Protein AF-A0A1V5UG74-F1 (afdb_monomer)

Sequence (372 aa):
MDQKPVTFCSVFKKYRTSRRSIKGYLLLTLAFLAFSFVTVYLNTTEFSLIGAVILVFVIFPIIVVFTEYTALIESGAPAPRNSRAYFDLYKNTYRSGRLRHIFSLRTVLFFLLYLFCAMFVAIIAMMLFIFFFDKELYEQMYNLILQFEGVATPDAMNSLVFQFETLLEPYLIPQILVYNLIMMLGLIFIVVKGVFNIYLSIFIEHRPTTRFLVLRNTFINDKETKDRLRRVQLSLILIVFALYILFNVGGYFLLRLINPNGALFLQSELFGLITLSICLPFVTRFTFYLYHSLMESKRVQILRFAIFELREIIKNPSLPEQTKAYITQILKMREQEYTALSAIETENKVVETELVAEAETKEPKREIDSEN

Solvent-accessible surface area (backbone atoms only — not comparable to full-atom values): 20699 Å² total; per-residue (Å²): 132,87,79,74,76,93,39,72,67,59,52,50,53,55,56,70,69,43,74,78,54,61,72,72,45,48,68,58,40,49,51,51,47,53,55,49,47,54,29,56,54,27,52,76,43,96,46,30,69,58,17,53,48,45,43,62,75,43,51,49,54,49,52,52,41,51,41,53,53,46,50,40,47,77,71,68,46,82,71,80,86,48,73,64,58,54,52,51,47,52,60,43,42,68,73,68,51,54,58,46,56,50,61,29,73,68,50,50,52,52,48,52,50,47,51,54,52,52,52,51,51,49,51,51,51,49,53,50,46,34,57,75,76,34,53,70,61,39,52,53,53,51,54,50,52,57,50,56,78,72,58,89,49,72,70,61,49,53,53,51,51,52,51,53,53,60,70,43,50,86,52,47,62,62,48,55,52,51,53,49,51,55,53,50,50,53,50,48,46,44,48,60,55,17,51,43,44,41,52,53,41,70,76,58,49,82,42,97,87,57,57,63,68,56,54,48,50,73,76,44,61,52,67,66,56,41,52,52,50,49,51,55,50,50,53,51,42,51,52,55,44,52,52,28,47,53,35,19,56,49,35,31,56,54,39,47,75,76,45,67,87,50,68,42,66,62,56,12,48,49,42,21,47,52,48,49,46,62,43,46,68,51,52,45,51,52,41,52,53,50,49,51,58,58,47,58,82,37,44,68,62,52,44,54,53,49,49,53,50,51,56,56,58,63,67,43,86,88,57,56,69,71,59,44,53,52,52,51,53,54,42,53,53,51,52,53,52,45,54,56,52,51,51,54,56,50,52,54,51,51,51,54,53,51,54,53,54,55,58,70,71,58,71,79,80,77,81,77,90,75,88,136

pLDDT: mean 77.64, std 14.15, range [28.73, 96.19]

Mean predicted aligned error: 12.22 Å

Foldseek 3Di:
DPPDDLDLVVLVVVVVPPPVVPVLCVVLLVQLLVLLLVLLVCCVDPNNVVSVVSCLLPNLLSLLLLLVQLCCVVVPHPRPPDPVVSVVSSVVSVVLCLSCLLDPPVLVVVLVVLLVVQLVVLVVVVLVCCVVPPVVLNVVLVVLVVVVVVDDDPVVVVVSVVVNVVSCVVVVVVSVVSSVLSNVLSVLLSSLSSSLLSLLCVPPVPAPPDDSVVSCCQQQVDPVNVVVVCVVSVVLSVVLSVQLCCQLVVQLVVCCVVPVPDPSNSRSVSSSSSSVSVCSSVSSSSSNVVNCSSVVVCVLVVLVVLLVSLVVVLPDPPDDPVVSVVSVVVSVVSVVVNVVVVVVVVVVVVVVVVVVVVVVPDDDPPPPDDDD

Nearest PDB structures (foldseek):
  8t4f-assembly1_A  TM=2.119E-01  e=6.558E+00  Homo sapiens
  6h2f-assembly1_H  TM=1.292E-01  e=5.278E+00  Aeromonas hydrophila subsp. hydrophila AL09-71
  7nyw-assembly1_B  TM=1.276E-01  e=6.012E+00  Photorhabdus thracensis
  7sqc-assembly1_1J  TM=1.166E-01  e=6.012E+00  Chlamydomonas reinhardtii

Secondary structure (DSSP, 8-state):
-------HHHHHHHHHH-TTTHHHHHHHHHHHHHHHHHHHHHHTSTTHHHHHHHIIIIIHHHHHHHHHHHHHHHTTPPP--SHHHHHHHHHHHHHTTGGGGTS-HHHHHHHHHHHHHHHHHHHHHHHHHHHHH-HHHHHHHHHHHHHHHT--SHHHHHHHHHHHHHHHHHHHHHHHHHHHHHHHHHHHHHHHHHHHHHHHHHHH---TT--HHHHHHHHH-SHHHHHHHHHHHHHHHHHHHHHHHHHHHHHHHHHHHH-TTS-HHHHHHHHHHHHHHHHHHHHHHHHHHHHHHHHHTTHHHHHHHHHHHHHHHHT-TTS-HHHHHHHHHHHHHHHHHHHHHHHHHHHHHHHHHHHHHHHHS-----------

Structure (mmCIF, N/CA/C/O backbone):
data_AF-A0A1V5UG74-F1
#
_entry.id   AF-A0A1V5UG74-F1
#
loop_
_atom_site.group_PDB
_atom_site.id
_atom_site.type_symbol
_atom_site.label_atom_id
_a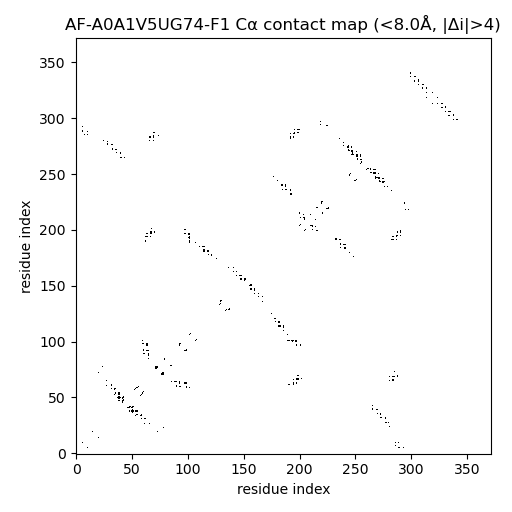tom_site.label_alt_id
_atom_site.label_comp_id
_atom_site.label_asym_id
_atom_site.label_entity_id
_atom_site.label_seq_id
_atom_site.pdbx_PDB_ins_code
_atom_site.Cartn_x
_atom_site.Cartn_y
_atom_site.Cartn_z
_atom_site.occupancy
_atom_site.B_iso_or_equiv
_atom_site.auth_seq_id
_atom_site.auth_comp_id
_atom_site.auth_asym_id
_atom_site.auth_atom_id
_atom_site.pdbx_PDB_model_num
ATOM 1 N N . MET A 1 1 ? -32.247 -1.831 11.213 1.00 31.17 1 MET A N 1
ATOM 2 C CA . MET A 1 1 ? -31.654 -0.709 10.446 1.00 31.17 1 MET A CA 1
ATOM 3 C C . MET A 1 1 ? -30.795 -1.313 9.353 1.00 31.17 1 MET A C 1
ATOM 5 O O . MET A 1 1 ? -29.754 -1.871 9.677 1.00 31.17 1 MET A O 1
ATOM 9 N N . ASP A 1 2 ? -31.234 -1.242 8.097 1.00 28.73 2 ASP A N 1
ATOM 10 C CA . ASP A 1 2 ? -30.498 -1.826 6.972 1.00 28.73 2 ASP A CA 1
ATOM 11 C C . ASP A 1 2 ? -29.084 -1.245 6.885 1.00 28.73 2 ASP A C 1
ATOM 13 O O . ASP A 1 2 ? -28.883 -0.048 6.641 1.00 28.73 2 ASP A O 1
ATOM 17 N N . GLN A 1 3 ? -28.087 -2.101 7.120 1.00 42.56 3 GLN A N 1
ATOM 18 C CA . GLN A 1 3 ? -26.677 -1.758 6.992 1.00 42.56 3 GLN A CA 1
ATOM 19 C C . GLN A 1 3 ? -26.374 -1.510 5.514 1.00 42.56 3 GLN A C 1
ATOM 21 O O . GLN A 1 3 ? -26.060 -2.431 4.762 1.00 42.56 3 GLN A O 1
ATOM 26 N N . LYS A 1 4 ? -26.472 -0.249 5.074 1.00 46.94 4 LYS A N 1
ATOM 27 C CA . LYS A 1 4 ? -26.060 0.125 3.716 1.00 46.94 4 LYS A CA 1
ATOM 28 C C . LYS A 1 4 ? -24.616 -0.341 3.495 1.00 46.94 4 LYS A C 1
ATOM 30 O O . LYS A 1 4 ? -23.745 0.017 4.295 1.00 46.94 4 LYS A O 1
ATOM 35 N N . PRO A 1 5 ? -24.334 -1.108 2.428 1.00 46.81 5 PRO A N 1
ATOM 36 C CA . PRO A 1 5 ? -23.001 -1.634 2.194 1.00 46.81 5 PRO A CA 1
ATOM 37 C C . PRO A 1 5 ? -22.002 -0.480 2.064 1.00 46.81 5 PRO A C 1
ATOM 39 O O . PRO A 1 5 ? -22.228 0.483 1.323 1.00 46.81 5 PRO A O 1
ATOM 42 N N . VAL A 1 6 ? -20.883 -0.572 2.790 1.00 53.91 6 VAL A N 1
ATOM 43 C CA . VAL A 1 6 ? -19.760 0.355 2.621 1.00 53.91 6 VAL A CA 1
ATOM 44 C C . VAL A 1 6 ? -19.173 0.109 1.236 1.00 53.91 6 VAL A C 1
ATOM 46 O O . VAL A 1 6 ? -18.511 -0.896 0.992 1.00 53.91 6 VAL A O 1
ATOM 49 N N . THR A 1 7 ? -19.456 1.022 0.316 1.00 58.41 7 THR A N 1
ATOM 50 C CA . THR A 1 7 ? -18.987 0.977 -1.068 1.00 58.41 7 THR A CA 1
ATOM 51 C C . THR A 1 7 ? -18.085 2.172 -1.337 1.00 58.41 7 THR A C 1
ATOM 53 O O . THR A 1 7 ? -18.159 3.205 -0.669 1.00 58.41 7 THR A O 1
ATOM 56 N N . PHE A 1 8 ? -17.232 2.059 -2.353 1.00 52.88 8 PHE A N 1
ATOM 57 C CA . PHE A 1 8 ? -16.367 3.156 -2.786 1.00 52.88 8 PHE A CA 1
ATOM 58 C C . PHE A 1 8 ? -17.168 4.451 -3.028 1.00 52.88 8 PHE A C 1
ATOM 60 O O . PHE A 1 8 ? -16.812 5.516 -2.522 1.00 52.88 8 PHE A O 1
ATOM 67 N N . CYS A 1 9 ? -18.317 4.352 -3.709 1.00 53.81 9 CYS A N 1
ATOM 68 C CA . CYS A 1 9 ? -19.201 5.490 -3.962 1.00 53.81 9 CYS A CA 1
ATOM 69 C C . CYS A 1 9 ? -19.816 6.091 -2.693 1.00 53.81 9 CYS A C 1
ATOM 71 O O . CYS A 1 9 ? -19.967 7.312 -2.631 1.00 53.81 9 CYS A O 1
ATOM 73 N N . SER A 1 10 ? -20.182 5.286 -1.687 1.00 57.81 10 SER A N 1
ATOM 74 C CA . SER A 1 10 ? -20.775 5.818 -0.453 1.00 57.81 10 SER A CA 1
ATOM 75 C C . SER A 1 10 ? -19.752 6.614 0.363 1.00 57.81 10 SER A C 1
ATOM 77 O O . SER A 1 10 ? -20.066 7.701 0.852 1.00 57.81 10 SER A O 1
ATOM 79 N N . VAL A 1 11 ? -18.508 6.130 0.434 1.00 57.03 11 VAL A N 1
ATOM 80 C CA . VAL A 1 11 ? -17.403 6.824 1.111 1.00 57.03 11 VAL A CA 1
ATOM 81 C C . VAL A 1 11 ? -16.988 8.078 0.336 1.00 57.03 11 VAL A C 1
ATOM 83 O O . VAL A 1 11 ? -16.845 9.143 0.935 1.00 57.03 11 VAL A O 1
ATOM 86 N N . PHE A 1 12 ? -16.881 8.004 -0.995 1.00 52.94 12 PHE A N 1
ATOM 87 C CA . PHE A 1 12 ? -16.536 9.155 -1.836 1.00 52.94 12 PHE A CA 1
ATOM 88 C C . PHE A 1 12 ? -17.593 10.271 -1.776 1.00 52.94 12 PHE A C 1
ATOM 90 O O . PHE A 1 12 ? -17.253 11.449 -1.645 1.00 52.94 12 PHE A O 1
ATOM 97 N N . LYS A 1 13 ? -18.889 9.923 -1.796 1.00 58.06 13 LYS A N 1
ATOM 98 C CA . LYS A 1 13 ? -19.975 10.904 -1.625 1.00 58.06 13 LYS A CA 1
ATOM 99 C C . LYS A 1 13 ? -19.883 11.616 -0.275 1.00 58.06 13 LYS A C 1
ATOM 101 O O . LYS A 1 13 ? -20.002 12.837 -0.241 1.00 58.06 13 LYS A O 1
ATOM 106 N N . LYS A 1 14 ? -19.613 10.880 0.811 1.00 59.59 14 LYS A N 1
ATOM 107 C CA . LYS A 1 14 ? -19.446 11.443 2.163 1.00 59.59 14 LYS A CA 1
ATOM 108 C C . LYS A 1 14 ? -18.183 12.310 2.287 1.00 59.59 14 LYS A C 1
ATOM 110 O O . LYS A 1 14 ? -18.204 13.346 2.949 1.00 59.59 14 LYS A O 1
ATOM 115 N N . TYR A 1 15 ? -17.101 11.928 1.604 1.00 51.47 15 TYR A N 1
ATOM 116 C CA . TYR A 1 15 ? -15.874 12.724 1.502 1.00 51.47 15 TYR A CA 1
ATOM 117 C C . TYR A 1 15 ? -16.138 14.084 0.839 1.00 51.47 15 TYR A C 1
ATOM 119 O O . TYR A 1 15 ? -15.730 15.119 1.367 1.00 51.47 15 TYR A O 1
ATOM 127 N N . ARG A 1 16 ? -16.885 14.096 -0.272 1.00 51.81 16 ARG A N 1
ATOM 128 C CA . ARG A 1 16 ? -17.189 15.313 -1.041 1.00 51.81 16 ARG A CA 1
ATOM 129 C C . ARG A 1 16 ? -18.079 16.308 -0.286 1.00 51.81 16 ARG A C 1
ATOM 131 O O . ARG A 1 16 ? -17.911 17.514 -0.457 1.00 51.81 16 ARG A O 1
ATOM 138 N N . THR A 1 17 ? -19.012 15.841 0.543 1.00 53.88 17 THR A N 1
ATOM 139 C CA . THR A 1 17 ? -19.918 16.712 1.317 1.00 53.88 17 THR A CA 1
ATOM 140 C C . THR A 1 17 ? -19.281 17.288 2.586 1.00 53.88 17 THR A C 1
ATOM 142 O O . THR A 1 17 ? -19.652 18.383 3.010 1.00 53.88 17 THR A O 1
ATOM 145 N N . SER A 1 18 ? -18.263 16.639 3.164 1.00 54.81 18 SER A N 1
ATOM 146 C CA . SER A 1 18 ? -17.550 17.140 4.350 1.00 54.81 18 SER A CA 1
ATOM 147 C C . SER A 1 18 ? -16.452 18.163 3.993 1.00 54.81 18 SER A C 1
ATOM 149 O O . SER A 1 18 ? -15.250 17.902 4.118 1.00 54.81 18 SER A O 1
ATOM 151 N N . ARG A 1 19 ? -16.855 19.375 3.570 1.00 47.19 19 ARG A N 1
ATOM 152 C CA . ARG A 1 19 ? -15.947 20.498 3.216 1.00 47.19 19 ARG A CA 1
ATOM 153 C C . ARG A 1 19 ? -14.986 20.924 4.342 1.00 47.19 19 ARG A C 1
ATOM 155 O O . ARG A 1 19 ? -13.948 21.515 4.056 1.00 47.19 19 ARG A O 1
ATOM 162 N N . ARG A 1 20 ? -15.287 20.621 5.613 1.00 50.38 20 ARG A N 1
ATOM 163 C CA . ARG A 1 20 ? -14.401 20.922 6.760 1.00 50.38 20 ARG A CA 1
ATOM 164 C C . ARG A 1 20 ? -13.204 19.974 6.880 1.00 50.38 20 ARG A C 1
ATOM 166 O O . ARG A 1 20 ? -12.248 20.307 7.570 1.00 50.38 20 ARG A O 1
ATOM 173 N N . SER A 1 21 ? -13.229 18.832 6.198 1.00 55.91 21 SER A N 1
ATOM 174 C CA . SER A 1 21 ? -12.251 17.770 6.419 1.00 55.91 21 SER A CA 1
ATOM 175 C C . SER A 1 21 ? -10.945 17.955 5.632 1.00 55.91 21 SER A C 1
ATOM 177 O O . SER A 1 21 ? -9.886 17.681 6.175 1.00 55.91 21 SER A O 1
ATOM 179 N N . ILE A 1 22 ? -10.975 18.496 4.405 1.00 58.25 22 ILE A N 1
ATOM 180 C CA . ILE A 1 22 ? -9.792 18.599 3.516 1.00 58.25 22 ILE A CA 1
ATOM 181 C C . ILE A 1 22 ? -8.694 19.504 4.100 1.00 58.25 22 ILE A C 1
ATOM 183 O O . ILE A 1 22 ? -7.518 19.147 4.060 1.00 58.25 22 ILE A O 1
ATOM 187 N N . LYS A 1 23 ? -9.067 20.637 4.716 1.00 63.56 23 LYS A N 1
ATOM 188 C CA . LYS A 1 23 ? -8.104 21.553 5.357 1.00 63.56 23 LYS A CA 1
ATOM 189 C C . LYS A 1 23 ? -7.321 20.889 6.497 1.00 63.56 23 LYS A C 1
ATOM 191 O O . LYS A 1 23 ? -6.177 21.262 6.720 1.00 63.56 23 LYS A O 1
ATOM 196 N N . GLY A 1 24 ? -7.913 19.907 7.184 1.00 64.38 24 GLY A N 1
ATOM 197 C CA . GLY A 1 24 ? -7.257 19.184 8.278 1.00 64.38 24 GLY A CA 1
ATOM 198 C C . GLY A 1 24 ? -6.100 18.297 7.812 1.00 64.38 24 GLY A C 1
ATOM 199 O O . GLY A 1 24 ? -5.132 18.128 8.540 1.00 64.38 24 GLY A O 1
ATOM 200 N N . TYR A 1 25 ? -6.153 17.777 6.583 1.00 71.50 25 TYR A N 1
ATOM 201 C CA . TYR A 1 25 ? -5.116 16.876 6.064 1.00 71.50 25 TYR A CA 1
ATOM 202 C C . TYR A 1 25 ? -4.004 17.598 5.305 1.00 71.50 25 TYR A C 1
ATOM 204 O O . TYR A 1 25 ? -2.949 17.010 5.100 1.00 71.50 25 TYR A O 1
ATOM 212 N N . LEU A 1 26 ? -4.206 18.865 4.925 1.00 76.69 26 LEU A N 1
ATOM 213 C CA . LEU A 1 26 ? -3.307 19.603 4.034 1.00 76.69 26 LEU A CA 1
ATOM 214 C C . LEU A 1 26 ? -1.850 19.590 4.519 1.00 76.69 26 LEU A C 1
ATOM 216 O O . LEU A 1 26 ? -0.958 19.245 3.753 1.00 76.69 26 LEU A O 1
ATOM 220 N N . LEU A 1 27 ? -1.611 19.918 5.792 1.00 77.00 27 LEU A N 1
ATOM 221 C CA . LEU A 1 27 ? -0.257 19.974 6.353 1.00 77.00 27 LEU A CA 1
ATOM 222 C C . LEU A 1 27 ? 0.438 18.608 6.304 1.00 77.00 27 LEU A C 1
ATOM 224 O O . LEU A 1 27 ? 1.620 18.527 5.987 1.00 77.00 27 LEU A O 1
ATOM 228 N N . LEU A 1 28 ? -0.300 17.532 6.579 1.00 77.62 28 LEU A N 1
ATOM 229 C CA . LEU A 1 28 ? 0.258 16.185 6.642 1.00 77.62 28 LEU A CA 1
ATOM 230 C C . LEU A 1 28 ? 0.453 15.585 5.247 1.00 77.62 28 LEU A C 1
ATOM 232 O O . LEU A 1 28 ? 1.454 14.920 5.002 1.00 77.62 28 LEU A O 1
ATOM 236 N N . THR A 1 29 ? -0.447 15.896 4.312 1.00 82.50 29 THR A N 1
ATOM 237 C CA . THR A 1 29 ? -0.276 15.590 2.890 1.00 82.50 29 THR A CA 1
ATOM 238 C C . THR A 1 29 ? 0.928 16.332 2.308 1.00 82.50 29 THR A C 1
ATOM 240 O O . THR A 1 29 ? 1.699 15.722 1.579 1.00 82.50 29 THR A O 1
ATOM 243 N N . LEU A 1 30 ? 1.144 17.606 2.660 1.00 84.19 30 LEU A N 1
ATOM 244 C CA . LEU A 1 30 ? 2.319 18.371 2.223 1.00 84.19 30 LEU A CA 1
ATOM 245 C C . LEU A 1 30 ? 3.619 17.837 2.831 1.00 84.19 30 LEU A C 1
ATOM 247 O O . LEU A 1 30 ? 4.606 17.700 2.116 1.00 84.19 30 LEU A O 1
ATOM 251 N N . ALA A 1 31 ? 3.623 17.492 4.122 1.00 83.12 31 ALA A N 1
ATOM 252 C CA . ALA A 1 31 ? 4.780 16.867 4.759 1.00 83.12 31 ALA A CA 1
ATOM 253 C C . ALA A 1 31 ? 5.111 15.518 4.101 1.00 83.12 31 ALA A C 1
ATOM 255 O O . ALA A 1 31 ? 6.258 15.275 3.734 1.00 83.12 31 ALA A O 1
ATOM 256 N N . PHE A 1 32 ? 4.101 14.668 3.889 1.00 87.12 32 PHE A N 1
ATOM 257 C CA . PHE A 1 32 ? 4.257 13.403 3.174 1.00 87.12 32 PHE A CA 1
ATOM 258 C C . PHE A 1 32 ? 4.818 13.621 1.764 1.00 87.12 32 PHE A C 1
ATOM 260 O O . PHE A 1 32 ? 5.785 12.958 1.398 1.00 87.12 32 PHE A O 1
ATOM 267 N N . LEU A 1 33 ? 4.270 14.579 1.009 1.00 88.75 33 LEU A N 1
ATOM 268 C CA . LEU A 1 33 ? 4.740 14.928 -0.332 1.00 88.75 33 LEU A CA 1
ATOM 269 C C . LEU A 1 33 ? 6.214 15.360 -0.312 1.00 88.75 33 LEU A C 1
ATOM 271 O O . LEU A 1 33 ? 7.001 14.862 -1.107 1.00 88.75 33 LEU A O 1
ATOM 275 N N . ALA A 1 34 ? 6.599 16.238 0.619 1.00 87.31 34 ALA A N 1
ATOM 276 C CA . ALA A 1 34 ? 7.957 16.768 0.722 1.00 87.31 34 ALA A CA 1
ATOM 277 C C . ALA A 1 34 ? 8.990 15.677 1.050 1.00 87.31 34 ALA A C 1
ATOM 279 O O . ALA A 1 34 ? 10.000 15.556 0.360 1.00 87.31 34 ALA A O 1
ATOM 280 N N . PHE A 1 35 ? 8.736 14.838 2.059 1.00 87.38 35 PHE A N 1
ATOM 281 C CA . PHE A 1 35 ? 9.665 13.754 2.411 1.00 87.38 35 PHE A CA 1
ATOM 282 C C . PHE A 1 35 ? 9.704 12.648 1.354 1.00 87.38 35 PHE A C 1
ATOM 284 O O . PHE A 1 35 ? 10.767 12.081 1.084 1.00 87.38 35 PHE A O 1
ATOM 291 N N . SER A 1 36 ? 8.566 12.366 0.719 1.00 86.56 36 SER A N 1
ATOM 292 C CA . SER A 1 36 ? 8.511 11.408 -0.384 1.00 86.56 36 SER A CA 1
ATOM 293 C C . SER A 1 36 ? 9.270 11.935 -1.603 1.00 86.56 36 SER A C 1
ATOM 295 O O . SER A 1 36 ? 9.997 11.170 -2.226 1.00 86.56 36 SER A O 1
ATOM 297 N N . PHE A 1 37 ? 9.183 13.237 -1.907 1.00 87.81 37 PHE A N 1
ATOM 298 C CA . PHE A 1 37 ? 9.958 13.875 -2.976 1.00 87.81 37 PHE A CA 1
ATOM 299 C C . PHE A 1 37 ? 11.461 13.712 -2.749 1.00 87.81 37 PHE A C 1
ATOM 301 O O . PHE A 1 37 ? 12.175 13.270 -3.645 1.00 87.81 37 PHE A O 1
ATOM 308 N N . VAL A 1 38 ? 11.936 14.014 -1.534 1.00 87.94 38 VAL A N 1
ATOM 309 C CA . VAL A 1 38 ? 13.349 13.836 -1.163 1.00 87.94 38 VAL A CA 1
ATOM 310 C C . VAL A 1 38 ? 13.775 12.381 -1.352 1.00 87.94 38 VAL A C 1
ATOM 312 O O . VAL A 1 38 ? 14.849 12.120 -1.880 1.00 87.94 38 VAL A O 1
ATOM 315 N N . THR A 1 39 ? 12.919 11.430 -0.981 1.00 86.5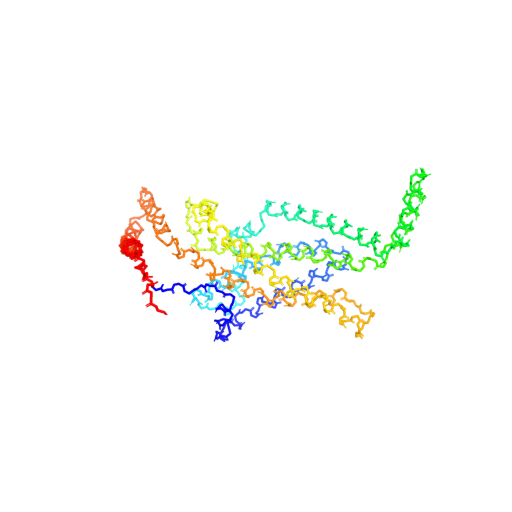6 39 THR A N 1
ATOM 316 C CA . THR A 1 39 ? 13.207 9.998 -1.135 1.00 86.56 39 THR A CA 1
ATOM 317 C C . THR A 1 39 ? 13.296 9.582 -2.604 1.00 86.56 39 THR A C 1
ATOM 319 O O . THR A 1 39 ? 14.237 8.890 -2.980 1.00 86.56 39 THR A O 1
ATOM 322 N N . VAL A 1 40 ? 12.364 10.037 -3.448 1.00 85.69 40 VAL A N 1
ATOM 323 C CA . VAL A 1 40 ? 12.392 9.785 -4.898 1.00 85.69 40 VAL A CA 1
ATOM 324 C C . VAL A 1 40 ? 13.648 10.383 -5.529 1.00 85.69 40 VAL A C 1
ATOM 326 O O . VAL A 1 40 ? 14.330 9.703 -6.288 1.00 85.69 40 VAL A O 1
ATOM 329 N N . TYR A 1 41 ? 14.001 11.617 -5.167 1.00 86.62 41 TYR A N 1
ATOM 330 C CA . TYR A 1 41 ? 15.221 12.256 -5.650 1.00 86.62 41 TYR A CA 1
ATOM 331 C C . TYR A 1 41 ? 16.473 11.468 -5.241 1.00 86.62 41 TYR A C 1
ATOM 333 O O . TYR A 1 41 ? 17.285 11.123 -6.095 1.00 86.62 41 TYR A O 1
ATOM 341 N N . LEU A 1 42 ? 16.605 11.100 -3.962 1.00 86.31 42 LEU A N 1
ATOM 342 C CA . LEU A 1 42 ? 17.751 10.324 -3.478 1.00 86.31 42 LEU A CA 1
ATOM 343 C C . LEU A 1 42 ? 17.855 8.951 -4.152 1.00 86.31 42 LEU A C 1
ATOM 345 O O . LEU A 1 42 ? 18.964 8.509 -4.439 1.00 86.31 42 LEU A O 1
ATOM 349 N N . ASN A 1 43 ? 16.727 8.310 -4.471 1.00 81.31 43 ASN A N 1
ATOM 350 C CA . ASN A 1 43 ? 16.705 7.038 -5.198 1.00 81.31 43 ASN A CA 1
ATOM 351 C C . ASN A 1 43 ? 17.217 7.145 -6.641 1.00 81.31 43 ASN A C 1
ATOM 353 O O . ASN A 1 43 ? 17.658 6.142 -7.191 1.00 81.31 43 ASN A O 1
ATOM 357 N N . THR A 1 44 ? 17.192 8.339 -7.239 1.00 77.56 44 THR A N 1
ATOM 358 C CA . THR A 1 44 ? 17.796 8.597 -8.560 1.00 77.56 44 THR A CA 1
ATOM 359 C C . THR A 1 44 ? 19.282 8.962 -8.493 1.00 77.56 44 THR A C 1
ATOM 361 O O . THR A 1 44 ? 19.892 9.249 -9.517 1.00 77.56 44 THR A O 1
ATOM 364 N N . THR A 1 45 ? 19.874 8.948 -7.296 1.00 82.38 45 THR A N 1
ATOM 365 C CA . THR A 1 45 ? 21.289 9.264 -7.054 1.00 82.38 45 THR A CA 1
ATOM 366 C C . THR A 1 45 ? 22.009 8.085 -6.397 1.00 82.38 45 THR A C 1
ATOM 368 O O . THR A 1 45 ? 21.384 7.109 -5.981 1.00 82.38 45 THR A O 1
ATOM 371 N N . GLU A 1 46 ? 23.324 8.202 -6.208 1.00 80.75 46 GLU A N 1
ATOM 372 C CA . GLU A 1 46 ? 24.135 7.228 -5.457 1.00 80.75 46 GLU A CA 1
ATOM 373 C C . GLU A 1 46 ? 23.705 7.085 -3.979 1.00 80.75 46 GLU A C 1
ATOM 375 O O . GLU A 1 46 ? 24.067 6.126 -3.300 1.00 80.75 46 GLU A O 1
ATOM 380 N N . PHE A 1 47 ? 22.869 7.999 -3.473 1.00 83.62 47 PHE A N 1
ATOM 381 C CA . PHE A 1 47 ? 22.357 8.001 -2.101 1.00 83.62 47 PHE A CA 1
ATOM 382 C C . PHE A 1 47 ? 21.044 7.219 -1.911 1.00 83.62 47 PHE A C 1
ATOM 384 O O . PHE A 1 47 ? 20.325 7.447 -0.933 1.00 83.62 47 PHE A O 1
ATOM 391 N N . SER A 1 48 ? 20.722 6.272 -2.795 1.00 81.00 48 SER A N 1
ATOM 392 C CA . SER A 1 48 ? 19.495 5.456 -2.725 1.00 81.00 48 SER A CA 1
ATOM 393 C C . SER A 1 48 ? 19.307 4.737 -1.379 1.00 81.00 48 SER A C 1
ATOM 395 O O . SER A 1 48 ? 18.190 4.632 -0.867 1.00 81.00 48 SER A O 1
ATOM 397 N N . LEU A 1 49 ? 20.402 4.329 -0.725 1.00 83.44 49 LEU A N 1
ATOM 398 C CA . LEU A 1 49 ? 20.364 3.733 0.614 1.00 83.44 49 LEU A CA 1
ATOM 399 C C . LEU A 1 49 ? 19.855 4.719 1.678 1.00 83.44 49 LEU A C 1
ATOM 401 O O . LEU A 1 49 ? 19.066 4.340 2.544 1.00 83.44 49 LEU A O 1
ATOM 405 N N . ILE A 1 50 ? 20.240 5.997 1.591 1.00 84.19 50 ILE A N 1
ATOM 406 C CA . ILE A 1 50 ? 19.713 7.055 2.467 1.00 84.19 50 ILE A CA 1
ATOM 407 C C . ILE A 1 50 ? 18.219 7.260 2.188 1.00 84.19 50 ILE A C 1
ATOM 409 O O . ILE A 1 50 ? 17.434 7.396 3.128 1.00 84.19 50 ILE A O 1
ATOM 413 N N . GLY A 1 51 ? 17.806 7.202 0.918 1.00 82.56 51 GLY A N 1
ATOM 414 C CA . GLY A 1 51 ? 16.394 7.212 0.523 1.00 82.56 51 GLY A CA 1
ATOM 415 C C . GLY A 1 51 ? 15.587 6.105 1.210 1.00 82.56 51 GLY A C 1
ATOM 416 O O . GLY A 1 51 ? 14.557 6.376 1.832 1.00 82.56 51 GLY A O 1
ATOM 417 N N . ALA A 1 52 ? 16.088 4.867 1.204 1.00 81.31 52 ALA A N 1
ATOM 418 C CA . ALA A 1 52 ? 15.448 3.745 1.893 1.00 81.31 52 ALA A CA 1
ATOM 419 C C . ALA A 1 52 ? 15.350 3.953 3.419 1.00 81.31 52 ALA A C 1
ATOM 421 O O . ALA A 1 52 ? 14.328 3.627 4.028 1.00 81.31 52 ALA A O 1
ATOM 422 N N . VAL A 1 53 ? 16.373 4.545 4.046 1.00 84.81 53 VAL A N 1
ATOM 423 C CA . VAL A 1 53 ? 16.341 4.905 5.475 1.00 84.81 53 VAL A CA 1
ATOM 424 C C . VAL A 1 53 ? 15.251 5.950 5.748 1.00 84.81 53 VAL A C 1
ATOM 426 O O . VAL A 1 53 ? 14.459 5.776 6.675 1.00 84.81 53 VAL A O 1
ATOM 429 N N . ILE A 1 54 ? 15.139 6.998 4.927 1.00 85.88 54 ILE A N 1
ATOM 430 C CA . ILE A 1 54 ? 14.089 8.024 5.069 1.00 85.88 54 ILE A CA 1
ATOM 431 C C . ILE A 1 54 ? 12.696 7.412 4.881 1.00 85.88 54 ILE A C 1
ATOM 433 O O . ILE A 1 54 ? 11.780 7.709 5.653 1.00 85.88 54 ILE A O 1
ATOM 437 N N . LEU A 1 55 ? 12.531 6.505 3.917 1.00 85.06 55 LEU A N 1
ATOM 438 C CA . LEU A 1 55 ? 11.279 5.777 3.719 1.00 85.06 55 LEU A CA 1
ATOM 439 C C . LEU A 1 55 ? 10.843 5.058 5.010 1.00 85.06 55 LEU A C 1
ATOM 441 O O . LEU A 1 55 ? 9.707 5.221 5.462 1.00 85.06 55 LEU A O 1
ATOM 445 N N . VAL A 1 56 ? 11.761 4.316 5.639 1.00 82.62 56 VAL A N 1
ATOM 446 C CA . VAL A 1 56 ? 11.494 3.527 6.854 1.00 82.62 56 VAL A CA 1
ATOM 447 C C . VAL A 1 56 ? 11.261 4.396 8.091 1.00 82.62 56 VAL A C 1
ATOM 449 O O . VAL A 1 56 ? 10.288 4.179 8.815 1.00 82.62 56 VAL A O 1
ATOM 452 N N . PHE A 1 57 ? 12.128 5.377 8.339 1.00 82.94 57 PHE A N 1
ATOM 453 C CA . PHE A 1 57 ? 12.154 6.142 9.592 1.00 82.94 57 PHE A CA 1
ATOM 454 C C . PHE A 1 57 ? 11.405 7.478 9.539 1.00 82.94 57 PHE A C 1
ATOM 456 O O . PHE A 1 57 ? 11.250 8.137 10.566 1.00 82.94 57 PHE A O 1
ATOM 463 N N . VAL A 1 58 ? 10.924 7.902 8.372 1.00 86.06 58 VAL A N 1
ATOM 464 C CA . VAL A 1 58 ? 10.190 9.168 8.235 1.00 86.06 58 VAL A CA 1
ATOM 465 C C . VAL A 1 58 ? 8.843 8.935 7.569 1.00 86.06 58 VAL A C 1
ATOM 467 O O . VAL A 1 58 ? 7.808 9.218 8.172 1.00 86.06 58 VAL A O 1
ATOM 470 N N . ILE A 1 59 ? 8.821 8.350 6.369 1.00 87.00 59 ILE A N 1
ATOM 471 C CA . ILE A 1 59 ? 7.584 8.231 5.582 1.00 87.00 59 ILE A CA 1
ATOM 472 C C . ILE A 1 59 ? 6.577 7.286 6.245 1.00 87.00 59 ILE A C 1
ATOM 474 O O . ILE A 1 59 ? 5.422 7.668 6.441 1.00 87.00 59 ILE A O 1
ATOM 478 N N . PHE A 1 60 ? 6.977 6.075 6.644 1.00 85.81 60 PHE A N 1
ATOM 479 C CA . PHE A 1 60 ? 6.040 5.157 7.306 1.00 85.81 60 PHE A CA 1
ATOM 480 C C . PHE A 1 60 ? 5.499 5.682 8.642 1.00 85.81 60 PHE A C 1
ATOM 482 O O . PHE A 1 60 ? 4.286 5.606 8.844 1.00 85.81 60 PHE A O 1
ATOM 489 N N . PRO A 1 61 ? 6.313 6.268 9.537 1.00 86.12 61 PRO A N 1
ATOM 490 C CA . PRO A 1 61 ? 5.804 6.969 10.711 1.00 86.12 61 PRO A CA 1
ATOM 491 C C . PRO A 1 61 ? 4.803 8.076 10.366 1.00 86.12 61 PRO A C 1
ATOM 493 O O . PRO A 1 61 ? 3.756 8.155 11.004 1.00 86.12 61 PRO A O 1
ATOM 496 N N . ILE A 1 62 ? 5.050 8.876 9.320 1.00 86.19 62 ILE A N 1
ATOM 497 C CA . ILE A 1 62 ? 4.083 9.881 8.846 1.00 86.19 62 ILE A CA 1
ATOM 498 C C . ILE A 1 62 ? 2.759 9.222 8.437 1.00 86.19 62 ILE A C 1
ATOM 500 O O . ILE A 1 62 ? 1.704 9.742 8.788 1.00 86.19 62 ILE A O 1
ATOM 504 N N . ILE A 1 63 ? 2.779 8.064 7.768 1.00 87.31 63 ILE A N 1
ATOM 505 C CA . ILE A 1 63 ? 1.562 7.306 7.419 1.00 87.31 63 ILE A CA 1
ATOM 506 C C . ILE A 1 63 ? 0.808 6.841 8.677 1.00 87.31 63 ILE A C 1
ATOM 508 O O . ILE A 1 63 ? -0.425 6.909 8.718 1.00 87.31 63 ILE A O 1
ATOM 512 N N . VAL A 1 64 ? 1.517 6.399 9.724 1.00 86.06 64 VAL A N 1
ATOM 513 C CA . VAL A 1 64 ? 0.888 6.038 11.008 1.00 86.06 64 VAL A CA 1
ATOM 514 C C . VAL A 1 64 ? 0.210 7.263 11.623 1.00 86.06 64 VAL A C 1
ATOM 516 O O . VAL A 1 64 ? -0.976 7.199 11.947 1.00 86.06 64 VAL A O 1
ATOM 519 N N . VAL A 1 65 ? 0.913 8.399 11.699 1.00 84.06 65 VAL A N 1
ATOM 520 C CA . VAL A 1 65 ? 0.343 9.658 12.206 1.00 84.06 65 VAL A CA 1
ATOM 521 C C . VAL A 1 65 ? -0.854 10.089 11.359 1.00 84.06 65 VAL A C 1
ATOM 523 O O . VAL A 1 65 ? -1.870 10.495 11.915 1.00 84.06 65 VAL A O 1
ATOM 526 N N . PHE A 1 66 ? -0.794 9.939 10.031 1.00 84.88 66 PHE A N 1
ATOM 527 C CA . PHE A 1 66 ? -1.921 10.203 9.127 1.00 84.88 66 PHE A CA 1
ATOM 528 C C . PHE A 1 66 ? -3.145 9.371 9.524 1.00 84.88 66 PHE A C 1
ATOM 530 O O . PHE A 1 66 ? -4.272 9.871 9.585 1.00 84.88 66 PHE A O 1
ATOM 537 N N . THR A 1 67 ? -2.925 8.093 9.817 1.00 85.81 67 THR A N 1
ATOM 538 C CA . THR A 1 67 ? -3.972 7.137 10.186 1.00 85.81 67 THR A CA 1
ATOM 539 C C . THR A 1 67 ? -4.606 7.491 11.531 1.00 85.81 67 THR A C 1
ATOM 541 O O . THR A 1 67 ? -5.833 7.558 11.632 1.00 85.81 67 THR A O 1
ATOM 544 N N . GLU A 1 68 ? -3.787 7.792 12.540 1.00 82.19 68 GLU A N 1
ATOM 545 C CA . GLU A 1 68 ? -4.230 8.233 13.870 1.00 82.19 68 GLU A CA 1
ATOM 546 C C . GLU A 1 68 ? -4.996 9.554 13.804 1.00 82.19 68 GLU A C 1
ATOM 548 O O . GLU A 1 68 ? -6.088 9.687 14.357 1.00 82.19 68 GLU A O 1
ATOM 553 N N . TYR A 1 69 ? -4.463 10.514 13.055 1.00 80.12 69 TYR A N 1
ATOM 554 C CA . TYR A 1 69 ? -5.097 11.802 12.822 1.00 80.12 69 TYR A CA 1
ATOM 555 C C . TYR A 1 69 ? -6.454 11.645 12.122 1.00 80.12 69 TYR A C 1
ATOM 557 O O . TYR A 1 69 ? -7.433 12.300 12.482 1.00 80.12 69 TYR A O 1
ATOM 565 N N . THR A 1 70 ? -6.542 10.718 11.164 1.00 81.88 70 THR A N 1
ATOM 566 C CA . THR A 1 70 ? -7.808 10.366 10.514 1.00 81.88 70 THR A CA 1
ATOM 567 C C . THR A 1 70 ? -8.808 9.792 11.516 1.00 81.88 70 THR A C 1
ATOM 569 O O . THR A 1 70 ? -9.960 10.219 11.507 1.00 81.88 70 THR A O 1
ATOM 572 N N . ALA A 1 71 ? -8.383 8.881 12.401 1.00 78.50 71 ALA A N 1
ATOM 573 C CA . ALA A 1 71 ? -9.251 8.349 13.453 1.00 78.50 71 ALA A CA 1
ATOM 574 C C . ALA A 1 71 ? -9.790 9.459 14.365 1.00 78.50 71 ALA A C 1
ATOM 576 O O . ALA A 1 71 ? -10.982 9.460 14.654 1.00 78.50 71 ALA A O 1
ATOM 577 N N . LEU A 1 72 ? -8.955 10.416 14.784 1.00 77.19 72 LEU A N 1
ATOM 578 C CA . LEU A 1 72 ? -9.384 11.527 15.642 1.00 77.19 72 LEU A CA 1
ATOM 579 C C . LEU A 1 72 ? -10.464 12.388 14.973 1.00 77.19 72 LEU A C 1
ATOM 581 O O . LEU A 1 72 ? -11.500 12.651 15.583 1.00 77.19 72 LEU A O 1
ATOM 585 N N . ILE A 1 73 ? -10.248 12.781 13.713 1.00 75.12 73 ILE A N 1
ATOM 586 C CA . ILE A 1 73 ? -11.212 13.592 12.953 1.00 75.12 73 ILE A CA 1
ATOM 587 C C . ILE A 1 73 ? -12.535 12.850 12.771 1.00 75.12 73 ILE A C 1
ATOM 589 O O . ILE A 1 73 ? -13.599 13.416 13.019 1.00 75.12 73 ILE A O 1
ATOM 593 N N . GLU A 1 74 ? -12.484 11.596 12.324 1.00 76.00 74 GLU A N 1
ATOM 594 C CA . GLU A 1 74 ? -13.694 10.828 12.021 1.00 76.00 74 GLU A CA 1
ATOM 595 C C . GLU A 1 74 ? -14.440 10.391 13.294 1.00 76.00 74 GLU A C 1
ATOM 597 O O . GLU A 1 74 ? -15.654 10.206 13.253 1.00 76.00 74 GLU A O 1
ATOM 602 N N . SER A 1 75 ? -13.753 10.317 14.441 1.00 71.81 75 SER A N 1
ATOM 603 C CA . SER A 1 75 ? -14.374 10.092 15.758 1.00 71.81 75 SER A CA 1
ATOM 604 C C . SER A 1 75 ? -15.010 11.356 16.357 1.00 71.81 75 SER A C 1
ATOM 606 O O . SER A 1 75 ? -15.568 11.299 17.449 1.00 71.81 75 SER A O 1
ATOM 608 N N . GLY A 1 76 ? -14.930 12.506 15.675 1.00 65.81 76 GLY A N 1
ATOM 609 C CA . GLY A 1 76 ? -15.539 13.764 16.118 1.00 65.81 76 GLY A CA 1
ATOM 610 C C . GLY A 1 76 ? -14.702 14.577 17.110 1.00 65.81 76 GLY A C 1
ATOM 611 O O . GLY A 1 76 ? -15.195 15.575 17.637 1.00 65.81 76 GLY A O 1
ATOM 612 N N . ALA A 1 77 ? -13.442 14.201 17.354 1.00 65.69 77 ALA A N 1
ATOM 613 C CA . ALA A 1 77 ? -12.535 15.008 18.163 1.00 65.69 77 ALA A CA 1
ATOM 614 C C . ALA A 1 77 ? -12.164 16.313 17.423 1.00 65.69 77 ALA A C 1
ATOM 616 O O . ALA A 1 77 ? -12.090 16.330 16.187 1.00 65.69 77 ALA A O 1
ATOM 617 N N . PRO A 1 78 ? -11.911 17.426 18.141 1.00 61.09 78 PRO A N 1
ATOM 618 C CA . PRO A 1 78 ? -11.461 18.656 17.505 1.00 61.09 78 PRO A CA 1
ATOM 619 C C . PRO A 1 78 ? -10.144 18.401 16.765 1.00 61.09 78 PRO A C 1
ATOM 621 O O . PRO A 1 78 ? -9.180 17.902 17.345 1.00 61.09 78 PRO A O 1
ATOM 624 N N . ALA A 1 79 ? -10.107 18.754 15.477 1.00 60.72 79 ALA A N 1
ATOM 625 C CA . ALA A 1 79 ? -8.913 18.590 14.658 1.00 60.72 79 ALA A CA 1
ATOM 626 C C . ALA A 1 79 ? -7.726 19.328 15.313 1.00 60.72 79 ALA A C 1
ATOM 628 O O . ALA A 1 79 ? -7.856 20.523 15.608 1.00 60.72 79 ALA A O 1
ATOM 629 N N . PRO A 1 80 ? -6.579 18.660 15.539 1.00 58.94 80 PRO A N 1
ATOM 630 C CA . PRO A 1 80 ? -5.387 19.303 16.075 1.00 58.94 80 PRO A CA 1
ATOM 631 C C . PRO A 1 80 ? -5.001 20.521 15.226 1.00 58.94 80 PRO A C 1
ATOM 633 O O . PRO A 1 80 ? -4.636 20.396 14.057 1.00 58.94 80 PRO A O 1
ATOM 636 N N . ARG A 1 81 ? -5.123 21.721 15.805 1.00 59.81 81 ARG A N 1
ATOM 637 C CA . ARG A 1 81 ? -4.872 22.989 15.097 1.00 59.81 81 ARG A CA 1
ATOM 638 C C . ARG A 1 81 ? -3.391 23.382 15.047 1.00 59.81 81 ARG A C 1
ATOM 640 O O . ARG A 1 81 ? -3.021 24.178 14.195 1.00 59.81 81 ARG A O 1
ATOM 647 N N . ASN A 1 82 ? -2.549 22.806 15.911 1.00 63.91 82 ASN A N 1
ATOM 648 C CA . ASN A 1 82 ? -1.165 23.246 16.112 1.00 63.91 82 ASN A CA 1
ATOM 649 C C . ASN A 1 82 ? -0.153 22.169 15.704 1.00 63.91 82 ASN A C 1
ATOM 651 O O . ASN A 1 82 ? -0.324 21.007 16.068 1.00 63.91 82 ASN A O 1
ATOM 655 N N . SER A 1 83 ? 0.949 22.580 15.062 1.00 63.00 83 SER A N 1
ATOM 656 C CA . SER A 1 83 ? 2.114 21.740 14.705 1.00 63.00 83 SER A CA 1
ATOM 657 C C . SER A 1 83 ? 2.640 20.901 15.879 1.00 63.00 83 SER A C 1
ATOM 659 O O . SER A 1 83 ? 3.033 19.751 15.699 1.00 63.00 83 SER A O 1
ATOM 661 N N . ARG A 1 84 ? 2.567 21.442 17.102 1.00 66.00 84 ARG A N 1
ATOM 662 C CA . ARG A 1 84 ? 2.990 20.771 18.340 1.00 66.00 84 ARG A CA 1
ATOM 663 C C . ARG A 1 84 ? 2.229 19.469 18.610 1.00 66.00 84 ARG A C 1
ATOM 665 O O . ARG A 1 84 ? 2.855 18.464 18.913 1.00 66.00 84 ARG A O 1
ATOM 672 N N . ALA A 1 85 ? 0.913 19.456 18.400 1.00 66.44 85 ALA A N 1
ATOM 673 C CA . ALA A 1 85 ? 0.102 18.253 18.589 1.00 66.44 85 ALA A CA 1
ATOM 674 C C . ALA A 1 85 ? 0.450 17.152 17.568 1.00 66.44 85 ALA A C 1
ATOM 676 O O . ALA A 1 85 ? 0.402 15.968 17.893 1.00 66.44 85 ALA A O 1
ATOM 677 N N . TYR A 1 86 ? 0.856 17.530 16.351 1.00 65.62 86 TYR A N 1
ATOM 678 C CA . TYR A 1 86 ? 1.358 16.575 15.358 1.00 65.62 86 TYR A CA 1
ATOM 679 C C . TYR A 1 86 ? 2.712 15.999 15.761 1.00 65.62 86 TYR A C 1
ATOM 681 O O . TYR A 1 86 ? 2.928 14.798 15.626 1.00 65.62 86 TYR A O 1
ATOM 689 N N . PHE A 1 87 ? 3.613 16.836 16.276 1.00 67.81 87 PHE A N 1
ATOM 690 C CA . PHE A 1 87 ? 4.914 16.381 16.753 1.00 67.81 87 PHE A CA 1
ATOM 691 C C . PHE A 1 87 ? 4.780 15.441 17.958 1.00 67.81 87 PHE A C 1
ATOM 693 O O . PHE A 1 87 ? 5.484 14.436 18.037 1.00 67.81 87 PHE A O 1
ATOM 700 N N . ASP A 1 88 ? 3.825 15.709 18.850 1.00 71.50 88 ASP A N 1
ATOM 701 C CA . ASP A 1 88 ? 3.515 14.828 19.975 1.00 71.50 88 ASP A CA 1
ATOM 702 C C . ASP A 1 88 ? 2.967 13.470 19.497 1.00 71.50 88 ASP A C 1
ATOM 704 O O . ASP A 1 88 ? 3.427 12.429 19.969 1.00 71.50 88 ASP A O 1
ATOM 708 N N . LEU A 1 89 ? 2.064 13.446 18.505 1.00 70.31 89 LEU A N 1
ATOM 709 C CA . LEU A 1 89 ? 1.598 12.204 17.863 1.00 70.31 89 LEU A CA 1
ATOM 710 C C . LEU A 1 89 ? 2.746 11.443 17.182 1.00 70.31 89 LEU A C 1
ATOM 712 O O . LEU A 1 89 ? 2.889 10.233 17.366 1.00 70.31 89 LEU A O 1
ATOM 716 N N . TYR A 1 90 ? 3.614 12.146 16.453 1.00 72.38 90 TYR A N 1
ATOM 717 C CA . TYR A 1 90 ? 4.785 11.558 15.800 1.00 72.38 90 TYR A CA 1
ATOM 718 C C . TYR A 1 90 ? 5.759 10.942 16.816 1.00 72.38 90 TYR A C 1
ATOM 720 O O . TYR A 1 90 ? 6.175 9.793 16.676 1.00 72.38 90 TYR A O 1
ATOM 728 N N . LYS A 1 91 ? 6.064 11.653 17.907 1.00 73.62 91 LYS A N 1
ATOM 729 C CA . LYS A 1 91 ? 6.900 11.145 19.006 1.00 73.62 91 LYS A CA 1
ATOM 730 C C . LYS A 1 91 ? 6.267 9.929 19.690 1.00 73.62 91 LYS A C 1
ATOM 732 O O . LYS A 1 91 ? 6.963 8.976 20.047 1.00 73.62 91 LYS A O 1
ATOM 737 N N . ASN A 1 92 ? 4.946 9.937 19.849 1.00 72.12 92 ASN A N 1
ATOM 738 C CA . ASN A 1 92 ? 4.200 8.841 20.462 1.00 72.12 92 ASN A CA 1
ATOM 739 C C . ASN A 1 92 ? 4.020 7.635 19.528 1.00 72.12 92 ASN A C 1
ATOM 741 O O . ASN A 1 92 ? 3.860 6.515 20.012 1.00 72.12 92 ASN A O 1
ATOM 745 N N . THR A 1 93 ? 4.130 7.815 18.211 1.00 70.94 93 THR A N 1
ATOM 746 C CA . THR A 1 93 ? 4.091 6.722 17.226 1.00 70.94 93 THR A CA 1
ATOM 747 C C . THR A 1 93 ? 5.199 5.697 17.491 1.00 70.94 93 THR A C 1
ATOM 749 O O . THR A 1 93 ? 4.950 4.492 17.485 1.00 70.94 93 THR A O 1
ATOM 752 N N . TYR A 1 94 ? 6.405 6.164 17.823 1.00 66.75 94 TYR A N 1
ATOM 753 C CA . TYR A 1 94 ? 7.528 5.293 18.181 1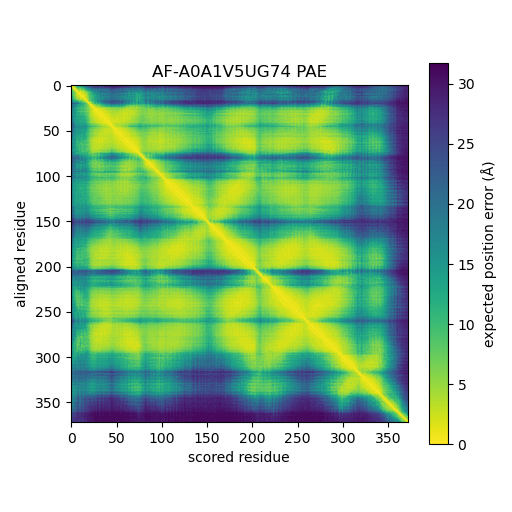.00 66.75 94 TYR A CA 1
ATOM 754 C C . TYR A 1 94 ? 7.328 4.583 19.523 1.00 66.75 94 TYR A C 1
ATOM 756 O O . TYR A 1 94 ? 7.625 3.397 19.648 1.00 66.75 94 TYR A O 1
ATOM 764 N N . ARG A 1 95 ? 6.777 5.285 20.520 1.00 66.25 95 ARG A N 1
ATOM 765 C CA . ARG A 1 95 ? 6.515 4.723 21.856 1.00 66.25 95 ARG A CA 1
ATOM 766 C C . ARG A 1 95 ? 5.371 3.713 21.869 1.00 66.25 95 ARG A C 1
ATOM 768 O O . ARG A 1 95 ? 5.417 2.755 22.627 1.00 66.25 95 ARG A O 1
ATOM 775 N N . SER A 1 96 ? 4.357 3.921 21.034 1.00 67.50 96 SER A N 1
ATOM 776 C CA . SER A 1 96 ? 3.176 3.056 20.957 1.00 67.50 96 SER A CA 1
ATOM 777 C C . SER A 1 96 ? 3.441 1.723 20.251 1.00 67.50 96 SER A C 1
ATOM 779 O O . SER A 1 96 ? 2.574 0.855 20.253 1.00 67.50 96 SER A O 1
ATOM 781 N N . GLY A 1 97 ? 4.606 1.548 19.614 1.00 71.19 97 GLY A N 1
ATOM 782 C CA . GLY A 1 97 ? 4.955 0.321 18.895 1.00 71.19 97 GLY A CA 1
ATOM 783 C C . GLY A 1 97 ? 4.101 0.053 17.649 1.00 71.19 97 GLY A C 1
ATOM 784 O O . GLY A 1 97 ? 4.283 -0.977 17.000 1.00 71.19 97 GLY A O 1
ATOM 785 N N . ARG A 1 98 ? 3.207 0.976 17.266 1.00 76.12 98 ARG A N 1
ATOM 786 C CA . ARG A 1 98 ? 2.261 0.812 16.148 1.00 76.12 98 ARG A CA 1
ATOM 787 C C . ARG A 1 98 ? 2.946 0.691 14.792 1.00 76.12 98 ARG A C 1
ATOM 789 O O . ARG A 1 98 ? 2.411 0.041 13.897 1.00 76.12 98 ARG A O 1
ATOM 796 N N . LEU A 1 99 ? 4.166 1.220 14.660 1.00 76.06 99 LEU A N 1
ATOM 797 C CA . LEU A 1 99 ? 4.995 1.030 13.469 1.00 76.06 99 LEU A CA 1
ATOM 798 C C . LEU A 1 99 ? 5.247 -0.461 13.178 1.00 76.06 99 LEU A C 1
ATOM 800 O O . LEU A 1 99 ? 5.277 -0.851 12.014 1.00 76.06 99 LEU A O 1
ATOM 804 N N . ARG A 1 100 ? 5.321 -1.317 14.211 1.00 76.81 100 ARG A N 1
ATOM 805 C CA . ARG A 1 100 ? 5.491 -2.776 14.071 1.00 76.81 100 ARG A CA 1
ATOM 806 C C . ARG A 1 100 ? 4.330 -3.443 13.327 1.00 76.81 100 ARG A C 1
ATOM 808 O O . ARG A 1 100 ? 4.513 -4.502 12.727 1.00 76.81 100 ARG A O 1
ATOM 815 N N . HIS A 1 101 ? 3.142 -2.835 13.350 1.00 72.94 101 HIS A N 1
ATOM 816 C CA . HIS A 1 101 ? 1.954 -3.343 12.655 1.00 72.94 101 HIS A CA 1
ATOM 817 C C . HIS A 1 101 ? 1.988 -3.076 11.142 1.00 72.94 101 HIS A C 1
ATOM 819 O O . HIS A 1 101 ? 1.313 -3.784 10.388 1.00 72.94 101 HIS A O 1
ATOM 825 N N . ILE A 1 102 ? 2.803 -2.108 10.702 1.00 73.00 102 ILE A N 1
ATOM 826 C CA . ILE A 1 102 ? 3.169 -1.896 9.294 1.00 73.00 102 ILE A CA 1
ATOM 827 C C . ILE A 1 102 ? 4.449 -2.693 8.972 1.00 73.00 102 ILE A C 1
ATOM 829 O O . ILE A 1 102 ? 4.438 -3.565 8.103 1.00 73.00 102 ILE A O 1
ATOM 833 N N . PHE A 1 103 ? 5.526 -2.455 9.727 1.00 71.31 103 PHE A N 1
ATOM 834 C CA . PHE A 1 103 ? 6.847 -3.074 9.584 1.00 71.31 103 PHE A CA 1
ATOM 835 C C . PHE A 1 103 ? 7.080 -4.153 10.638 1.00 71.31 103 PHE A C 1
ATOM 837 O O . PHE A 1 103 ? 7.750 -3.951 11.650 1.00 71.31 103 PHE A O 1
ATOM 844 N N . SER A 1 104 ? 6.543 -5.344 10.384 1.00 74.94 104 SER A N 1
ATOM 845 C CA . SER A 1 104 ? 6.989 -6.547 11.087 1.00 74.94 104 SER A CA 1
ATOM 846 C C . SER A 1 104 ? 8.075 -7.242 10.268 1.00 74.94 104 SER A C 1
ATOM 848 O O . SER A 1 104 ? 8.004 -7.222 9.040 1.00 74.94 104 SER A O 1
ATOM 850 N N . LEU A 1 105 ? 9.029 -7.922 10.917 1.00 76.38 105 LEU A N 1
ATOM 851 C CA . LEU A 1 105 ? 10.045 -8.731 10.222 1.00 76.38 105 LEU A CA 1
ATOM 852 C C . LEU A 1 105 ? 9.405 -9.692 9.208 1.00 76.38 105 LEU A C 1
ATOM 854 O O . LEU A 1 105 ? 9.884 -9.844 8.092 1.00 76.38 105 LEU A O 1
ATOM 858 N N . ARG A 1 106 ? 8.259 -10.280 9.572 1.00 81.44 106 ARG A N 1
ATOM 859 C CA . ARG A 1 106 ? 7.482 -11.155 8.692 1.00 81.44 106 ARG A CA 1
ATOM 860 C C . ARG A 1 106 ? 6.952 -10.411 7.464 1.00 81.44 106 ARG A C 1
ATOM 862 O O . ARG A 1 106 ? 7.008 -10.953 6.369 1.00 81.44 106 ARG A O 1
ATOM 869 N N . THR A 1 107 ? 6.441 -9.190 7.632 1.00 81.31 107 THR A N 1
ATOM 870 C CA . THR A 1 107 ? 5.978 -8.350 6.513 1.00 81.31 107 THR A CA 1
ATOM 871 C C . THR A 1 107 ? 7.137 -7.991 5.589 1.00 81.31 107 THR A C 1
ATOM 873 O O . THR A 1 107 ? 6.985 -8.109 4.380 1.00 81.31 107 THR A O 1
ATOM 876 N N . VAL A 1 108 ? 8.287 -7.607 6.152 1.00 82.12 108 VAL A N 1
ATOM 877 C CA . VAL A 1 108 ? 9.496 -7.272 5.386 1.00 82.12 108 VAL A CA 1
ATOM 878 C C . VAL A 1 108 ? 9.983 -8.481 4.597 1.00 82.12 108 VAL A C 1
ATOM 880 O O . VAL A 1 108 ? 10.204 -8.371 3.400 1.00 82.12 108 VAL A O 1
ATOM 883 N N . LEU A 1 109 ? 10.071 -9.652 5.229 1.00 85.56 109 LEU A N 1
ATOM 884 C C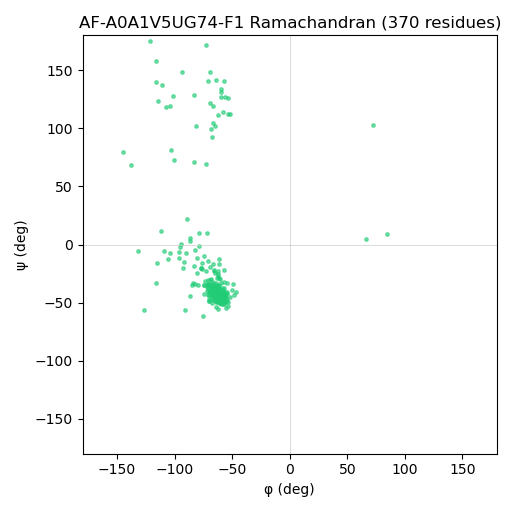A . LEU A 1 109 ? 10.524 -10.873 4.564 1.00 85.56 109 LEU A CA 1
ATOM 885 C C . LEU A 1 109 ? 9.571 -11.300 3.439 1.00 85.56 109 LEU A C 1
ATOM 887 O O . LEU A 1 109 ? 10.025 -11.652 2.356 1.00 85.56 109 LEU A O 1
ATOM 891 N N . PHE A 1 110 ? 8.253 -11.195 3.647 1.00 87.31 110 PHE A N 1
ATOM 892 C CA . PHE A 1 110 ? 7.284 -11.425 2.571 1.00 87.31 110 PHE A CA 1
ATOM 893 C C . PHE A 1 110 ? 7.377 -10.392 1.449 1.00 87.31 110 PHE A C 1
ATOM 895 O O . PHE A 1 110 ? 7.173 -10.752 0.296 1.00 87.31 110 PHE A O 1
ATOM 902 N N . PHE A 1 111 ? 7.661 -9.130 1.768 1.00 87.06 111 PHE A N 1
ATOM 903 C CA . PHE A 1 111 ? 7.840 -8.085 0.766 1.00 87.06 111 PHE A CA 1
ATOM 904 C C . PHE A 1 111 ? 9.105 -8.311 -0.064 1.00 87.06 111 PHE A C 1
ATOM 906 O O . PHE A 1 111 ? 9.038 -8.233 -1.283 1.00 87.06 111 PHE A O 1
ATOM 913 N N . LEU A 1 112 ? 10.223 -8.676 0.568 1.00 88.12 112 LEU A N 1
ATOM 914 C CA . LEU A 1 112 ? 11.458 -9.042 -0.130 1.00 88.12 112 LEU A CA 1
ATOM 915 C C . LEU A 1 112 ? 11.262 -10.277 -1.015 1.00 88.12 112 LEU A C 1
ATOM 917 O O . LEU A 1 112 ? 11.685 -10.272 -2.167 1.00 88.12 112 LEU A O 1
ATOM 921 N N . LEU A 1 113 ? 10.567 -11.304 -0.514 1.00 92.31 113 LEU A N 1
ATOM 922 C CA . LEU A 1 113 ? 10.224 -12.484 -1.310 1.00 92.31 113 LEU A CA 1
ATOM 923 C C . LEU A 1 113 ? 9.323 -12.118 -2.497 1.00 92.31 113 LEU A C 1
ATOM 925 O O . LEU A 1 113 ? 9.551 -12.586 -3.607 1.00 92.31 113 LEU A O 1
ATOM 929 N N . TYR A 1 114 ? 8.324 -11.258 -2.277 1.00 93.69 114 TYR A N 1
ATOM 930 C CA . TYR A 1 114 ? 7.474 -10.730 -3.343 1.00 93.69 114 TYR A CA 1
ATOM 931 C C . TYR A 1 114 ? 8.299 -9.995 -4.401 1.00 93.69 114 TYR A C 1
ATOM 933 O O . TYR A 1 114 ? 8.121 -10.284 -5.579 1.00 93.69 114 TYR A O 1
ATOM 941 N N . LEU A 1 115 ? 9.206 -9.099 -4.000 1.00 91.44 115 LEU A N 1
ATOM 942 C CA . LEU A 1 115 ? 10.078 -8.386 -4.931 1.00 91.44 115 LEU A CA 1
ATOM 943 C C . LEU A 1 115 ? 10.912 -9.376 -5.742 1.00 91.44 115 LEU A C 1
ATOM 945 O O . LEU A 1 115 ? 10.898 -9.309 -6.963 1.00 91.44 115 LEU A O 1
ATOM 949 N N . PHE A 1 116 ? 11.564 -10.340 -5.089 1.00 91.94 116 PHE A N 1
ATOM 950 C CA . PHE A 1 116 ? 12.369 -11.345 -5.779 1.00 91.94 116 PHE A CA 1
ATOM 951 C C . PHE A 1 116 ? 11.545 -12.135 -6.808 1.00 91.94 116 PHE A C 1
ATOM 953 O O . PHE A 1 116 ? 11.908 -12.196 -7.981 1.00 91.94 116 PHE A O 1
ATOM 960 N N . CYS A 1 117 ? 10.395 -12.680 -6.401 1.00 94.69 117 CYS A N 1
ATOM 961 C CA . CYS A 1 117 ? 9.536 -13.457 -7.291 1.00 94.69 117 CYS A CA 1
ATOM 962 C C . CYS A 1 117 ? 8.938 -12.613 -8.425 1.00 94.69 117 CYS A C 1
ATOM 964 O O . CYS A 1 117 ? 8.912 -13.061 -9.567 1.00 94.69 117 CYS A O 1
ATOM 966 N N . ALA A 1 118 ? 8.451 -11.405 -8.138 1.00 93.00 118 ALA A N 1
ATOM 967 C CA . ALA A 1 118 ? 7.819 -10.548 -9.138 1.00 93.00 118 ALA A CA 1
ATOM 968 C C . ALA A 1 118 ? 8.832 -10.031 -10.167 1.00 93.00 118 ALA A C 1
ATOM 970 O O . ALA A 1 118 ? 8.535 -10.028 -11.359 1.00 93.00 118 ALA A O 1
ATOM 971 N N . MET A 1 119 ? 10.036 -9.658 -9.726 1.00 91.19 119 MET A N 1
ATOM 972 C CA . MET A 1 119 ? 11.125 -9.248 -10.617 1.00 91.19 119 MET A CA 1
ATOM 973 C C . MET A 1 119 ? 11.577 -10.421 -11.492 1.00 91.19 119 MET A C 1
ATOM 975 O O . MET A 1 119 ? 11.744 -10.254 -12.695 1.00 91.19 119 MET A O 1
ATOM 979 N N . PHE A 1 120 ? 11.684 -11.627 -10.924 1.00 91.25 120 PHE A N 1
ATOM 980 C CA . PHE A 1 120 ? 11.992 -12.838 -11.687 1.00 91.25 120 PHE A CA 1
ATOM 981 C C . PHE A 1 120 ? 10.939 -13.127 -12.768 1.00 91.25 120 PHE A C 1
ATOM 983 O O . PHE A 1 120 ? 11.281 -13.359 -13.926 1.00 91.25 120 PHE A O 1
ATOM 990 N N . VAL A 1 121 ? 9.651 -13.037 -12.422 1.00 93.50 121 VAL A N 1
ATOM 991 C CA . VAL A 1 121 ? 8.550 -13.184 -13.388 1.00 93.50 121 VAL A CA 1
ATOM 992 C C . VAL A 1 121 ? 8.601 -12.096 -14.464 1.00 93.50 121 VAL A C 1
ATOM 994 O O . VAL A 1 121 ? 8.363 -12.396 -15.630 1.00 93.50 121 VAL A O 1
ATOM 997 N N . ALA A 1 122 ? 8.942 -10.855 -14.108 1.00 91.06 122 ALA A N 1
ATOM 998 C CA . ALA A 1 122 ? 9.077 -9.763 -15.070 1.00 91.06 122 ALA A CA 1
ATOM 999 C C . ALA A 1 122 ? 10.220 -9.992 -16.066 1.00 91.06 122 ALA A C 1
ATOM 1001 O O . ALA A 1 122 ? 10.038 -9.749 -17.256 1.00 91.06 122 ALA A O 1
ATOM 1002 N N . ILE A 1 123 ? 11.362 -10.515 -15.608 1.00 88.25 123 ILE A N 1
ATOM 1003 C CA . ILE A 1 123 ? 12.481 -10.888 -16.484 1.00 88.25 123 ILE A CA 1
ATOM 1004 C C . ILE A 1 123 ? 12.054 -11.995 -17.450 1.00 88.25 123 ILE A C 1
ATOM 1006 O O . ILE A 1 123 ? 12.284 -11.874 -18.649 1.00 88.25 123 ILE A O 1
ATOM 1010 N N . ILE A 1 124 ? 11.379 -13.043 -16.960 1.00 90.25 124 ILE A N 1
ATOM 1011 C CA . ILE A 1 124 ? 10.858 -14.113 -17.827 1.00 90.25 124 ILE A CA 1
ATOM 1012 C C . ILE A 1 124 ? 9.875 -13.545 -18.852 1.00 90.25 124 ILE A C 1
ATOM 1014 O O . ILE A 1 124 ? 9.966 -13.872 -20.030 1.00 90.25 124 ILE A O 1
ATOM 1018 N N . ALA A 1 125 ? 8.951 -12.684 -18.425 1.00 90.31 125 ALA A N 1
ATOM 1019 C CA . ALA A 1 125 ? 7.984 -12.062 -19.322 1.00 90.31 125 ALA A CA 1
ATOM 1020 C C . ALA A 1 125 ? 8.669 -11.210 -20.402 1.00 90.31 125 ALA A C 1
ATOM 1022 O O . ALA A 1 125 ? 8.264 -11.269 -21.559 1.00 90.31 125 ALA A O 1
ATOM 1023 N N . MET A 1 126 ? 9.724 -10.471 -20.047 1.00 88.94 126 MET A N 1
ATOM 1024 C CA . MET A 1 126 ? 10.530 -9.703 -20.997 1.00 88.94 126 MET A CA 1
ATOM 1025 C C . MET A 1 126 ? 11.259 -10.617 -21.988 1.00 88.94 126 MET A C 1
ATOM 1027 O O . MET A 1 126 ? 11.204 -10.373 -23.187 1.00 88.94 126 MET A O 1
ATOM 1031 N N . MET A 1 127 ? 11.876 -11.703 -21.517 1.00 86.38 127 MET A N 1
ATOM 1032 C CA . MET A 1 127 ? 12.544 -12.674 -22.390 1.00 86.38 127 MET A CA 1
ATOM 1033 C C . MET A 1 127 ? 11.563 -13.365 -23.341 1.00 86.38 127 MET A C 1
ATOM 1035 O O . MET A 1 127 ? 11.863 -13.532 -24.519 1.00 86.38 127 MET A O 1
ATOM 1039 N N . LEU A 1 128 ? 10.369 -13.728 -22.860 1.00 90.62 128 LEU A N 1
ATOM 1040 C CA . LEU A 1 128 ? 9.305 -14.267 -23.709 1.00 90.62 128 LEU A CA 1
ATOM 1041 C C . LEU A 1 128 ? 8.820 -13.229 -24.724 1.00 90.62 128 LEU A C 1
ATOM 1043 O O . LEU A 1 128 ? 8.582 -13.573 -25.877 1.00 90.62 128 LEU A O 1
ATOM 1047 N N . PHE A 1 129 ? 8.688 -11.964 -24.318 1.00 90.69 129 PHE A N 1
ATOM 1048 C CA . PHE A 1 129 ? 8.331 -10.884 -25.230 1.00 90.69 129 PHE A CA 1
ATOM 1049 C C . PHE A 1 129 ? 9.365 -10.749 -26.354 1.00 90.69 129 PHE A C 1
ATOM 1051 O O . PHE A 1 129 ? 8.989 -10.780 -27.521 1.00 90.69 129 PHE A O 1
ATOM 1058 N N . ILE A 1 130 ? 10.653 -10.687 -26.011 1.00 90.19 130 ILE A N 1
ATOM 1059 C CA . ILE A 1 130 ? 11.752 -10.636 -26.983 1.00 90.19 130 ILE A CA 1
ATOM 1060 C C . ILE A 1 130 ? 11.697 -11.863 -27.906 1.00 90.19 130 ILE A C 1
ATOM 1062 O O . ILE A 1 130 ? 11.670 -11.718 -29.120 1.00 90.19 130 ILE A O 1
ATOM 1066 N N . PHE A 1 131 ? 11.555 -13.070 -27.353 1.00 88.75 131 PHE A N 1
ATOM 1067 C CA . PHE A 1 131 ? 11.465 -14.304 -28.139 1.00 88.75 131 PHE A CA 1
ATOM 1068 C C . PHE A 1 131 ? 10.325 -14.297 -29.176 1.00 88.75 131 PHE A C 1
ATOM 1070 O O . PHE A 1 131 ? 10.512 -14.735 -30.313 1.00 88.75 131 PHE A O 1
ATOM 1077 N N . PHE A 1 132 ? 9.134 -13.817 -28.804 1.00 91.62 132 PHE A N 1
ATOM 1078 C CA . PHE A 1 132 ? 7.973 -13.829 -29.699 1.00 91.62 132 PHE A CA 1
ATOM 1079 C C . PHE A 1 132 ? 7.920 -12.640 -30.664 1.00 91.62 132 PHE A C 1
ATOM 1081 O O . PHE A 1 132 ? 7.422 -12.805 -31.780 1.00 91.62 132 PHE A O 1
ATOM 1088 N N . PHE A 1 133 ? 8.398 -11.464 -30.251 1.00 91.00 133 PHE A N 1
ATOM 1089 C CA . PHE A 1 133 ? 8.175 -10.204 -30.968 1.00 91.00 133 PHE A CA 1
ATOM 1090 C C . PHE A 1 133 ? 9.447 -9.557 -31.531 1.00 91.00 133 PHE A C 1
ATOM 1092 O O . PHE A 1 133 ? 9.329 -8.713 -32.414 1.00 91.00 133 PHE A O 1
ATOM 1099 N N . ASP A 1 134 ? 10.636 -9.968 -31.087 1.00 89.75 134 ASP A N 1
ATOM 1100 C CA . ASP A 1 134 ? 11.929 -9.415 -31.507 1.00 89.75 134 ASP A CA 1
ATOM 1101 C C . ASP A 1 134 ? 12.957 -10.536 -31.740 1.00 89.75 134 ASP A C 1
ATOM 1103 O O . ASP A 1 134 ? 13.912 -10.752 -30.989 1.00 89.75 134 ASP A O 1
ATOM 1107 N N . LYS A 1 135 ? 12.700 -11.316 -32.797 1.00 87.38 135 LYS A N 1
ATOM 1108 C CA . LYS A 1 135 ? 13.497 -12.501 -33.144 1.00 87.38 135 LYS A CA 1
ATOM 1109 C C . LYS A 1 135 ? 14.948 -12.167 -33.475 1.00 87.38 135 LYS A C 1
ATOM 1111 O O . LYS A 1 135 ? 15.827 -12.953 -33.147 1.00 87.38 135 LYS A O 1
ATOM 1116 N N . GLU A 1 136 ? 15.187 -11.021 -34.108 1.00 88.50 136 GLU A N 1
ATOM 1117 C CA . GLU A 1 136 ? 16.533 -10.583 -34.480 1.00 88.50 136 GLU A CA 1
ATOM 1118 C C . GLU A 1 136 ? 17.388 -10.352 -33.230 1.00 88.50 136 GLU A C 1
ATOM 1120 O O . GLU A 1 136 ? 18.492 -10.888 -33.120 1.00 88.50 136 GLU A O 1
ATOM 1125 N N . LEU A 1 137 ? 16.844 -9.643 -32.238 1.00 88.00 137 LEU A N 1
ATOM 1126 C CA . LEU A 1 137 ? 17.523 -9.427 -30.966 1.00 88.00 137 LEU A CA 1
ATOM 1127 C C . LEU A 1 137 ? 17.678 -10.732 -30.172 1.00 88.00 137 LEU A C 1
ATOM 1129 O O . LEU A 1 137 ? 18.737 -10.976 -29.594 1.00 88.00 137 LEU A O 1
ATOM 1133 N N . TYR A 1 138 ? 16.672 -11.613 -30.191 1.00 87.75 138 TYR A N 1
ATOM 1134 C CA . TYR A 1 138 ? 16.767 -12.936 -29.565 1.00 87.75 138 TYR A CA 1
ATOM 1135 C C . TYR A 1 138 ? 17.909 -13.786 -30.147 1.00 87.75 138 TYR A C 1
ATOM 1137 O O . TYR A 1 138 ? 18.682 -14.378 -29.392 1.00 87.75 138 TYR A O 1
ATOM 1145 N N . GLU A 1 139 ? 18.048 -13.839 -31.474 1.00 88.81 139 GLU A N 1
ATOM 1146 C CA . GLU A 1 139 ? 19.124 -14.579 -32.142 1.00 88.81 139 GLU A CA 1
ATOM 1147 C C . GLU A 1 139 ? 20.504 -14.001 -31.799 1.00 88.81 139 GLU A C 1
ATOM 1149 O O . GLU A 1 139 ? 21.441 -14.754 -31.525 1.00 88.81 139 GLU A O 1
ATOM 1154 N N . GLN A 1 140 ? 20.631 -12.673 -31.734 1.00 87.62 140 GLN A N 1
ATOM 1155 C CA . GLN A 1 140 ? 21.868 -12.007 -31.311 1.00 87.62 140 GLN A CA 1
ATOM 1156 C C . GLN A 1 140 ? 22.221 -12.335 -29.852 1.00 87.62 140 GLN A C 1
ATOM 1158 O O . GLN A 1 140 ? 23.369 -12.676 -29.561 1.00 87.62 140 GLN A O 1
ATOM 1163 N N . MET A 1 141 ? 21.236 -12.323 -28.946 1.00 85.38 141 MET A N 1
ATOM 1164 C CA . MET A 1 141 ? 21.424 -12.739 -27.552 1.00 85.38 141 MET A CA 1
ATOM 1165 C C . MET A 1 141 ? 21.832 -14.212 -27.441 1.00 85.38 141 MET A C 1
ATOM 1167 O O . MET A 1 141 ? 22.735 -14.541 -26.673 1.00 85.38 141 MET A O 1
ATOM 1171 N N . TYR A 1 142 ? 21.203 -15.101 -28.212 1.00 86.25 142 TYR A N 1
ATOM 1172 C CA . TYR A 1 142 ? 21.534 -16.526 -28.226 1.00 86.25 142 TYR A CA 1
ATOM 1173 C C . TYR A 1 142 ? 22.967 -16.774 -28.713 1.00 86.25 142 TYR A C 1
ATOM 1175 O O . TYR A 1 142 ? 23.721 -17.506 -28.072 1.00 86.25 142 TYR A O 1
ATOM 1183 N N . ASN A 1 143 ? 23.382 -16.100 -29.788 1.00 86.38 143 ASN A N 1
ATOM 1184 C CA . ASN A 1 143 ? 24.749 -16.182 -30.302 1.00 86.38 143 ASN A CA 1
ATOM 1185 C C . ASN A 1 143 ? 25.786 -15.694 -29.277 1.00 86.38 143 ASN A C 1
ATOM 1187 O O . ASN A 1 143 ? 26.853 -16.291 -29.153 1.00 86.38 143 ASN A O 1
ATOM 1191 N N . LEU A 1 144 ? 25.469 -14.651 -28.508 1.00 83.62 144 LEU A N 1
ATOM 1192 C CA . LEU A 1 144 ? 26.311 -14.178 -27.407 1.00 83.62 144 LEU A CA 1
ATOM 1193 C C . LEU A 1 144 ? 26.407 -15.181 -26.258 1.00 83.62 144 LEU A C 1
ATOM 1195 O O . LEU A 1 144 ? 27.491 -15.381 -25.718 1.00 83.62 144 LEU A O 1
ATOM 1199 N N . ILE A 1 145 ? 25.305 -15.845 -25.903 1.00 83.50 145 ILE A N 1
ATOM 1200 C CA . ILE A 1 145 ? 25.310 -16.905 -24.883 1.00 83.50 145 ILE A CA 1
ATOM 1201 C C . ILE A 1 145 ? 26.215 -18.066 -25.319 1.00 83.50 145 ILE A C 1
ATOM 1203 O O . ILE A 1 145 ? 27.013 -18.548 -24.520 1.00 83.50 145 ILE A O 1
ATOM 1207 N N . LEU A 1 146 ? 26.173 -18.461 -26.595 1.00 84.12 146 LEU A N 1
ATOM 1208 C CA . LEU A 1 146 ? 27.085 -19.476 -27.135 1.00 84.12 146 LEU A CA 1
ATOM 1209 C C . LEU A 1 146 ? 28.556 -19.030 -27.084 1.00 84.12 146 LEU A C 1
ATOM 1211 O O . LEU A 1 146 ? 29.444 -19.843 -26.841 1.00 84.12 146 LEU A O 1
ATOM 1215 N N . GLN A 1 147 ? 28.833 -17.737 -27.274 1.00 82.25 147 GLN A N 1
ATOM 1216 C CA . GLN A 1 147 ? 30.186 -17.194 -27.111 1.00 82.25 147 GLN A CA 1
ATOM 1217 C C . GLN A 1 147 ? 30.638 -17.206 -25.646 1.00 82.25 147 GLN A C 1
ATOM 1219 O O . GLN A 1 147 ? 31.804 -17.492 -25.382 1.00 82.25 147 GLN A O 1
ATOM 1224 N N . PHE A 1 148 ? 29.731 -16.969 -24.693 1.00 79.94 148 PHE A N 1
ATOM 1225 C CA . PHE A 1 148 ? 30.022 -17.083 -23.260 1.00 79.94 148 PHE A CA 1
ATOM 1226 C C . PHE A 1 148 ? 30.490 -18.487 -22.861 1.00 79.94 148 PHE A C 1
ATOM 1228 O O . PHE A 1 148 ? 31.397 -18.607 -22.041 1.00 79.94 148 PHE A O 1
ATOM 1235 N N . GLU A 1 149 ? 29.924 -19.540 -23.456 1.00 76.50 149 GLU A N 1
ATOM 1236 C CA . GLU A 1 149 ? 30.326 -20.930 -23.188 1.00 76.50 149 GLU A CA 1
ATOM 1237 C C . GLU A 1 149 ? 31.764 -21.239 -23.647 1.00 76.50 149 GLU A C 1
ATOM 1239 O O . GLU A 1 149 ? 32.403 -22.149 -23.117 1.00 76.50 149 GLU A O 1
ATOM 1244 N N . GLY A 1 150 ? 32.297 -20.469 -24.603 1.00 72.25 150 GLY A N 1
ATOM 1245 C CA . GLY A 1 150 ? 33.635 -20.650 -25.172 1.00 72.25 150 GLY A CA 1
ATOM 1246 C C . GLY A 1 150 ? 34.744 -19.796 -24.546 1.00 72.25 150 GLY A C 1
ATOM 1247 O O . GLY A 1 150 ? 35.899 -19.918 -24.960 1.00 72.25 150 GLY A O 1
ATOM 1248 N N . VAL A 1 151 ? 34.436 -18.922 -23.580 1.00 78.44 151 VAL A N 1
ATOM 1249 C CA . VAL A 1 151 ? 35.399 -17.957 -23.021 1.00 78.44 151 VAL A CA 1
ATOM 1250 C C . VAL A 1 151 ? 35.952 -18.403 -21.665 1.00 78.44 151 VAL A C 1
ATOM 1252 O O . VAL A 1 151 ? 35.210 -18.668 -20.727 1.00 78.44 151 VAL A O 1
ATOM 1255 N N . ALA A 1 152 ? 37.286 -18.415 -21.543 1.00 71.12 152 ALA A N 1
ATOM 1256 C CA . ALA A 1 152 ? 38.001 -18.808 -20.322 1.00 71.12 152 ALA A CA 1
ATOM 1257 C C . ALA A 1 152 ? 38.691 -17.644 -19.579 1.00 71.12 152 ALA A C 1
ATOM 1259 O O . ALA A 1 152 ? 39.246 -17.857 -18.501 1.00 71.12 152 ALA A O 1
ATOM 1260 N N . THR A 1 153 ? 38.697 -16.424 -20.136 1.00 81.31 153 THR A N 1
ATOM 1261 C CA . THR A 1 153 ? 39.405 -15.270 -19.552 1.00 81.31 153 THR A CA 1
ATOM 1262 C C . THR A 1 153 ? 38.441 -14.200 -19.013 1.00 81.31 153 THR A C 1
ATOM 1264 O O . THR A 1 153 ? 37.470 -13.857 -19.693 1.00 81.31 153 THR A O 1
ATOM 1267 N N . PRO A 1 154 ? 38.708 -13.616 -17.825 1.00 78.50 154 PRO A N 1
ATOM 1268 C CA . PRO A 1 154 ? 37.847 -12.589 -17.225 1.00 78.50 154 PRO A CA 1
ATOM 1269 C C . PRO A 1 154 ? 37.615 -11.347 -18.101 1.00 78.50 154 PRO A C 1
ATOM 1271 O O . PRO A 1 154 ? 36.503 -10.828 -18.144 1.00 78.50 154 PRO A O 1
ATOM 1274 N N . ASP A 1 155 ? 38.628 -10.888 -18.841 1.00 79.31 155 ASP A N 1
ATOM 1275 C CA . ASP A 1 155 ? 38.511 -9.695 -19.696 1.00 79.31 155 ASP A CA 1
ATOM 1276 C C . ASP A 1 155 ? 37.568 -9.919 -20.884 1.00 79.31 155 ASP A C 1
ATOM 1278 O O . ASP A 1 155 ? 36.775 -9.044 -21.240 1.00 79.31 155 ASP A O 1
ATOM 1282 N N . ALA A 1 156 ? 37.600 -11.119 -21.468 1.00 77.56 156 ALA A N 1
ATOM 1283 C CA . ALA A 1 156 ? 36.680 -11.494 -22.532 1.00 77.56 156 ALA A CA 1
ATOM 1284 C C . ALA A 1 156 ? 35.253 -11.694 -21.992 1.00 77.56 156 ALA A C 1
ATOM 1286 O O . ALA A 1 156 ? 34.302 -11.288 -22.656 1.00 77.56 156 ALA A O 1
ATOM 1287 N N . MET A 1 157 ? 35.089 -12.213 -20.766 1.00 78.62 157 MET A N 1
ATOM 1288 C CA . MET A 1 157 ? 33.773 -12.260 -20.111 1.00 78.62 157 MET A CA 1
ATOM 1289 C C . MET A 1 157 ? 33.203 -10.853 -19.900 1.00 78.62 157 MET A C 1
ATOM 1291 O O . MET A 1 157 ? 32.046 -10.619 -20.232 1.00 78.62 157 MET A O 1
ATOM 1295 N N . ASN A 1 158 ? 34.004 -9.899 -19.417 1.00 82.38 158 ASN A N 1
ATOM 1296 C CA . ASN A 1 158 ? 33.559 -8.513 -19.228 1.00 82.38 158 ASN A CA 1
ATOM 1297 C C . ASN A 1 158 ? 33.154 -7.845 -20.552 1.00 82.38 158 ASN A C 1
ATOM 1299 O O . ASN A 1 158 ? 32.153 -7.132 -20.599 1.00 82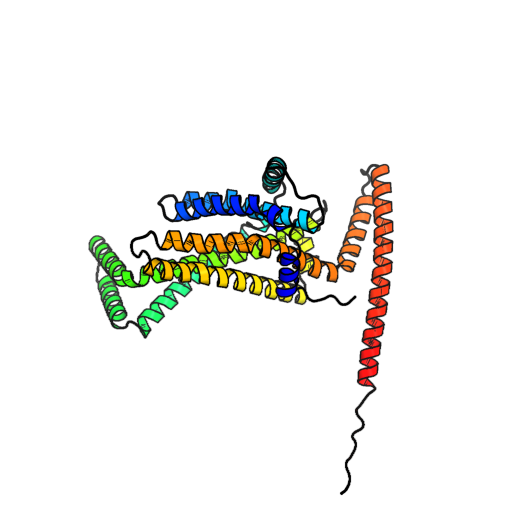.38 158 ASN A O 1
ATOM 1303 N N . SER A 1 159 ? 33.891 -8.101 -21.639 1.00 82.62 159 SER A N 1
ATOM 1304 C CA . SER A 1 159 ? 33.525 -7.601 -22.970 1.00 82.62 159 SER A CA 1
ATOM 1305 C C . SER A 1 159 ? 32.188 -8.172 -23.454 1.00 82.62 159 SER A C 1
ATOM 1307 O O . SER A 1 159 ? 31.361 -7.424 -23.974 1.00 82.62 159 SER A O 1
ATOM 1309 N N . LEU A 1 160 ? 31.942 -9.468 -23.238 1.00 80.44 160 LEU A N 1
ATOM 1310 C CA . LEU A 1 160 ? 30.669 -10.102 -23.589 1.00 80.44 160 LEU A CA 1
ATOM 1311 C C . LEU A 1 160 ? 29.506 -9.590 -22.725 1.00 80.44 160 LEU A C 1
ATOM 1313 O O . LEU A 1 160 ? 28.415 -9.379 -23.249 1.00 80.44 160 LEU A O 1
ATOM 1317 N N . VAL A 1 161 ? 29.729 -9.329 -21.428 1.00 82.31 161 VAL A N 1
ATOM 1318 C CA . VAL A 1 161 ? 28.718 -8.706 -20.549 1.00 82.31 161 VAL A CA 1
ATOM 1319 C C . VAL A 1 161 ? 28.332 -7.330 -21.084 1.00 82.31 161 VAL A C 1
ATOM 1321 O O . VAL A 1 161 ? 27.148 -7.050 -21.239 1.00 82.31 161 VAL A O 1
ATOM 1324 N N . PHE A 1 162 ? 29.315 -6.505 -21.446 1.00 84.38 162 PHE A N 1
ATOM 1325 C CA . PHE A 1 162 ? 29.061 -5.176 -22.002 1.00 84.38 162 PHE A CA 1
ATOM 1326 C C . PHE A 1 162 ? 28.275 -5.230 -23.325 1.00 84.38 162 PHE A C 1
ATOM 1328 O O . PHE A 1 162 ? 27.361 -4.434 -23.549 1.00 84.38 162 PHE A O 1
ATOM 1335 N N . GLN A 1 163 ? 28.580 -6.197 -24.197 1.00 84.31 163 GLN A N 1
ATOM 1336 C CA . GLN A 1 163 ? 27.815 -6.415 -25.431 1.00 84.31 163 GLN A CA 1
ATOM 1337 C C . GLN A 1 163 ? 26.365 -6.815 -25.134 1.00 84.31 163 GLN A C 1
ATOM 1339 O O . GLN A 1 163 ? 25.443 -6.304 -25.768 1.00 84.31 163 GLN A O 1
ATOM 1344 N N . PHE A 1 164 ? 26.156 -7.676 -24.137 1.00 82.19 164 PHE A N 1
ATOM 1345 C CA . PHE A 1 164 ? 24.827 -8.090 -23.695 1.00 82.19 164 PHE A CA 1
ATOM 1346 C C . PHE A 1 164 ? 24.014 -6.921 -23.115 1.00 82.19 164 PHE A C 1
ATOM 1348 O O . PHE A 1 164 ? 22.829 -6.783 -23.415 1.00 82.19 164 PHE A O 1
ATOM 1355 N N . GLU A 1 165 ? 24.646 -6.048 -22.326 1.00 81.50 165 GLU A N 1
ATOM 1356 C CA . GLU A 1 165 ? 24.025 -4.823 -21.803 1.00 81.50 165 GLU A CA 1
ATOM 1357 C C . GLU A 1 165 ? 23.627 -3.861 -22.927 1.00 81.50 165 GLU A C 1
ATOM 1359 O O . GLU A 1 165 ? 22.514 -3.338 -22.924 1.00 81.50 165 GLU A O 1
ATOM 1364 N N . THR A 1 166 ? 24.504 -3.684 -23.919 1.00 84.94 166 THR A N 1
ATOM 1365 C CA . THR A 1 166 ? 24.249 -2.818 -25.081 1.00 84.94 166 THR A CA 1
ATOM 1366 C C . THR A 1 166 ? 23.072 -3.335 -25.911 1.00 84.94 166 THR A C 1
ATOM 1368 O O . THR A 1 166 ? 22.211 -2.568 -26.330 1.00 84.94 166 THR A O 1
ATOM 1371 N N . LEU A 1 167 ? 22.977 -4.653 -26.107 1.00 86.19 167 LEU A N 1
ATOM 1372 C CA . LEU A 1 167 ? 21.849 -5.278 -26.804 1.00 86.19 167 LEU A CA 1
ATOM 1373 C C . LEU A 1 167 ? 20.513 -5.056 -26.101 1.00 86.19 167 LEU A C 1
ATOM 1375 O O . LEU A 1 167 ? 19.494 -4.866 -26.758 1.00 86.19 167 LEU A O 1
ATOM 1379 N N . LEU A 1 168 ? 20.506 -5.065 -24.770 1.00 85.00 168 LEU A N 1
ATOM 1380 C CA . LEU A 1 168 ? 19.293 -4.858 -23.984 1.00 85.00 168 LEU A CA 1
ATOM 1381 C C . LEU A 1 168 ? 18.925 -3.382 -23.796 1.00 85.00 168 LEU A C 1
ATOM 1383 O O . LEU A 1 168 ? 17.846 -3.104 -23.268 1.00 85.00 168 LEU A O 1
ATOM 1387 N N . GLU A 1 169 ? 19.752 -2.439 -24.257 1.00 85.50 169 GLU A N 1
ATOM 1388 C CA . GLU A 1 169 ? 19.530 -0.996 -24.111 1.00 85.50 169 GLU A CA 1
ATOM 1389 C C . GLU A 1 169 ? 18.107 -0.534 -24.506 1.00 85.50 169 GLU A C 1
ATOM 1391 O O . GLU A 1 169 ? 17.483 0.189 -23.717 1.00 85.50 169 GLU A O 1
ATOM 1396 N N . PRO A 1 170 ? 17.503 -1.000 -25.624 1.00 85.88 170 PRO A N 1
ATOM 1397 C CA . PRO A 1 170 ? 16.133 -0.627 -25.997 1.00 85.88 170 PRO A CA 1
ATOM 1398 C C . PRO A 1 170 ? 15.066 -1.059 -24.976 1.00 85.88 170 PRO A C 1
ATOM 1400 O O . PRO A 1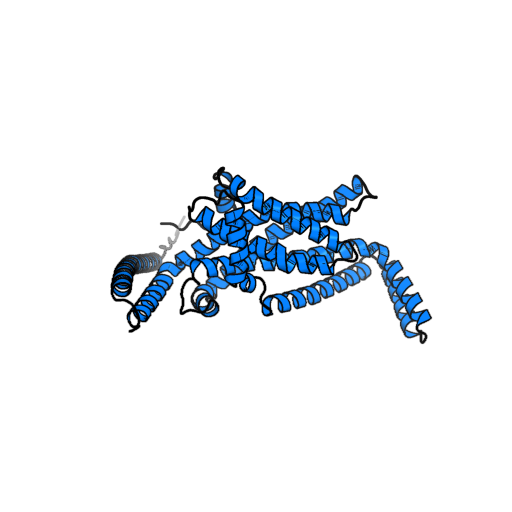 170 ? 14.013 -0.425 -24.859 1.00 85.88 170 PRO A O 1
ATOM 1403 N N . TYR A 1 171 ? 15.339 -2.123 -24.218 1.00 87.25 171 TYR A N 1
ATOM 1404 C CA . TYR A 1 171 ? 14.433 -2.720 -23.237 1.00 87.25 171 TYR A CA 1
ATOM 1405 C C . TYR A 1 171 ? 14.677 -2.233 -21.804 1.00 87.25 171 TYR A C 1
ATOM 1407 O O . TYR A 1 171 ? 13.800 -2.413 -20.953 1.00 87.25 171 TYR A O 1
ATOM 1415 N N . LEU A 1 172 ? 15.787 -1.533 -21.537 1.00 83.38 172 LEU A N 1
ATOM 1416 C CA . LEU A 1 172 ? 16.101 -0.992 -20.209 1.00 83.38 172 LEU A CA 1
ATOM 1417 C C . LEU A 1 172 ? 15.015 -0.038 -19.702 1.00 83.38 172 LEU A C 1
ATOM 1419 O O . LEU A 1 172 ? 14.607 -0.115 -18.544 1.00 83.38 172 LEU A O 1
ATOM 1423 N N . ILE A 1 173 ? 14.498 0.843 -20.563 1.00 83.56 173 ILE A N 1
ATOM 1424 C CA . ILE A 1 173 ? 13.460 1.813 -20.181 1.00 83.56 173 ILE A CA 1
ATOM 1425 C C . ILE A 1 173 ? 12.162 1.107 -19.737 1.00 83.56 173 ILE A C 1
ATOM 1427 O O . ILE A 1 173 ? 11.713 1.352 -18.611 1.00 83.56 173 ILE A O 1
ATOM 1431 N N . PRO A 1 174 ? 11.549 0.224 -20.557 1.00 84.94 174 PRO A N 1
ATOM 1432 C CA . PRO A 1 174 ? 10.407 -0.583 -20.129 1.00 84.94 174 PRO A CA 1
ATOM 1433 C C . PRO A 1 174 ? 10.679 -1.393 -18.859 1.00 84.94 174 PRO A C 1
ATOM 1435 O O . PRO A 1 174 ? 9.821 -1.456 -17.979 1.00 84.94 174 PRO A O 1
ATOM 1438 N N . GLN A 1 175 ? 11.869 -1.980 -18.736 1.00 86.12 175 GLN A N 1
ATOM 1439 C CA . GLN A 1 175 ? 12.247 -2.800 -17.590 1.00 86.12 175 GLN A CA 1
ATOM 1440 C C . GLN A 1 175 ? 12.292 -1.981 -16.292 1.00 86.12 175 GLN A C 1
ATOM 1442 O O . GLN A 1 175 ? 11.695 -2.387 -15.294 1.00 86.12 175 GLN A O 1
ATOM 1447 N N . ILE A 1 176 ? 12.907 -0.794 -16.314 1.00 85.31 176 ILE A N 1
ATOM 1448 C CA . ILE A 1 176 ? 12.936 0.137 -15.175 1.00 85.31 176 ILE A CA 1
ATOM 1449 C C . ILE A 1 176 ? 11.514 0.543 -14.769 1.00 85.31 176 ILE A C 1
ATOM 1451 O O . ILE A 1 176 ? 11.192 0.537 -13.578 1.00 85.31 176 ILE A O 1
ATOM 1455 N N . LEU A 1 177 ? 10.638 0.846 -15.738 1.00 86.75 177 LEU A N 1
ATOM 1456 C CA . LEU A 1 177 ? 9.233 1.157 -15.453 1.00 86.75 177 LEU A CA 1
ATOM 1457 C C . LEU A 1 177 ? 8.530 -0.022 -14.771 1.00 86.75 177 LEU A C 1
ATOM 1459 O O . LEU A 1 177 ? 7.890 0.164 -13.739 1.00 86.75 177 LEU A O 1
ATOM 1463 N N . VAL A 1 178 ? 8.671 -1.240 -15.297 1.00 90.38 178 VAL A N 1
ATOM 1464 C CA . VAL A 1 178 ? 8.051 -2.441 -14.713 1.00 90.38 178 VAL A CA 1
ATOM 1465 C C . VAL A 1 178 ? 8.560 -2.698 -13.294 1.00 90.38 178 VAL A C 1
ATOM 1467 O O . VAL A 1 178 ? 7.762 -2.968 -12.397 1.00 90.38 178 VAL A O 1
ATOM 1470 N N . TYR A 1 179 ? 9.864 -2.569 -13.059 1.00 89.12 179 TYR A N 1
ATOM 1471 C CA . TYR A 1 179 ? 10.467 -2.741 -11.736 1.00 89.12 179 TYR A CA 1
ATOM 1472 C C . TYR A 1 179 ? 9.939 -1.732 -10.726 1.00 89.12 179 TYR A C 1
ATOM 1474 O O . TYR A 1 179 ? 9.595 -2.091 -9.595 1.00 89.12 179 TYR A O 1
ATOM 1482 N N . ASN A 1 180 ? 9.791 -0.485 -11.159 1.00 88.69 180 ASN A N 1
ATOM 1483 C CA . ASN A 1 180 ? 9.174 0.537 -10.345 1.00 88.69 180 ASN A CA 1
ATOM 1484 C C . ASN A 1 180 ? 7.707 0.205 -10.018 1.00 88.69 180 ASN A C 1
ATOM 1486 O O . ASN A 1 180 ? 7.303 0.219 -8.855 1.00 88.69 180 ASN A O 1
ATOM 1490 N N . LEU A 1 181 ? 6.915 -0.205 -11.014 1.00 92.44 181 LEU A N 1
ATOM 1491 C CA . LEU A 1 181 ? 5.527 -0.625 -10.807 1.00 92.44 181 LEU A CA 1
ATOM 1492 C C . LEU A 1 181 ? 5.413 -1.794 -9.813 1.00 92.44 181 LEU A C 1
ATOM 1494 O O . LEU A 1 181 ? 4.541 -1.778 -8.941 1.00 92.44 181 LEU A O 1
ATOM 1498 N N . ILE A 1 182 ? 6.304 -2.786 -9.897 1.00 93.50 182 ILE A N 1
ATOM 1499 C CA . ILE A 1 182 ? 6.360 -3.923 -8.965 1.00 93.50 182 ILE A CA 1
ATOM 1500 C C . ILE A 1 182 ? 6.632 -3.445 -7.538 1.00 93.50 182 ILE A C 1
ATOM 1502 O O . ILE A 1 182 ? 5.927 -3.853 -6.606 1.00 93.50 182 ILE A O 1
ATOM 1506 N N . MET A 1 183 ? 7.625 -2.571 -7.366 1.00 90.31 183 MET A N 1
ATOM 1507 C CA . MET A 1 183 ? 7.996 -2.004 -6.071 1.00 90.31 183 MET A CA 1
ATOM 1508 C C . MET A 1 183 ? 6.829 -1.217 -5.463 1.00 90.31 183 MET A C 1
ATOM 1510 O O . MET A 1 183 ? 6.420 -1.478 -4.326 1.00 90.31 183 MET A O 1
ATOM 1514 N N . MET A 1 184 ? 6.209 -0.346 -6.257 1.00 92.38 184 MET A N 1
ATOM 1515 C CA . MET A 1 184 ? 5.099 0.497 -5.825 1.00 92.38 184 MET A CA 1
ATOM 1516 C C . MET A 1 184 ? 3.836 -0.295 -5.496 1.00 92.38 184 MET A C 1
ATOM 1518 O O . MET A 1 184 ? 3.184 -0.000 -4.493 1.00 92.38 184 MET A O 1
ATOM 1522 N N . LEU A 1 185 ? 3.514 -1.348 -6.252 1.00 94.19 185 LEU A N 1
ATOM 1523 C CA . LEU A 1 185 ? 2.409 -2.251 -5.920 1.00 94.19 185 LEU A CA 1
ATOM 1524 C C . LEU A 1 185 ? 2.592 -2.873 -4.529 1.00 94.19 185 LEU A C 1
ATOM 1526 O O . LEU A 1 185 ? 1.656 -2.905 -3.722 1.00 94.19 185 LEU A O 1
ATOM 1530 N N . GLY A 1 186 ? 3.806 -3.332 -4.222 1.00 91.38 186 GLY A N 1
ATOM 1531 C CA . GLY A 1 186 ? 4.110 -3.909 -2.919 1.00 91.38 186 GLY A CA 1
ATOM 1532 C C . GLY A 1 186 ? 4.064 -2.872 -1.786 1.00 91.38 186 GLY A C 1
ATOM 1533 O O . GLY A 1 186 ? 3.525 -3.168 -0.716 1.00 91.38 186 GLY A O 1
ATOM 1534 N N . LEU A 1 187 ? 4.536 -1.640 -2.017 1.00 90.56 187 LEU A N 1
ATOM 1535 C CA . LEU A 1 187 ? 4.406 -0.547 -1.043 1.00 90.56 187 LEU A CA 1
ATOM 1536 C C . LEU A 1 187 ? 2.938 -0.189 -0.775 1.00 90.56 187 LEU A C 1
ATOM 1538 O O . LEU A 1 187 ? 2.533 -0.106 0.387 1.00 90.56 187 LEU A O 1
ATOM 1542 N N . ILE A 1 188 ? 2.114 -0.045 -1.819 1.00 92.62 188 ILE A N 1
ATOM 1543 C CA . ILE A 1 188 ? 0.671 0.222 -1.689 1.00 92.62 188 ILE A CA 1
ATOM 1544 C C . ILE A 1 188 ? -0.000 -0.895 -0.879 1.00 92.62 188 ILE A C 1
ATOM 1546 O O . ILE A 1 188 ? -0.783 -0.612 0.032 1.00 92.62 188 ILE A O 1
ATOM 1550 N N . PHE A 1 189 ? 0.339 -2.159 -1.154 1.00 91.38 189 PHE A N 1
ATOM 1551 C CA . PHE A 1 189 ? -0.162 -3.303 -0.393 1.00 91.38 189 PHE A CA 1
ATOM 1552 C C . PHE A 1 189 ? 0.188 -3.207 1.100 1.00 91.38 189 PHE A C 1
ATOM 1554 O O . PHE A 1 189 ? -0.692 -3.384 1.952 1.00 91.38 189 PHE A O 1
ATOM 1561 N N . ILE A 1 190 ? 1.450 -2.902 1.434 1.00 90.12 190 ILE A N 1
ATOM 1562 C CA . ILE A 1 190 ? 1.904 -2.740 2.825 1.00 90.12 190 ILE A CA 1
ATOM 1563 C C . ILE A 1 190 ? 1.132 -1.617 3.514 1.00 90.12 190 ILE A C 1
ATOM 1565 O O . ILE A 1 190 ? 0.669 -1.806 4.639 1.00 90.12 190 ILE A O 1
ATOM 1569 N N . VAL A 1 191 ? 0.959 -0.476 2.845 1.00 89.94 191 VAL A N 1
ATOM 1570 C CA . VAL A 1 191 ? 0.259 0.685 3.404 1.00 89.94 191 VAL A CA 1
ATOM 1571 C C . VAL A 1 191 ? -1.209 0.361 3.668 1.00 89.94 191 VAL A C 1
ATOM 1573 O O . VAL A 1 191 ? -1.655 0.498 4.804 1.00 89.94 191 VAL A O 1
ATOM 1576 N N . VAL A 1 192 ? -1.954 -0.137 2.675 1.00 90.25 192 VAL A N 1
ATOM 1577 C CA . VAL A 1 192 ? -3.389 -0.451 2.826 1.00 90.25 192 VAL A CA 1
ATOM 1578 C C . VAL A 1 192 ? -3.623 -1.456 3.957 1.00 90.25 192 VAL A C 1
ATOM 1580 O O . VAL A 1 192 ? -4.491 -1.265 4.813 1.00 90.25 192 VAL A O 1
ATOM 1583 N N . LYS A 1 193 ? -2.816 -2.520 4.005 1.00 87.69 193 LYS A N 1
ATOM 1584 C CA . LYS A 1 193 ? -2.904 -3.535 5.060 1.00 87.69 193 LYS A CA 1
ATOM 1585 C C . LYS A 1 193 ? -2.474 -2.989 6.426 1.00 87.69 193 LYS A C 1
ATOM 1587 O O . LYS A 1 193 ? -3.095 -3.311 7.439 1.00 87.69 193 LYS A O 1
ATOM 1592 N N . GLY A 1 194 ? -1.419 -2.180 6.456 1.00 86.56 194 GLY A N 1
ATOM 1593 C CA . GLY A 1 194 ? -0.864 -1.570 7.661 1.00 86.56 194 GLY A CA 1
ATOM 1594 C C . GLY A 1 194 ? -1.844 -0.610 8.330 1.00 86.56 194 GLY A C 1
ATOM 1595 O O . GLY A 1 194 ? -2.089 -0.730 9.527 1.00 86.56 194 GLY A O 1
ATOM 1596 N N . VAL A 1 195 ? -2.483 0.265 7.550 1.00 89.75 195 VAL A N 1
ATOM 1597 C CA . VAL A 1 195 ? -3.519 1.205 8.013 1.00 89.75 195 VAL A CA 1
ATOM 1598 C C . VAL A 1 195 ? -4.669 0.464 8.704 1.00 89.75 195 VAL A C 1
ATOM 1600 O O . VAL A 1 195 ? -5.110 0.867 9.780 1.00 89.75 195 VAL A O 1
ATOM 1603 N N . PHE A 1 196 ? -5.125 -0.663 8.146 1.00 87.44 196 PHE A N 1
ATOM 1604 C CA . PHE A 1 196 ? -6.181 -1.465 8.772 1.00 87.44 196 PHE A CA 1
ATOM 1605 C C . PHE A 1 196 ? -5.747 -2.042 10.126 1.00 87.44 196 PHE A C 1
ATOM 1607 O O . PHE A 1 196 ? -6.492 -1.969 11.104 1.00 87.44 196 PHE A O 1
ATOM 1614 N N . ASN A 1 197 ? -4.526 -2.577 10.206 1.00 84.75 197 ASN A N 1
ATOM 1615 C CA . ASN A 1 197 ? -3.980 -3.098 11.460 1.00 84.75 197 ASN A CA 1
ATOM 1616 C C . ASN A 1 197 ? -3.793 -1.993 12.510 1.00 84.75 197 ASN A C 1
ATOM 1618 O O . ASN A 1 197 ? -3.999 -2.243 13.695 1.00 84.75 197 ASN A O 1
ATOM 1622 N N . ILE A 1 198 ? -3.441 -0.776 12.090 1.00 85.25 198 ILE A N 1
ATOM 1623 C CA . ILE A 1 198 ? -3.356 0.379 12.987 1.00 85.25 198 ILE A CA 1
ATOM 1624 C C . ILE A 1 198 ? -4.727 0.703 13.574 1.00 85.25 198 ILE A C 1
ATOM 1626 O O . ILE A 1 198 ? -4.813 0.888 14.781 1.00 85.25 198 ILE A O 1
ATOM 1630 N N . TYR A 1 199 ? -5.807 0.719 12.786 1.00 84.69 199 TYR A N 1
ATOM 1631 C CA . TYR A 1 199 ? -7.145 0.932 13.353 1.00 84.69 199 TYR A CA 1
ATOM 1632 C C . TYR A 1 199 ? -7.546 -0.172 14.328 1.00 84.69 199 TYR A C 1
ATOM 1634 O O . TYR A 1 199 ? -8.066 0.123 15.403 1.00 84.69 199 TYR A O 1
ATOM 1642 N N . LEU A 1 200 ? -7.220 -1.428 14.014 1.00 79.44 200 LEU A N 1
ATOM 1643 C CA . LEU A 1 200 ? -7.406 -2.539 14.947 1.00 79.44 200 LEU A CA 1
ATOM 1644 C C . LEU A 1 200 ? -6.655 -2.299 16.270 1.00 79.44 200 LEU A C 1
ATOM 1646 O O . LEU A 1 200 ? -7.196 -2.563 17.340 1.00 79.44 200 LEU A O 1
ATOM 1650 N N . SER A 1 201 ? -5.441 -1.751 16.202 1.00 77.62 201 SER A N 1
ATOM 1651 C CA . SER A 1 201 ? -4.633 -1.399 17.372 1.00 77.62 201 SER A CA 1
ATOM 1652 C C . SER A 1 201 ? -5.215 -0.209 18.147 1.00 77.62 201 SER A C 1
ATOM 1654 O O . SER A 1 201 ? -5.417 -0.296 19.355 1.00 77.62 201 SER A O 1
ATOM 1656 N N . ILE A 1 202 ? -5.560 0.889 17.470 1.00 76.12 202 ILE A N 1
ATOM 1657 C CA . ILE A 1 202 ? -6.103 2.101 18.101 1.00 76.12 202 ILE A CA 1
ATOM 1658 C C . ILE A 1 202 ? -7.381 1.782 18.879 1.00 76.12 202 ILE A C 1
ATOM 1660 O O . ILE A 1 202 ? -7.509 2.199 20.025 1.00 76.12 202 ILE A O 1
ATOM 1664 N N . PHE A 1 203 ? -8.306 1.037 18.276 1.00 71.44 203 PHE A N 1
ATOM 1665 C CA . PHE A 1 203 ? -9.640 0.843 18.841 1.00 71.44 203 PHE A CA 1
ATOM 1666 C C . PHE A 1 203 ? -9.775 -0.400 19.730 1.00 71.44 203 PHE A C 1
ATOM 1668 O O . PHE A 1 203 ? -10.692 -0.447 20.548 1.00 71.44 203 PHE A O 1
ATOM 1675 N N . ILE A 1 204 ? -8.884 -1.397 19.611 1.00 64.81 204 ILE A N 1
ATOM 1676 C CA . ILE A 1 204 ? -8.968 -2.639 20.404 1.00 64.81 204 ILE A CA 1
ATOM 1677 C C . ILE A 1 204 ? -7.775 -2.831 21.356 1.00 64.81 204 ILE A C 1
ATOM 1679 O O . ILE A 1 204 ? -7.968 -3.330 22.459 1.00 64.81 204 ILE A O 1
ATOM 1683 N N . GLU A 1 205 ? -6.557 -2.398 21.010 1.00 52.06 205 GLU A N 1
ATOM 1684 C CA . GLU A 1 205 ? -5.331 -2.657 21.799 1.00 52.06 205 GLU A CA 1
ATOM 1685 C C . GLU A 1 205 ? -5.171 -1.744 23.036 1.00 52.06 205 GLU A C 1
ATOM 1687 O O . GLU A 1 205 ? -4.148 -1.781 23.706 1.00 52.06 205 GLU A O 1
ATOM 1692 N N . HIS A 1 206 ? -6.180 -0.956 23.426 1.00 52.84 206 HIS A N 1
ATOM 1693 C CA . HIS A 1 206 ? -6.156 -0.191 24.692 1.00 52.84 206 HIS A CA 1
ATOM 1694 C C . HIS A 1 206 ? -6.302 -1.069 25.951 1.00 52.84 206 HIS A C 1
ATOM 1696 O O . HIS A 1 206 ? -6.516 -0.556 27.050 1.00 52.84 206 HIS A O 1
ATOM 1702 N N . ARG A 1 207 ? -6.221 -2.396 25.812 1.00 56.53 207 ARG A N 1
ATOM 1703 C CA . ARG A 1 207 ? -6.523 -3.346 26.880 1.00 56.53 207 ARG A CA 1
ATOM 1704 C C . ARG A 1 207 ? -5.233 -3.981 27.409 1.00 56.53 207 ARG A C 1
ATOM 1706 O O . ARG A 1 207 ? -4.528 -4.638 26.648 1.00 56.53 207 ARG A O 1
ATOM 1713 N N . PRO A 1 208 ? -4.903 -3.792 28.700 1.00 52.22 208 PRO A N 1
ATOM 1714 C CA . PRO A 1 208 ? -3.581 -4.112 29.247 1.00 52.22 208 PRO A CA 1
ATOM 1715 C C . PRO A 1 208 ? -3.241 -5.612 29.259 1.00 52.22 208 PRO A C 1
ATOM 1717 O O . PRO A 1 208 ? -2.076 -5.972 29.398 1.00 52.22 208 PRO A O 1
ATOM 1720 N N . THR A 1 209 ? -4.232 -6.492 29.108 1.00 56.41 209 THR A N 1
ATOM 1721 C CA . THR A 1 209 ? -4.089 -7.947 29.272 1.00 56.41 209 THR A CA 1
ATOM 1722 C C . THR A 1 209 ? -4.088 -8.733 27.961 1.00 56.41 209 THR A C 1
ATOM 1724 O O . THR A 1 209 ? -3.726 -9.911 27.961 1.00 56.41 209 THR A O 1
ATOM 1727 N N . THR A 1 210 ? -4.455 -8.122 26.831 1.00 60.62 210 THR A N 1
ATOM 1728 C CA . THR A 1 210 ? -4.649 -8.835 25.561 1.00 60.62 210 THR A CA 1
ATOM 1729 C C . THR A 1 210 ? -3.643 -8.436 24.488 1.00 60.62 210 THR A C 1
ATOM 1731 O O . THR A 1 210 ? -3.549 -7.286 24.073 1.00 60.62 210 THR A O 1
ATOM 1734 N N . ARG A 1 211 ? -2.916 -9.425 23.951 1.00 66.50 211 ARG A N 1
ATOM 1735 C CA . ARG A 1 211 ? -2.021 -9.208 22.803 1.00 66.50 211 ARG A CA 1
ATOM 1736 C C . ARG A 1 211 ? -2.831 -8.957 21.528 1.00 66.50 211 ARG A C 1
ATOM 1738 O O . ARG A 1 211 ? -3.777 -9.690 21.242 1.00 66.50 211 ARG A O 1
ATOM 1745 N N . PHE A 1 212 ? -2.364 -8.033 20.686 1.00 67.81 212 PHE A N 1
ATOM 1746 C CA . PHE A 1 212 ? -2.937 -7.734 19.364 1.00 67.81 212 PHE A CA 1
ATOM 1747 C C . PHE A 1 212 ? -3.232 -8.976 18.505 1.00 67.81 212 PHE A C 1
ATOM 1749 O O . PHE A 1 212 ? -4.275 -9.066 17.860 1.00 67.81 212 PHE A O 1
ATOM 1756 N N . LEU A 1 213 ? -2.327 -9.963 18.511 1.00 70.06 213 LEU A N 1
ATOM 1757 C CA . LEU A 1 213 ? -2.492 -11.200 17.741 1.00 70.06 213 LEU A CA 1
ATOM 1758 C C . LEU A 1 213 ? -3.740 -11.985 18.174 1.00 70.06 213 LEU A C 1
ATOM 1760 O O . LEU A 1 213 ? -4.439 -12.528 17.325 1.00 70.06 213 LEU A O 1
ATOM 1764 N N . VAL A 1 214 ? -4.022 -12.023 19.479 1.00 69.38 214 VAL A N 1
ATOM 1765 C CA . VAL A 1 214 ? -5.189 -12.719 20.036 1.00 69.38 214 VAL A CA 1
ATOM 1766 C C . VAL A 1 214 ? -6.458 -12.013 19.579 1.00 69.38 214 VAL A C 1
ATOM 1768 O O . VAL A 1 214 ? -7.330 -12.656 19.017 1.00 69.38 214 VAL A O 1
ATOM 1771 N N . LEU A 1 215 ? -6.513 -10.684 19.688 1.00 70.19 215 LEU A N 1
ATOM 1772 C CA . LEU A 1 215 ? -7.659 -9.882 19.242 1.00 70.19 215 LEU A CA 1
ATOM 1773 C C . LEU A 1 215 ? -7.932 -10.048 17.742 1.00 70.19 215 LEU A C 1
ATOM 1775 O O . LEU A 1 215 ? -9.065 -10.297 17.333 1.00 70.19 215 LEU A O 1
ATOM 1779 N N . ARG A 1 216 ? -6.886 -9.983 16.911 1.00 73.44 216 ARG A N 1
ATOM 1780 C CA . ARG A 1 216 ? -7.010 -10.242 15.473 1.00 73.44 216 ARG A CA 1
ATOM 1781 C C . ARG A 1 216 ? -7.515 -11.660 15.208 1.00 73.44 216 ARG A C 1
ATOM 1783 O O . ARG A 1 216 ? -8.348 -11.852 14.326 1.00 73.44 216 ARG A O 1
ATOM 1790 N N . ASN A 1 217 ? -7.028 -12.650 15.947 1.00 75.81 217 ASN A N 1
ATOM 1791 C CA . ASN A 1 217 ? -7.467 -14.024 15.751 1.00 75.81 217 ASN A CA 1
ATOM 1792 C C . ASN A 1 217 ? -8.913 -14.249 16.227 1.00 75.81 217 ASN A C 1
ATOM 1794 O O . ASN A 1 217 ? -9.652 -14.996 15.600 1.00 75.81 217 ASN A O 1
ATOM 1798 N N . THR A 1 218 ? -9.354 -13.572 17.280 1.00 71.94 218 THR A N 1
ATOM 1799 C CA . THR A 1 218 ? -10.730 -13.689 17.772 1.00 71.94 218 THR A CA 1
ATOM 1800 C C . THR A 1 218 ? -11.721 -13.021 16.821 1.00 71.94 218 THR A C 1
ATOM 1802 O O . THR A 1 218 ? -12.757 -13.597 16.512 1.00 71.94 218 THR A O 1
ATOM 1805 N N . PHE A 1 219 ? -11.396 -11.828 16.309 1.00 73.56 219 PHE A N 1
ATOM 1806 C CA . PHE A 1 219 ? -12.354 -11.005 15.565 1.00 73.56 219 PHE A CA 1
ATOM 1807 C C . PHE A 1 219 ? -12.172 -11.004 14.050 1.00 73.56 219 PHE A C 1
ATOM 1809 O O . PHE A 1 219 ? -12.979 -10.389 13.369 1.00 73.56 219 PHE A O 1
ATOM 1816 N N . ILE A 1 220 ? -11.118 -11.589 13.481 1.00 77.94 220 ILE A N 1
ATOM 1817 C CA . ILE A 1 220 ? -10.867 -11.549 12.023 1.00 77.94 220 ILE A CA 1
ATOM 1818 C C . ILE A 1 220 ? -10.536 -12.943 11.468 1.00 77.94 220 ILE A C 1
ATOM 1820 O O . ILE A 1 220 ? -10.377 -13.096 10.264 1.00 77.94 220 ILE A O 1
ATOM 1824 N N . ASN A 1 221 ? -10.396 -13.984 12.296 1.00 78.38 221 ASN A N 1
ATOM 1825 C CA . ASN A 1 221 ? -9.892 -15.272 11.809 1.00 78.38 221 ASN A CA 1
ATOM 1826 C C . ASN A 1 221 ? -10.932 -16.145 11.097 1.00 78.38 221 ASN A C 1
ATOM 1828 O O . ASN A 1 221 ? -10.542 -17.125 10.456 1.00 78.38 221 ASN A O 1
ATOM 1832 N N . ASP A 1 222 ? -12.211 -15.789 11.180 1.00 82.62 222 ASP A N 1
ATOM 1833 C CA . ASP A 1 222 ? -13.289 -16.452 10.459 1.00 82.62 222 ASP A CA 1
ATOM 1834 C C . ASP A 1 222 ? -13.127 -16.279 8.940 1.00 82.62 222 ASP A C 1
ATOM 1836 O O . ASP A 1 222 ? -12.676 -15.242 8.443 1.00 82.62 222 ASP A O 1
ATOM 1840 N N . LYS A 1 223 ? -13.444 -17.345 8.199 1.00 81.06 223 LYS A N 1
ATOM 1841 C CA . LYS A 1 223 ? -13.207 -17.427 6.752 1.00 81.06 223 LYS A CA 1
ATOM 1842 C C . LYS A 1 223 ? -13.930 -16.308 6.000 1.00 81.06 223 LYS A C 1
ATOM 1844 O O . LYS A 1 223 ? -13.325 -15.640 5.168 1.00 81.06 223 LYS A O 1
ATOM 1849 N N . GLU A 1 224 ? -15.185 -16.059 6.354 1.00 82.12 224 GLU A N 1
ATOM 1850 C CA . GLU A 1 224 ? -16.026 -15.058 5.702 1.00 82.12 224 GLU A CA 1
ATOM 1851 C C . GLU A 1 224 ? -15.469 -13.635 5.859 1.00 82.12 224 GLU A C 1
ATOM 1853 O O . GLU A 1 224 ? -15.281 -12.925 4.866 1.00 82.12 224 GLU A O 1
ATOM 1858 N N . THR A 1 225 ? -15.106 -13.226 7.081 1.00 81.88 225 THR A N 1
ATOM 1859 C CA . THR A 1 225 ? -14.515 -11.900 7.309 1.00 81.88 225 THR A CA 1
ATOM 1860 C C . THR A 1 225 ? -13.167 -11.760 6.624 1.00 81.88 225 THR A C 1
ATOM 1862 O O . THR A 1 225 ? -12.888 -10.699 6.063 1.00 81.88 225 THR A O 1
ATOM 1865 N N . LYS A 1 226 ? -12.329 -12.806 6.623 1.00 83.81 226 LYS A N 1
ATOM 1866 C CA . LYS A 1 226 ? -11.055 -12.781 5.888 1.00 83.81 226 LYS A CA 1
ATOM 1867 C C . LYS A 1 226 ? -11.260 -12.565 4.403 1.00 83.81 226 LYS A C 1
ATOM 1869 O O . LYS A 1 226 ? -10.576 -11.722 3.826 1.00 83.81 226 LYS A O 1
ATOM 1874 N N . ASP A 1 227 ? -12.168 -13.315 3.794 1.00 83.25 227 ASP A N 1
ATOM 1875 C CA . ASP A 1 227 ? -12.397 -13.260 2.355 1.00 83.25 227 ASP A CA 1
ATOM 1876 C C . ASP A 1 227 ? -13.001 -11.911 1.957 1.00 83.25 227 ASP A C 1
ATOM 1878 O O . ASP A 1 227 ? -12.552 -11.291 0.987 1.00 83.25 227 ASP A O 1
ATOM 1882 N N . ARG A 1 228 ? -13.935 -11.386 2.760 1.00 83.44 228 ARG A N 1
ATOM 1883 C CA . ARG A 1 228 ? -14.495 -10.041 2.579 1.00 83.44 228 ARG A CA 1
ATOM 1884 C C . ARG A 1 228 ? -13.431 -8.955 2.729 1.00 83.44 228 ARG A C 1
ATOM 1886 O O . ARG A 1 228 ? -13.316 -8.094 1.856 1.00 83.44 228 ARG A O 1
ATOM 1893 N N . LEU A 1 229 ? -12.629 -9.005 3.794 1.00 87.00 229 LEU A N 1
ATOM 1894 C CA . LEU A 1 229 ? -11.544 -8.053 4.039 1.00 87.00 229 LEU A CA 1
ATOM 1895 C C . LEU A 1 229 ? -10.515 -8.096 2.906 1.00 87.00 229 LEU A C 1
ATOM 1897 O O . LEU A 1 229 ? -10.152 -7.048 2.376 1.00 87.00 229 LEU A O 1
ATOM 1901 N N . ARG A 1 230 ? -10.094 -9.296 2.491 1.00 86.56 230 ARG A N 1
ATOM 1902 C CA . ARG A 1 230 ? -9.146 -9.501 1.391 1.00 86.56 230 ARG A CA 1
ATOM 1903 C C . ARG A 1 230 ? -9.689 -8.935 0.087 1.00 86.56 230 ARG A C 1
ATOM 1905 O O . ARG A 1 230 ? -8.951 -8.241 -0.600 1.00 86.56 230 ARG A O 1
ATOM 1912 N N . ARG A 1 231 ? -10.956 -9.198 -0.247 1.00 87.50 231 ARG A N 1
ATOM 1913 C CA . ARG A 1 231 ? -11.588 -8.683 -1.469 1.00 87.50 231 ARG A CA 1
ATOM 1914 C C . ARG A 1 231 ? -11.583 -7.159 -1.484 1.00 87.50 231 ARG A C 1
ATOM 1916 O O . ARG A 1 231 ? -11.107 -6.563 -2.441 1.00 87.50 231 ARG A O 1
ATOM 1923 N N . VAL A 1 232 ? -12.048 -6.538 -0.403 1.00 87.75 232 VAL A N 1
ATOM 1924 C CA . VAL A 1 232 ? -12.141 -5.078 -0.308 1.00 87.75 232 VAL A CA 1
ATOM 1925 C C . VAL A 1 232 ? -10.756 -4.419 -0.314 1.00 87.75 232 VAL A C 1
ATOM 1927 O O . VAL A 1 232 ? -10.552 -3.434 -1.021 1.00 87.75 232 VAL A O 1
ATOM 1930 N N . GLN A 1 233 ? -9.789 -4.969 0.428 1.00 89.44 233 GLN A N 1
ATOM 1931 C CA . GLN A 1 233 ? -8.412 -4.467 0.430 1.00 89.44 233 GLN A CA 1
ATOM 1932 C C . GLN A 1 233 ? -7.754 -4.620 -0.940 1.00 89.44 233 GLN A C 1
ATOM 1934 O O . GLN A 1 233 ? -7.124 -3.677 -1.408 1.00 89.44 233 GLN A O 1
ATOM 1939 N N . LEU A 1 234 ? -7.928 -5.767 -1.605 1.00 90.62 234 LEU A N 1
ATOM 1940 C CA . LEU A 1 234 ? -7.390 -6.001 -2.943 1.00 90.62 234 LEU A CA 1
ATOM 1941 C C . LEU A 1 234 ? -7.982 -5.010 -3.949 1.00 90.62 234 LEU A C 1
ATOM 1943 O O . LEU A 1 234 ? -7.234 -4.404 -4.704 1.00 90.62 234 LEU A O 1
ATOM 1947 N N . SER A 1 235 ? -9.298 -4.783 -3.918 1.00 89.19 235 SER A N 1
ATOM 1948 C CA . SER A 1 235 ? -9.939 -3.776 -4.769 1.00 89.19 235 SER A CA 1
ATOM 1949 C C . SER A 1 235 ? -9.383 -2.373 -4.517 1.00 89.19 235 SER A C 1
ATOM 1951 O O . SER A 1 235 ? -9.107 -1.653 -5.471 1.00 89.19 235 SER A O 1
ATOM 1953 N N . LEU A 1 236 ? -9.171 -1.988 -3.254 1.00 91.25 236 LEU A N 1
ATOM 1954 C CA . LEU A 1 236 ? -8.580 -0.691 -2.920 1.00 91.25 236 LEU A CA 1
ATOM 1955 C C . LEU A 1 236 ? -7.146 -0.565 -3.452 1.00 91.25 236 LEU A C 1
ATOM 1957 O O . LEU A 1 236 ? -6.807 0.460 -4.038 1.00 91.25 236 LEU A O 1
ATOM 1961 N N . ILE A 1 237 ? -6.329 -1.609 -3.288 1.00 93.50 237 ILE A N 1
ATOM 1962 C CA . ILE A 1 237 ? -4.957 -1.660 -3.810 1.00 93.50 237 ILE A CA 1
ATOM 1963 C C . ILE A 1 237 ? -4.962 -1.515 -5.331 1.00 93.50 237 ILE A C 1
ATOM 1965 O O . ILE A 1 237 ? -4.229 -0.684 -5.853 1.00 93.50 237 ILE A O 1
ATOM 1969 N N . LEU A 1 238 ? -5.815 -2.267 -6.033 1.00 94.00 238 LEU A N 1
ATOM 1970 C CA . LEU A 1 238 ? -5.907 -2.223 -7.493 1.00 94.00 238 LEU A CA 1
ATOM 1971 C C . LEU A 1 238 ? -6.354 -0.851 -8.004 1.00 94.00 238 LEU A C 1
ATOM 1973 O O . LEU A 1 238 ? -5.794 -0.368 -8.979 1.00 94.00 238 LEU A O 1
ATOM 1977 N N . ILE A 1 239 ? -7.309 -0.195 -7.338 1.00 93.12 239 ILE A N 1
ATOM 1978 C CA . ILE A 1 239 ? -7.748 1.159 -7.711 1.00 93.12 239 ILE A CA 1
ATOM 1979 C C . ILE A 1 239 ? -6.604 2.165 -7.543 1.00 93.12 239 ILE A C 1
ATOM 1981 O O . ILE A 1 239 ? -6.322 2.933 -8.461 1.00 93.12 239 ILE A O 1
ATOM 1985 N N . VAL A 1 240 ? -5.930 2.161 -6.388 1.00 95.00 240 VAL A N 1
ATOM 1986 C CA . VAL A 1 240 ? -4.814 3.085 -6.120 1.00 95.00 240 VAL A CA 1
ATOM 1987 C C . VAL A 1 240 ? -3.649 2.818 -7.074 1.00 95.00 240 VAL A C 1
ATOM 1989 O O . VAL A 1 240 ? -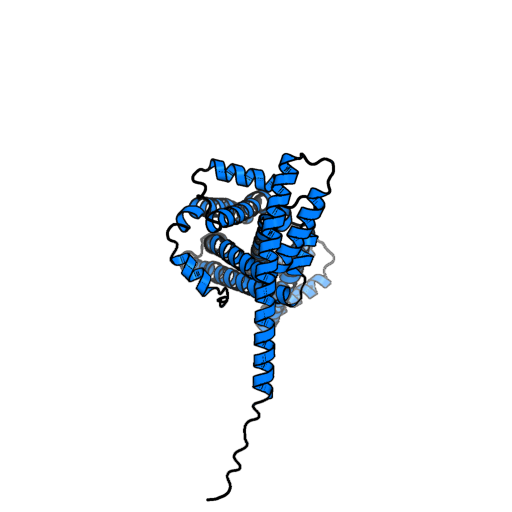3.050 3.759 -7.587 1.00 95.00 240 VAL A O 1
ATOM 1992 N N . PHE A 1 241 ? -3.360 1.549 -7.357 1.00 96.19 241 PHE A N 1
ATOM 1993 C CA . PHE A 1 241 ? -2.298 1.157 -8.274 1.00 96.19 241 PHE A CA 1
ATOM 1994 C C . PHE A 1 241 ? -2.614 1.517 -9.729 1.00 96.19 241 PHE A C 1
ATOM 1996 O O . PHE A 1 241 ? -1.748 2.038 -10.421 1.00 96.19 241 PHE A O 1
ATOM 2003 N N . ALA A 1 242 ? -3.855 1.329 -10.182 1.00 95.44 242 ALA A N 1
ATOM 2004 C CA . ALA A 1 242 ? -4.281 1.742 -11.518 1.00 95.44 242 ALA A CA 1
ATOM 2005 C C . ALA A 1 242 ? -4.178 3.263 -11.703 1.00 95.44 242 ALA A C 1
ATOM 2007 O O . ALA A 1 242 ? -3.701 3.724 -12.738 1.00 95.44 242 ALA A O 1
ATOM 2008 N N . LEU A 1 243 ? -4.567 4.044 -10.687 1.00 95.25 243 LEU A N 1
ATOM 2009 C CA . LEU A 1 243 ? -4.360 5.493 -10.692 1.00 95.25 243 LEU A CA 1
ATOM 2010 C C . LEU A 1 243 ? -2.866 5.833 -10.748 1.00 95.25 243 LEU A C 1
ATOM 2012 O O . LEU A 1 243 ? -2.467 6.656 -11.565 1.00 95.25 243 LEU A O 1
ATOM 2016 N N . TYR A 1 244 ? -2.031 5.178 -9.938 1.00 95.38 244 TYR A N 1
ATOM 2017 C CA . TYR A 1 244 ? -0.584 5.385 -9.985 1.00 95.38 244 TYR A CA 1
ATOM 2018 C C . TYR A 1 244 ? -0.006 5.085 -11.376 1.00 95.38 244 TYR A C 1
ATOM 2020 O O . TYR A 1 244 ? 0.693 5.936 -11.915 1.00 95.38 244 TYR A O 1
ATOM 2028 N N . ILE A 1 245 ? -0.349 3.948 -11.996 1.00 95.00 245 ILE A N 1
ATOM 2029 C CA . ILE A 1 245 ? 0.086 3.597 -13.360 1.00 95.00 245 ILE A CA 1
ATOM 2030 C C . ILE A 1 245 ? -0.330 4.679 -14.356 1.00 95.00 245 ILE A C 1
ATOM 2032 O O . ILE A 1 245 ? 0.499 5.136 -15.139 1.00 95.00 245 ILE A O 1
ATOM 2036 N N . LEU A 1 246 ? -1.597 5.100 -14.323 1.00 95.06 246 LEU A N 1
ATOM 2037 C CA . LEU A 1 246 ? -2.130 6.083 -15.264 1.00 95.06 246 LEU A CA 1
ATOM 2038 C C . LEU A 1 246 ? -1.329 7.391 -15.225 1.00 95.06 246 LEU A C 1
ATOM 2040 O O . LEU A 1 246 ? -0.977 7.924 -16.273 1.00 95.06 246 LEU A O 1
ATOM 2044 N N . PHE A 1 247 ? -1.018 7.892 -14.029 1.00 94.19 247 PHE A N 1
ATOM 2045 C CA . PHE A 1 247 ? -0.290 9.151 -13.868 1.00 94.19 247 PHE A CA 1
ATOM 2046 C C . PHE A 1 247 ? 1.229 9.001 -14.012 1.00 94.19 247 PHE A C 1
ATOM 2048 O O . PHE A 1 247 ? 1.868 9.910 -14.533 1.00 94.19 247 PHE A O 1
ATOM 2055 N N . ASN A 1 248 ? 1.812 7.878 -13.592 1.00 93.44 248 ASN A N 1
ATOM 2056 C CA . ASN A 1 248 ? 3.245 7.623 -13.718 1.00 93.44 248 ASN A CA 1
ATOM 2057 C C . ASN A 1 248 ? 3.617 7.273 -15.165 1.00 93.44 248 ASN A C 1
ATOM 2059 O O . ASN A 1 248 ? 4.322 8.034 -15.820 1.00 93.44 248 ASN A O 1
ATOM 2063 N N . VAL A 1 249 ? 3.074 6.183 -15.710 1.00 92.50 249 VAL A N 1
ATOM 2064 C CA . VAL A 1 249 ? 3.375 5.736 -17.079 1.00 92.50 249 VAL A CA 1
ATOM 2065 C C . VAL A 1 249 ? 2.805 6.717 -18.103 1.00 92.50 249 VAL A C 1
ATOM 2067 O O . VAL A 1 249 ? 3.508 7.125 -19.025 1.00 92.50 249 VAL A O 1
ATOM 2070 N N . GLY A 1 250 ? 1.559 7.168 -17.923 1.00 91.00 250 GLY A N 1
ATOM 2071 C CA . GLY A 1 250 ? 0.974 8.188 -18.799 1.00 91.00 250 GLY A CA 1
ATOM 2072 C C . GLY A 1 250 ? 1.729 9.518 -18.729 1.00 91.00 250 GLY A C 1
ATOM 2073 O O . GLY A 1 250 ? 1.979 10.136 -19.763 1.00 91.00 250 GLY A O 1
ATOM 2074 N N . GLY A 1 251 ? 2.171 9.919 -17.531 1.00 90.62 251 GLY A N 1
ATOM 2075 C CA . GLY A 1 251 ? 3.026 11.089 -17.336 1.00 90.62 251 GLY A CA 1
ATOM 2076 C C . GLY A 1 251 ? 4.374 10.955 -18.043 1.00 90.62 251 GLY A C 1
ATOM 2077 O O . GLY A 1 251 ? 4.796 11.897 -18.704 1.00 90.62 251 GLY A O 1
ATOM 2078 N N . TYR A 1 252 ? 5.014 9.784 -17.980 1.00 91.94 252 TYR A N 1
ATOM 2079 C CA . TYR A 1 252 ? 6.267 9.505 -18.687 1.00 91.94 252 TYR A CA 1
ATOM 2080 C C . TYR A 1 252 ? 6.130 9.721 -20.202 1.00 91.94 252 TYR A C 1
ATOM 2082 O O . TYR A 1 252 ? 6.908 10.473 -20.790 1.00 91.94 252 TYR A O 1
ATOM 2090 N N . PHE A 1 253 ? 5.118 9.120 -20.837 1.00 91.12 253 PHE A N 1
ATOM 2091 C CA . PHE A 1 253 ? 4.906 9.271 -22.281 1.00 91.12 253 PHE A CA 1
ATOM 2092 C C . PHE A 1 253 ? 4.531 10.702 -22.673 1.00 91.12 253 PHE A C 1
ATOM 2094 O O . PHE A 1 253 ? 5.033 11.215 -23.672 1.00 91.12 253 PHE A O 1
ATOM 2101 N N . LEU A 1 254 ? 3.698 11.371 -21.875 1.00 91.75 254 LEU A N 1
ATOM 2102 C CA . LEU A 1 254 ? 3.322 12.762 -22.115 1.00 91.75 254 LEU A CA 1
ATOM 2103 C C . LEU A 1 254 ? 4.530 13.704 -22.007 1.00 91.75 254 LEU A C 1
ATOM 2105 O O . LEU A 1 254 ? 4.724 14.562 -22.865 1.00 91.75 254 LEU A O 1
ATOM 2109 N N . LEU A 1 255 ? 5.382 13.519 -20.998 1.00 91.88 255 LEU A N 1
ATOM 2110 C CA . LEU A 1 255 ? 6.605 14.305 -20.833 1.00 91.88 255 LEU A CA 1
ATOM 2111 C C . LEU A 1 255 ? 7.623 14.025 -21.935 1.00 91.88 255 LEU A C 1
ATOM 2113 O O . LEU A 1 255 ? 8.273 14.958 -22.395 1.00 91.88 255 LEU A O 1
ATOM 2117 N N . ARG A 1 256 ? 7.719 12.779 -22.409 1.00 91.00 256 ARG A N 1
ATOM 2118 C CA . ARG A 1 256 ? 8.585 12.420 -23.539 1.00 91.00 256 ARG A CA 1
ATOM 2119 C C . ARG A 1 256 ? 8.216 13.185 -24.813 1.00 91.00 256 ARG A C 1
ATOM 2121 O O . ARG A 1 256 ? 9.105 13.520 -25.585 1.00 91.00 256 ARG A O 1
ATOM 2128 N N . LEU A 1 257 ? 6.932 13.486 -25.017 1.00 92.38 257 LEU A N 1
ATOM 2129 C CA . LEU A 1 257 ? 6.465 14.299 -26.146 1.00 92.38 257 LEU A CA 1
ATOM 2130 C C . LEU A 1 257 ? 6.780 15.794 -25.977 1.00 92.38 257 LEU A C 1
ATOM 2132 O O . LEU A 1 257 ? 7.045 16.471 -26.964 1.00 92.38 257 LEU A O 1
ATOM 2136 N N . ILE A 1 258 ? 6.733 16.314 -24.747 1.00 91.25 258 ILE A N 1
ATOM 2137 C CA . ILE A 1 258 ? 6.887 17.753 -24.463 1.00 91.25 258 ILE A CA 1
ATOM 2138 C C . ILE A 1 258 ? 8.360 18.149 -24.296 1.00 91.25 258 ILE A C 1
ATOM 2140 O O . ILE A 1 258 ? 8.787 19.183 -24.802 1.00 91.25 258 ILE A O 1
ATOM 2144 N N . ASN A 1 259 ? 9.131 17.355 -23.555 1.00 89.19 259 ASN A N 1
ATOM 2145 C CA . ASN A 1 259 ? 10.536 17.606 -23.256 1.00 89.19 259 ASN A CA 1
ATOM 2146 C C . ASN A 1 259 ? 11.320 16.279 -23.193 1.00 89.19 259 ASN A C 1
ATOM 2148 O O . ASN A 1 259 ? 11.603 15.785 -22.098 1.00 89.19 259 ASN A O 1
ATOM 2152 N N . PRO A 1 260 ? 11.693 15.703 -24.351 1.00 85.88 260 PRO A N 1
ATOM 2153 C CA . PRO A 1 260 ? 12.329 14.385 -24.425 1.00 85.88 260 PRO A CA 1
ATOM 2154 C C . PRO A 1 260 ? 13.686 14.307 -23.711 1.00 85.88 260 PRO A C 1
ATOM 2156 O O . PRO A 1 260 ? 14.087 13.223 -23.302 1.00 85.88 260 PRO A O 1
ATOM 2159 N N . ASN A 1 261 ? 14.366 15.443 -23.528 1.00 86.44 261 ASN A N 1
ATOM 2160 C CA . ASN A 1 261 ? 15.695 15.514 -22.913 1.00 86.44 261 ASN A CA 1
ATOM 2161 C C . ASN A 1 261 ? 15.644 15.805 -21.401 1.00 86.44 261 ASN A C 1
ATOM 2163 O O . ASN A 1 261 ? 16.682 15.959 -20.761 1.00 86.44 261 ASN A O 1
ATOM 2167 N N . GLY A 1 262 ? 14.447 15.941 -20.823 1.00 81.69 262 GLY A N 1
ATOM 2168 C CA . GLY A 1 262 ? 14.277 16.146 -19.389 1.00 81.69 262 GLY A CA 1
ATOM 2169 C C . GLY A 1 262 ? 14.554 14.881 -18.572 1.00 81.69 262 GLY A C 1
ATOM 2170 O O . GLY A 1 262 ? 14.659 13.777 -19.101 1.00 81.69 262 GLY A O 1
ATOM 2171 N N . ALA A 1 263 ? 14.596 15.020 -17.245 1.00 85.75 263 ALA A N 1
ATOM 2172 C CA . ALA A 1 263 ? 14.645 13.881 -16.326 1.00 85.75 263 ALA A CA 1
ATOM 2173 C C . ALA A 1 263 ? 13.281 13.156 -16.274 1.00 85.75 263 ALA A C 1
ATOM 2175 O O . ALA A 1 263 ? 12.558 13.235 -15.279 1.00 85.75 263 ALA A O 1
ATOM 2176 N N . LEU A 1 264 ? 12.912 12.480 -17.370 1.00 87.69 264 LEU A N 1
ATOM 2177 C CA . LEU A 1 264 ? 11.579 11.915 -17.617 1.00 87.69 264 LEU A CA 1
ATOM 2178 C C . LEU A 1 264 ? 11.117 10.975 -16.499 1.00 87.69 264 LEU A C 1
ATOM 2180 O O . LEU A 1 264 ? 9.996 11.102 -16.011 1.00 87.69 264 LEU A O 1
ATOM 2184 N N . PHE A 1 265 ? 11.991 10.069 -16.051 1.00 85.62 265 PHE A N 1
ATOM 2185 C CA . PHE A 1 265 ? 11.688 9.132 -14.967 1.00 85.62 265 PHE A CA 1
ATOM 2186 C C . PHE A 1 265 ? 11.385 9.852 -13.659 1.00 85.62 265 PHE A C 1
ATOM 2188 O O . PHE A 1 265 ? 10.325 9.632 -13.074 1.00 85.62 265 PHE A O 1
ATOM 2195 N N . LEU A 1 266 ? 12.261 10.774 -13.252 1.00 87.81 266 LEU A N 1
ATOM 2196 C CA . LEU A 1 266 ? 12.072 11.563 -12.039 1.00 87.81 266 LEU A CA 1
ATOM 2197 C C . LEU A 1 266 ? 10.742 12.322 -12.094 1.00 87.81 266 LEU A C 1
ATOM 2199 O O . LEU A 1 266 ? 9.943 12.232 -11.173 1.00 87.81 266 LEU A O 1
ATOM 2203 N N . GLN A 1 267 ? 10.461 13.024 -13.190 1.00 89.06 267 GLN A N 1
ATOM 2204 C CA . GLN A 1 267 ? 9.229 13.802 -13.336 1.00 89.06 267 GLN A CA 1
ATOM 2205 C C . GLN A 1 267 ? 7.968 12.920 -13.374 1.00 89.06 267 GLN A C 1
ATOM 2207 O O . GLN A 1 267 ? 6.954 13.268 -12.766 1.00 89.06 267 GLN A O 1
ATOM 2212 N N . SER A 1 268 ? 8.027 11.758 -14.028 1.00 90.38 268 SER A N 1
ATOM 2213 C CA . SER A 1 268 ? 6.928 10.785 -14.036 1.00 90.38 268 SER A CA 1
ATOM 2214 C C . SER A 1 268 ? 6.641 10.215 -12.641 1.00 90.38 268 SER A C 1
ATOM 2216 O O . SER A 1 268 ? 5.484 10.029 -12.251 1.00 90.38 268 SER A O 1
ATOM 2218 N N . GLU A 1 269 ? 7.686 10.010 -11.839 1.00 89.00 269 GLU A N 1
ATOM 2219 C CA . GLU A 1 269 ? 7.570 9.595 -10.443 1.00 89.00 269 GLU A CA 1
ATOM 2220 C C . GLU A 1 269 ? 6.899 10.652 -9.582 1.00 89.00 269 GLU A C 1
ATOM 2222 O O . GLU A 1 269 ? 6.065 10.327 -8.739 1.00 89.00 269 GLU A O 1
ATOM 2227 N N . LEU A 1 270 ? 7.167 11.933 -9.841 1.00 90.31 270 LEU A N 1
ATOM 2228 C CA . LEU A 1 270 ? 6.484 13.023 -9.149 1.00 90.31 270 LEU A CA 1
ATOM 2229 C C . LEU A 1 270 ? 4.976 13.013 -9.406 1.00 90.31 270 LEU A C 1
ATOM 2231 O O . LEU A 1 270 ? 4.203 13.187 -8.462 1.00 90.31 270 LEU A O 1
ATOM 2235 N N . PHE A 1 271 ? 4.535 12.752 -10.640 1.00 90.50 271 PHE A N 1
ATOM 2236 C CA . PHE A 1 271 ? 3.106 12.598 -10.934 1.00 90.50 271 PHE A CA 1
ATOM 2237 C C . PHE A 1 271 ? 2.487 11.404 -10.198 1.00 90.50 271 PHE A C 1
ATOM 2239 O O . PHE A 1 271 ? 1.404 11.524 -9.608 1.00 90.50 271 PHE A O 1
ATOM 2246 N N . GLY A 1 272 ? 3.189 10.270 -10.166 1.00 91.25 272 GLY A N 1
ATOM 2247 C CA . GLY A 1 272 ? 2.780 9.105 -9.384 1.00 91.25 272 GLY A CA 1
ATOM 2248 C C . GLY A 1 272 ? 2.676 9.413 -7.884 1.00 91.25 272 GLY A C 1
ATOM 2249 O O . GLY A 1 272 ? 1.682 9.093 -7.231 1.00 91.25 272 GLY A O 1
ATOM 2250 N N . LEU A 1 273 ? 3.657 10.120 -7.335 1.00 91.38 273 LEU A N 1
ATOM 2251 C CA . LEU A 1 273 ? 3.743 10.483 -5.924 1.00 91.38 273 LEU A CA 1
ATOM 2252 C C . LEU A 1 273 ? 2.671 11.493 -5.499 1.00 91.38 273 LEU A C 1
ATOM 2254 O O . LEU A 1 273 ? 2.083 11.354 -4.421 1.00 91.38 273 LEU A O 1
ATOM 2258 N N . ILE A 1 274 ? 2.356 12.474 -6.349 1.00 91.06 274 ILE A N 1
ATOM 2259 C CA . ILE A 1 274 ? 1.214 13.378 -6.146 1.00 91.06 274 ILE A CA 1
ATOM 2260 C C . ILE A 1 274 ? -0.079 12.559 -6.074 1.00 91.06 274 ILE A C 1
ATOM 2262 O O . ILE A 1 274 ? -0.880 12.742 -5.154 1.00 91.06 274 ILE A O 1
ATOM 2266 N N . THR A 1 275 ? -0.249 11.601 -6.987 1.00 92.00 275 THR A N 1
ATOM 2267 C CA . THR A 1 275 ? -1.422 10.716 -7.020 1.00 92.00 275 THR A CA 1
ATOM 2268 C C . THR A 1 275 ? -1.560 9.921 -5.723 1.00 92.00 275 THR A C 1
ATOM 2270 O O . THR A 1 275 ? -2.638 9.895 -5.124 1.00 92.00 275 THR A O 1
ATOM 2273 N N . LEU A 1 276 ? -0.469 9.338 -5.220 1.00 91.75 276 LEU A N 1
ATOM 2274 C CA . LEU A 1 276 ? -0.468 8.606 -3.949 1.00 91.75 276 LEU A CA 1
ATOM 2275 C C . LEU A 1 276 ? -0.746 9.509 -2.747 1.00 91.75 276 LEU A C 1
ATOM 2277 O O . LEU A 1 276 ? -1.490 9.120 -1.848 1.00 91.75 276 LEU A O 1
ATOM 2281 N N . SER A 1 277 ? -0.217 10.730 -2.755 1.00 89.31 277 SER A N 1
ATOM 2282 C CA . SER A 1 277 ? -0.448 11.721 -1.698 1.00 89.31 277 SER A CA 1
ATOM 2283 C C . SER A 1 277 ? -1.918 12.138 -1.618 1.00 89.31 277 SER A C 1
ATOM 2285 O O . SER A 1 277 ? -2.450 12.331 -0.523 1.00 89.31 277 SER A O 1
ATOM 2287 N N . ILE A 1 278 ? -2.598 12.226 -2.766 1.00 87.44 278 ILE A N 1
ATOM 2288 C CA . ILE A 1 278 ? -4.044 12.474 -2.853 1.00 87.44 278 ILE A CA 1
ATOM 2289 C C . ILE A 1 278 ? -4.837 11.234 -2.414 1.00 87.44 278 ILE A C 1
ATOM 2291 O O . ILE A 1 278 ? -5.840 11.356 -1.706 1.00 87.44 278 ILE A O 1
ATOM 2295 N N . CYS A 1 279 ? -4.384 10.036 -2.791 1.00 90.06 279 CYS A N 1
ATOM 2296 C CA . CYS A 1 279 ? -5.042 8.781 -2.427 1.00 90.06 279 CYS A CA 1
ATOM 2297 C C . CYS A 1 279 ? -4.925 8.454 -0.932 1.00 90.06 279 CYS A C 1
ATOM 2299 O O . CYS A 1 279 ? -5.830 7.833 -0.381 1.00 90.06 279 CYS A O 1
ATOM 2301 N N . LEU A 1 280 ? -3.852 8.870 -0.255 1.00 88.38 280 LEU A N 1
ATOM 2302 C CA . LEU A 1 280 ? -3.590 8.535 1.147 1.00 88.38 280 LEU A CA 1
ATOM 2303 C C . LEU A 1 280 ? -4.759 8.884 2.098 1.00 88.38 280 LEU A C 1
ATOM 2305 O O . LEU A 1 280 ? -5.242 7.972 2.773 1.00 88.38 280 LEU A O 1
ATOM 2309 N N . PRO A 1 281 ? -5.300 10.123 2.129 1.00 85.00 281 PRO A N 1
ATOM 2310 C CA . PRO A 1 281 ? -6.473 10.435 2.950 1.00 85.00 281 PRO A CA 1
ATOM 2311 C C . PRO A 1 281 ? -7.731 9.646 2.575 1.00 85.00 281 PRO A C 1
ATOM 2313 O O . PRO A 1 281 ? -8.582 9.399 3.431 1.00 85.00 281 PRO A O 1
ATOM 2316 N N . PHE A 1 282 ? -7.873 9.250 1.309 1.00 84.75 282 PHE A N 1
ATOM 2317 C CA . PHE A 1 282 ? -8.973 8.387 0.893 1.00 84.75 282 PHE A CA 1
ATOM 2318 C C . PHE A 1 282 ? -8.800 6.969 1.453 1.00 84.75 282 PHE A C 1
ATOM 2320 O O . PHE A 1 282 ? -9.735 6.429 2.042 1.00 84.75 282 PHE A O 1
ATOM 2327 N N . VAL A 1 283 ? -7.599 6.394 1.336 1.00 89.12 283 VAL A N 1
ATOM 2328 C CA . VAL A 1 283 ? -7.259 5.062 1.857 1.00 89.12 283 VAL A CA 1
ATOM 2329 C C . VAL A 1 283 ? -7.467 4.994 3.366 1.00 89.12 283 VAL A C 1
ATOM 2331 O O . VAL A 1 283 ? -8.113 4.057 3.840 1.00 89.12 283 VAL A O 1
ATOM 2334 N N . THR A 1 284 ? -6.987 5.978 4.133 1.00 88.25 284 THR A N 1
ATOM 2335 C CA . THR A 1 284 ? -7.152 5.976 5.595 1.00 88.25 284 THR A CA 1
ATOM 2336 C C . THR A 1 284 ? -8.622 6.044 5.994 1.00 88.25 284 THR A C 1
ATOM 2338 O O . THR A 1 284 ? -9.088 5.200 6.757 1.00 88.25 284 THR A O 1
ATOM 2341 N N . ARG A 1 285 ? -9.412 6.950 5.409 1.00 84.00 285 ARG A N 1
ATOM 2342 C CA . ARG A 1 285 ? -10.850 7.044 5.715 1.00 84.00 285 ARG A CA 1
ATOM 2343 C C . ARG A 1 285 ? -11.648 5.831 5.273 1.00 84.00 285 ARG A C 1
ATOM 2345 O O . ARG A 1 285 ? -12.497 5.352 6.019 1.00 84.00 285 ARG A O 1
ATOM 2352 N N . PHE A 1 286 ? -11.403 5.329 4.067 1.00 85.12 286 PHE A N 1
ATOM 2353 C CA . PHE A 1 286 ? -12.080 4.131 3.587 1.00 85.12 286 PHE A CA 1
ATOM 2354 C C . PHE A 1 286 ? -11.813 2.956 4.532 1.00 85.12 286 PHE A C 1
ATOM 2356 O O . PHE A 1 286 ? -12.736 2.242 4.920 1.00 85.12 286 PHE A O 1
ATOM 2363 N N . THR A 1 287 ? -10.563 2.814 4.974 1.00 88.12 287 THR A N 1
ATOM 2364 C CA . THR A 1 287 ? -10.163 1.762 5.909 1.00 88.12 287 THR A CA 1
ATOM 2365 C C . THR A 1 287 ? -10.767 1.965 7.303 1.00 88.12 287 THR A C 1
ATOM 2367 O O . THR A 1 287 ? -11.153 0.982 7.929 1.00 88.12 287 THR A O 1
ATOM 2370 N N . PHE A 1 288 ? -10.938 3.208 7.765 1.00 85.56 288 PHE A N 1
ATOM 2371 C CA . PHE A 1 288 ? -11.665 3.531 9.000 1.00 85.56 288 PHE A CA 1
ATOM 2372 C C . PHE A 1 288 ? -13.127 3.057 8.941 1.00 85.56 288 PHE A C 1
ATOM 2374 O O . PHE A 1 288 ? -13.606 2.367 9.841 1.00 85.56 288 PHE A O 1
ATOM 2381 N N . TYR A 1 289 ? -13.838 3.359 7.851 1.00 83.62 289 TYR A N 1
ATOM 2382 C CA . TYR A 1 289 ? -15.226 2.916 7.683 1.00 83.62 289 TYR A CA 1
ATOM 2383 C C . TYR A 1 289 ? -15.344 1.402 7.504 1.00 83.62 289 TYR A C 1
ATOM 2385 O O . TYR A 1 289 ? -16.261 0.791 8.053 1.00 83.62 289 TYR A O 1
ATOM 2393 N N . LEU A 1 290 ? -14.409 0.789 6.776 1.00 84.50 290 LEU A N 1
ATOM 2394 C CA . LEU A 1 290 ? -14.325 -0.663 6.649 1.00 84.50 290 LEU A CA 1
ATOM 2395 C C . LEU A 1 290 ? -14.116 -1.323 8.014 1.00 84.50 290 LEU A C 1
ATOM 2397 O O . LEU A 1 290 ? -14.798 -2.295 8.329 1.00 84.50 290 LEU A O 1
ATOM 2401 N N . TYR A 1 291 ? -13.211 -0.778 8.830 1.00 85.06 291 TYR A N 1
ATOM 2402 C CA . TYR A 1 291 ? -12.971 -1.239 10.193 1.00 85.06 291 TYR A CA 1
ATOM 2403 C C . TYR A 1 291 ? -14.264 -1.223 11.016 1.00 85.06 291 TYR A C 1
ATOM 2405 O O . TYR A 1 291 ? -14.669 -2.266 11.525 1.00 85.06 291 TYR A O 1
ATOM 2413 N N . HIS A 1 292 ? -14.954 -0.082 11.089 1.00 81.88 292 HIS A N 1
ATOM 2414 C CA . HIS A 1 292 ? -16.185 0.021 11.875 1.00 81.88 292 HIS A CA 1
ATOM 2415 C C . HIS A 1 292 ? -17.306 -0.869 11.339 1.00 81.88 292 HIS A C 1
ATOM 2417 O O . HIS A 1 292 ? -17.995 -1.504 12.127 1.00 81.88 292 HIS A O 1
ATOM 2423 N N . SER A 1 293 ? -17.456 -0.990 10.018 1.00 80.81 293 SER A N 1
ATOM 2424 C CA . SER A 1 293 ? -18.451 -1.892 9.429 1.00 80.81 293 SER A CA 1
ATOM 2425 C C . SER A 1 293 ? -18.194 -3.357 9.786 1.00 80.81 293 SER A C 1
ATOM 2427 O O . SER A 1 293 ? -19.144 -4.084 10.070 1.00 80.81 293 SER A O 1
ATOM 2429 N N . LEU A 1 294 ? -16.932 -3.795 9.793 1.00 81.81 294 LEU A N 1
ATOM 2430 C CA . LEU A 1 294 ? -16.578 -5.159 10.187 1.00 81.81 294 LEU A CA 1
ATOM 2431 C C . LEU A 1 294 ? -16.767 -5.379 11.690 1.00 81.81 294 LEU A C 1
ATOM 2433 O O . LEU A 1 294 ? -17.281 -6.418 12.095 1.00 81.81 294 LEU A O 1
ATOM 2437 N N . MET A 1 295 ? -16.389 -4.406 12.517 1.00 79.44 295 MET A N 1
ATOM 2438 C CA . MET A 1 295 ? -16.500 -4.533 13.971 1.00 79.44 295 MET A CA 1
ATOM 2439 C C . MET A 1 295 ? -17.938 -4.424 14.475 1.00 79.44 295 MET A C 1
ATOM 2441 O O . MET A 1 295 ? -18.275 -5.105 15.438 1.00 79.44 295 MET A O 1
ATOM 2445 N N . GLU A 1 296 ? -18.806 -3.655 13.811 1.00 76.56 296 GLU A N 1
ATOM 2446 C CA . GLU A 1 296 ? -20.223 -3.558 14.188 1.00 76.56 296 GLU A CA 1
ATOM 2447 C C . GLU A 1 296 ? -20.922 -4.916 14.057 1.00 76.56 296 GLU A C 1
ATOM 2449 O O . GLU A 1 296 ? -21.645 -5.324 14.961 1.00 76.56 296 GLU A O 1
ATOM 2454 N N . SER A 1 297 ? -20.616 -5.685 13.003 1.00 74.44 297 SER A N 1
ATOM 2455 C CA . SER A 1 297 ? -21.122 -7.063 12.859 1.00 74.44 297 SER A CA 1
ATOM 2456 C C . SER A 1 297 ? -20.667 -8.006 13.983 1.00 74.44 297 SER A C 1
ATOM 2458 O O . SER A 1 297 ? -21.248 -9.066 14.188 1.00 74.44 297 SER A O 1
ATOM 2460 N N . LYS A 1 298 ? -19.636 -7.614 14.741 1.00 76.50 298 LYS A N 1
ATOM 2461 C CA . LYS A 1 298 ? -19.062 -8.371 15.862 1.00 76.50 298 LYS A CA 1
ATOM 2462 C C . LYS A 1 298 ? -19.311 -7.699 17.203 1.00 76.50 298 LYS A C 1
ATOM 2464 O O . LYS A 1 298 ? -18.733 -8.115 18.206 1.00 76.50 298 LYS A O 1
ATOM 2469 N N . ARG A 1 299 ? -20.184 -6.690 17.254 1.00 74.56 299 ARG A N 1
ATOM 2470 C CA . ARG A 1 299 ? -20.433 -5.877 18.448 1.00 74.56 299 ARG A CA 1
ATOM 2471 C C . ARG A 1 299 ? -20.797 -6.719 19.667 1.00 74.56 299 ARG A C 1
ATOM 2473 O O . ARG A 1 299 ? -20.242 -6.494 20.738 1.00 74.56 299 ARG A O 1
ATOM 2480 N N . VAL A 1 300 ? -21.640 -7.737 19.501 1.00 75.25 300 VAL A N 1
ATOM 2481 C CA . VAL A 1 300 ? -22.030 -8.652 20.588 1.00 75.25 300 VAL A CA 1
ATOM 2482 C C . VAL A 1 300 ? -20.839 -9.472 21.098 1.00 75.25 300 VAL A C 1
ATOM 2484 O O . VAL A 1 300 ? -20.645 -9.598 22.307 1.00 75.25 300 VAL A O 1
ATOM 2487 N N . GLN A 1 301 ? -19.984 -9.978 20.204 1.00 74.44 301 GLN A N 1
ATOM 2488 C CA . GLN A 1 301 ? -18.766 -10.705 20.586 1.00 74.44 301 GLN A CA 1
ATOM 2489 C C . GLN A 1 301 ? -17.760 -9.788 21.295 1.00 74.44 301 GLN A C 1
ATOM 2491 O O . GLN A 1 301 ? -17.168 -10.179 22.300 1.00 74.44 301 GLN A O 1
ATOM 2496 N N . ILE A 1 302 ? -17.600 -8.553 20.810 1.00 76.25 302 ILE A N 1
ATOM 2497 C CA . ILE A 1 302 ? -16.746 -7.529 21.424 1.00 76.25 302 ILE A CA 1
ATOM 2498 C C . ILE A 1 302 ? -17.258 -7.170 22.825 1.00 76.25 302 ILE A C 1
ATOM 2500 O O . ILE A 1 302 ? -16.454 -7.042 23.751 1.00 76.25 302 ILE A O 1
ATOM 2504 N N . LEU A 1 303 ? -18.579 -7.050 23.000 1.00 75.44 303 LEU A N 1
ATOM 2505 C CA . LEU A 1 303 ? -19.223 -6.806 24.292 1.00 75.44 303 LEU A CA 1
ATOM 2506 C C . LEU A 1 303 ? -19.003 -7.965 25.264 1.00 75.44 303 LEU A C 1
ATOM 2508 O O . LEU A 1 303 ? -18.550 -7.723 26.379 1.00 75.44 303 LEU A O 1
ATOM 2512 N N . ARG A 1 304 ? -19.223 -9.219 24.840 1.00 78.19 304 ARG A N 1
ATOM 2513 C CA . ARG A 1 304 ? -18.916 -10.407 25.664 1.00 78.19 304 ARG A CA 1
ATOM 2514 C C . ARG A 1 304 ? -17.460 -10.416 26.112 1.00 78.19 304 ARG A C 1
ATOM 2516 O O . ARG A 1 304 ? -17.172 -10.632 27.287 1.00 78.19 304 ARG A O 1
ATOM 2523 N N . PHE A 1 305 ? -16.551 -10.142 25.180 1.00 75.88 305 PHE A N 1
ATOM 2524 C CA . PHE A 1 305 ? -15.123 -10.085 25.458 1.00 75.88 305 PHE A CA 1
ATOM 2525 C C . PHE A 1 305 ? -14.774 -8.960 26.451 1.00 75.88 305 PHE A C 1
ATOM 2527 O O . PHE A 1 305 ? -14.000 -9.168 27.379 1.00 75.88 305 PHE A O 1
ATOM 2534 N N . ALA A 1 306 ? -15.384 -7.776 26.309 1.00 76.69 306 ALA A N 1
ATOM 2535 C CA . ALA A 1 306 ? -15.225 -6.657 27.244 1.00 76.69 306 ALA A CA 1
ATOM 2536 C C . ALA A 1 306 ? -15.756 -6.958 28.648 1.00 76.69 306 ALA A C 1
ATOM 2538 O O . ALA A 1 306 ? -15.082 -6.657 29.628 1.00 76.69 306 ALA A O 1
ATOM 2539 N N . ILE A 1 307 ? -16.934 -7.573 28.749 1.00 79.94 307 ILE A N 1
ATOM 2540 C CA . ILE A 1 307 ? -17.530 -7.988 30.024 1.00 79.94 307 ILE A CA 1
ATOM 2541 C C . ILE A 1 307 ? -16.607 -8.982 30.734 1.00 79.94 307 ILE A C 1
ATOM 2543 O O . ILE A 1 307 ? -16.346 -8.831 31.926 1.00 79.94 307 ILE A O 1
ATOM 2547 N N . PHE A 1 308 ? -16.071 -9.965 30.005 1.00 81.06 308 PHE A N 1
ATOM 2548 C CA . PHE A 1 308 ? -15.134 -10.941 30.559 1.00 81.06 308 PHE A CA 1
ATOM 2549 C C . PHE A 1 308 ? -13.874 -10.273 31.131 1.00 81.06 308 PHE A C 1
ATOM 2551 O O . PHE A 1 308 ? -13.522 -10.518 32.282 1.00 81.06 308 PHE A O 1
ATOM 2558 N N . GLU A 1 309 ? -13.230 -9.376 30.381 1.00 74.00 309 GLU A N 1
ATOM 2559 C CA . GLU A 1 309 ? -12.027 -8.688 30.867 1.00 74.00 309 GLU A CA 1
ATOM 2560 C C . GLU A 1 309 ? -12.305 -7.735 32.033 1.00 74.00 309 GLU A C 1
ATOM 2562 O O . GLU A 1 309 ? -11.525 -7.693 32.981 1.00 74.00 309 GLU A O 1
ATOM 2567 N N . LEU A 1 310 ? -13.420 -6.997 32.016 1.00 78.94 310 LEU A N 1
ATOM 2568 C CA . LEU A 1 310 ? -13.803 -6.135 33.140 1.00 78.94 310 LEU A CA 1
ATOM 2569 C C . LEU A 1 310 ? -14.016 -6.958 34.419 1.00 78.94 310 LEU A C 1
ATOM 2571 O O . LEU A 1 310 ? -13.583 -6.539 35.493 1.00 78.94 310 LEU A O 1
ATOM 2575 N N . ARG A 1 311 ? -14.616 -8.152 34.309 1.00 81.06 311 ARG A N 1
ATOM 2576 C CA . ARG A 1 311 ? -14.752 -9.091 35.433 1.00 81.06 311 ARG A CA 1
ATOM 2577 C C . ARG A 1 311 ? -13.394 -9.570 35.943 1.00 81.06 311 ARG A C 1
ATOM 2579 O O . ARG A 1 311 ? -13.209 -9.631 37.154 1.00 81.06 311 ARG A O 1
ATOM 2586 N N . GLU A 1 312 ? -12.448 -9.870 35.056 1.00 80.69 312 GLU A N 1
ATOM 2587 C CA . GLU A 1 312 ? -11.085 -10.2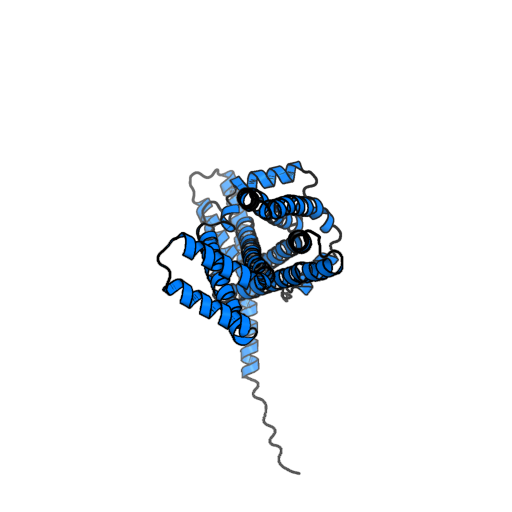55 35.446 1.00 80.69 312 GLU A CA 1
ATOM 2588 C C . GLU A 1 312 ? -10.324 -9.108 36.131 1.00 80.69 312 GLU A C 1
ATOM 2590 O O . GLU A 1 312 ? -9.692 -9.321 37.163 1.00 80.69 312 GLU A O 1
ATOM 2595 N N . ILE A 1 313 ? -10.446 -7.867 35.645 1.00 78.62 313 ILE A N 1
ATOM 2596 C CA . ILE A 1 313 ? -9.800 -6.698 36.267 1.00 78.62 313 ILE A CA 1
ATOM 2597 C C . ILE A 1 313 ? -10.348 -6.444 37.681 1.00 78.62 313 ILE A C 1
ATOM 2599 O O . ILE A 1 313 ? -9.574 -6.161 38.594 1.00 78.62 313 ILE A O 1
ATOM 2603 N N . ILE A 1 314 ? -11.663 -6.581 37.894 1.00 80.06 314 ILE A N 1
ATOM 2604 C CA . ILE A 1 314 ? -12.298 -6.395 39.214 1.00 80.06 314 ILE A CA 1
ATOM 2605 C C . ILE A 1 314 ? -11.805 -7.424 40.244 1.00 80.06 314 ILE A C 1
ATOM 2607 O O . ILE A 1 314 ? -11.777 -7.125 41.442 1.00 80.06 314 ILE A O 1
ATOM 2611 N N . LYS A 1 315 ? -11.410 -8.625 39.802 1.00 81.38 315 LYS A N 1
ATOM 2612 C CA . LYS A 1 315 ? -10.865 -9.669 40.683 1.00 81.38 315 LYS A CA 1
ATOM 2613 C C . LYS A 1 315 ? -9.470 -9.335 41.213 1.00 81.38 315 LYS A C 1
ATOM 2615 O O . LYS A 1 315 ? -9.037 -9.982 42.162 1.00 81.38 315 LYS A O 1
ATOM 2620 N N . ASN A 1 316 ? -8.772 -8.348 40.645 1.00 78.56 316 ASN A N 1
ATOM 2621 C CA . ASN A 1 316 ? -7.436 -7.982 41.098 1.00 78.56 316 ASN A CA 1
ATOM 2622 C C . ASN A 1 316 ? -7.479 -7.381 42.525 1.00 78.56 316 ASN A C 1
ATOM 2624 O O . ASN A 1 316 ? -8.106 -6.335 42.725 1.00 78.56 316 ASN A O 1
ATOM 2628 N N . PRO A 1 317 ? -6.806 -7.996 43.518 1.00 71.94 317 PRO A N 1
ATOM 2629 C CA . PRO A 1 317 ? -6.812 -7.518 44.899 1.00 71.94 317 PRO A CA 1
ATOM 2630 C C . PRO A 1 317 ? -6.063 -6.193 45.099 1.00 71.94 317 PRO A C 1
ATOM 2632 O O . PRO A 1 317 ? -6.312 -5.509 46.084 1.00 71.94 317 PRO A O 1
ATOM 2635 N N . SER A 1 318 ? -5.179 -5.795 44.177 1.00 80.38 318 SER A N 1
ATOM 2636 C CA . SER A 1 318 ? -4.400 -4.552 44.285 1.00 80.38 318 SER A CA 1
ATOM 2637 C C . SER A 1 318 ? -5.120 -3.315 43.730 1.00 80.38 318 SER A C 1
ATOM 2639 O O . SER A 1 318 ? -4.504 -2.257 43.591 1.00 80.38 318 SER A O 1
ATOM 2641 N N . LEU A 1 319 ? -6.387 -3.440 43.322 1.00 79.75 319 LEU A N 1
ATOM 2642 C CA . LEU A 1 319 ? -7.125 -2.350 42.690 1.00 79.75 319 LEU A CA 1
ATOM 2643 C C . LEU A 1 319 ? -7.727 -1.403 43.749 1.00 79.75 319 LEU A C 1
ATOM 2645 O O . LEU A 1 319 ? -8.450 -1.881 44.624 1.00 79.75 319 LEU A O 1
ATOM 2649 N N . PRO A 1 320 ? -7.517 -0.074 43.661 1.00 86.88 320 PRO A N 1
ATOM 2650 C CA . PRO A 1 320 ? -8.141 0.879 44.581 1.00 86.88 320 PRO A CA 1
ATOM 2651 C C . PRO A 1 320 ? -9.673 0.775 44.566 1.00 86.88 320 PRO A C 1
ATOM 2653 O O . PRO A 1 320 ? -10.272 0.645 43.495 1.00 86.88 320 PRO A O 1
ATOM 2656 N N . GLU A 1 321 ? -10.323 0.891 45.729 1.00 80.75 321 GLU A N 1
ATOM 2657 C CA . GLU A 1 321 ? -11.781 0.716 45.855 1.00 80.75 321 GLU A CA 1
ATOM 2658 C C . GLU A 1 321 ? -12.589 1.669 44.964 1.00 80.75 321 GLU A C 1
ATOM 2660 O O . GLU A 1 321 ? -13.562 1.251 44.337 1.00 80.75 321 GLU A O 1
ATOM 2665 N N . GLN A 1 322 ? -12.155 2.927 44.833 1.00 79.88 322 GLN A N 1
ATOM 2666 C CA . GLN A 1 322 ? -12.801 3.916 43.960 1.00 79.88 322 GLN A CA 1
ATOM 2667 C C . GLN A 1 322 ? -12.761 3.488 42.484 1.00 79.88 322 GLN A C 1
ATOM 2669 O O . GLN A 1 322 ? -13.771 3.544 41.780 1.00 79.88 322 GLN A O 1
ATOM 2674 N N . THR A 1 323 ? -11.613 2.984 42.023 1.00 78.94 323 THR A N 1
ATOM 2675 C CA . THR A 1 323 ? -11.444 2.449 40.665 1.00 78.94 323 THR A CA 1
ATOM 2676 C C . THR A 1 323 ? -12.282 1.186 40.471 1.00 78.94 323 THR A C 1
ATOM 2678 O O . THR A 1 323 ? -12.909 1.010 39.429 1.00 78.94 323 THR A O 1
ATOM 2681 N N . LYS A 1 324 ? -12.356 0.322 41.490 1.00 79.81 324 LYS A N 1
ATOM 2682 C CA . LYS A 1 324 ? -13.162 -0.904 41.467 1.00 79.81 324 LYS A CA 1
ATOM 2683 C C . LYS A 1 324 ? -14.659 -0.597 41.362 1.00 79.81 324 LYS A C 1
ATOM 2685 O O . LYS A 1 324 ? -15.349 -1.219 40.554 1.00 79.81 324 LYS A O 1
ATOM 2690 N N . ALA A 1 325 ? -15.154 0.393 42.106 1.00 78.25 325 ALA A N 1
ATOM 2691 C CA . ALA A 1 325 ? -16.539 0.855 42.026 1.00 78.25 325 ALA A CA 1
ATOM 2692 C C . ALA A 1 325 ? -16.872 1.436 40.640 1.00 78.25 325 ALA A C 1
ATOM 2694 O O . ALA A 1 325 ? -17.885 1.063 40.045 1.00 78.25 325 ALA A O 1
ATOM 2695 N N . TYR A 1 326 ? -15.986 2.269 40.083 1.00 77.00 326 TYR A N 1
ATOM 2696 C CA . TYR A 1 326 ? -16.138 2.834 38.738 1.00 77.00 326 TYR A CA 1
ATOM 2697 C C . TYR A 1 326 ? -16.180 1.751 37.645 1.00 77.00 326 TYR A C 1
ATOM 2699 O O . TYR A 1 326 ? -17.092 1.725 36.818 1.00 77.00 326 TYR A O 1
ATOM 2707 N N . ILE A 1 327 ? -15.248 0.793 37.673 1.00 79.94 327 ILE A N 1
ATOM 2708 C CA . ILE A 1 327 ? -15.219 -0.326 36.717 1.00 79.94 327 ILE A CA 1
ATOM 2709 C C . ILE A 1 327 ? -16.470 -1.207 36.861 1.00 79.94 327 ILE A C 1
ATOM 2711 O O . ILE A 1 327 ? -17.016 -1.663 35.858 1.00 79.94 327 ILE A O 1
ATOM 2715 N N . THR A 1 328 ? -16.977 -1.400 38.082 1.00 81.00 328 THR A N 1
ATOM 2716 C CA . THR A 1 328 ? -18.214 -2.161 38.330 1.00 81.00 328 THR A CA 1
ATOM 2717 C C . THR A 1 328 ? -19.449 -1.463 37.749 1.00 81.00 328 THR A C 1
ATOM 2719 O O . THR A 1 328 ? -20.338 -2.129 37.218 1.00 81.00 328 THR A O 1
ATOM 2722 N N . GLN A 1 329 ? -19.513 -0.128 37.789 1.00 78.62 329 GLN A N 1
ATOM 2723 C CA . GLN A 1 329 ? -20.573 0.631 37.113 1.00 78.62 329 GLN A CA 1
ATOM 2724 C C . GLN A 1 329 ? -20.499 0.472 35.589 1.00 78.62 329 GLN A C 1
ATOM 2726 O O . GLN A 1 329 ? -21.521 0.213 34.954 1.00 78.62 329 GLN A O 1
ATOM 2731 N N . ILE A 1 330 ? -19.295 0.550 35.009 1.00 80.44 330 ILE A N 1
ATOM 2732 C CA . ILE A 1 330 ? -19.088 0.303 33.573 1.00 80.44 330 ILE A CA 1
ATOM 2733 C C . ILE A 1 330 ? -19.517 -1.121 33.205 1.00 80.44 330 ILE A C 1
ATOM 2735 O O . ILE A 1 330 ? -20.204 -1.307 32.202 1.00 80.44 330 ILE A O 1
ATOM 2739 N N . LEU A 1 331 ? -19.150 -2.118 34.015 1.00 82.94 331 LEU A N 1
ATOM 2740 C CA . LEU A 1 331 ? -19.540 -3.510 33.803 1.00 82.94 331 LEU A CA 1
ATOM 2741 C C . LEU A 1 331 ? -21.066 -3.654 33.739 1.00 82.94 331 LEU A C 1
ATOM 2743 O O . LEU A 1 331 ? -21.567 -4.217 32.769 1.00 82.94 331 LEU A O 1
ATOM 2747 N N . LYS A 1 332 ? -21.803 -3.080 34.701 1.00 81.62 332 LYS A N 1
ATOM 2748 C CA . LYS A 1 332 ? -23.276 -3.112 34.707 1.00 81.62 332 LYS A CA 1
ATOM 2749 C C . LYS A 1 332 ? -23.881 -2.475 33.453 1.00 81.62 332 LYS A C 1
ATOM 2751 O O . LYS A 1 332 ? -24.783 -3.060 32.862 1.00 81.62 332 LYS A O 1
ATOM 2756 N N . MET A 1 333 ? -23.371 -1.321 33.011 1.00 80.00 333 MET A N 1
ATOM 2757 C CA . MET A 1 333 ? -23.845 -0.684 31.772 1.00 80.00 333 MET A CA 1
ATOM 2758 C C . MET A 1 333 ? -23.596 -1.567 30.540 1.00 80.00 333 MET A C 1
ATOM 2760 O O . MET A 1 333 ? -24.458 -1.681 29.672 1.00 80.00 333 MET A O 1
ATOM 2764 N N . ARG A 1 334 ? -22.429 -2.218 30.458 1.00 78.44 334 ARG A N 1
ATOM 2765 C CA . ARG A 1 334 ? -22.085 -3.110 29.338 1.00 78.44 334 ARG A CA 1
ATOM 2766 C C . ARG A 1 334 ? -22.887 -4.406 29.347 1.00 78.44 334 ARG A C 1
ATOM 2768 O O . ARG A 1 334 ? -23.249 -4.887 28.279 1.00 78.44 334 ARG A O 1
ATOM 2775 N N . GLU A 1 335 ? -23.185 -4.955 30.520 1.00 80.50 335 GLU A N 1
ATOM 2776 C CA . GLU A 1 335 ? -24.067 -6.116 30.670 1.00 80.50 335 GLU A CA 1
ATOM 2777 C C . GLU A 1 335 ? -25.502 -5.786 30.240 1.00 80.50 335 GLU A C 1
ATOM 2779 O O . GLU A 1 335 ? -26.092 -6.568 29.499 1.00 80.50 335 GLU A O 1
ATOM 2784 N N . GLN A 1 336 ? -26.017 -4.604 30.602 1.00 80.06 336 GLN A N 1
ATOM 2785 C CA . GLN A 1 336 ? -27.319 -4.109 30.136 1.00 80.06 336 GLN A CA 1
ATOM 2786 C C . GLN A 1 336 ? -27.363 -3.938 28.609 1.00 80.06 336 GLN A C 1
ATOM 2788 O O . GLN A 1 336 ? -28.300 -4.408 27.958 1.00 80.06 336 GLN A O 1
ATOM 2793 N N . GLU A 1 337 ? -26.328 -3.322 28.024 1.00 77.56 337 GLU A N 1
ATOM 2794 C CA . GLU A 1 337 ? -26.177 -3.180 26.569 1.00 77.56 337 GLU A CA 1
ATOM 2795 C C . GLU A 1 337 ? -26.137 -4.550 25.871 1.00 77.56 337 GLU A C 1
ATOM 2797 O O . GLU A 1 337 ? -26.787 -4.751 24.845 1.00 77.56 337 GLU A O 1
ATOM 2802 N N . TYR A 1 338 ? -25.416 -5.512 26.452 1.00 79.19 338 TYR A N 1
ATOM 2803 C CA . TYR A 1 338 ? -25.343 -6.876 25.942 1.00 79.19 338 TYR A CA 1
ATOM 2804 C C . TYR A 1 338 ? -26.711 -7.567 25.950 1.00 79.19 338 TYR A C 1
ATOM 2806 O O . TYR A 1 338 ? -27.097 -8.123 24.924 1.00 79.19 338 TYR A O 1
ATOM 2814 N N . THR A 1 339 ? -27.468 -7.492 27.051 1.00 77.62 339 THR A N 1
ATOM 2815 C CA . THR A 1 339 ? -28.817 -8.079 27.121 1.00 77.62 339 THR A CA 1
ATOM 2816 C C . THR A 1 339 ? -29.766 -7.485 26.084 1.00 77.62 339 THR A C 1
ATOM 2818 O O . THR A 1 339 ? -30.454 -8.239 25.395 1.00 77.62 339 THR A O 1
ATOM 2821 N N . ALA A 1 340 ? -29.753 -6.159 25.911 1.00 77.00 340 ALA A N 1
ATOM 2822 C CA . ALA A 1 340 ? -30.595 -5.478 24.931 1.00 77.00 340 ALA A CA 1
ATOM 2823 C C . ALA A 1 340 ? -30.272 -5.914 23.492 1.00 77.00 340 ALA A C 1
ATOM 2825 O O . ALA A 1 340 ? -31.174 -6.203 22.712 1.00 77.00 340 ALA A O 1
ATOM 2826 N N . LEU A 1 341 ? -28.986 -6.020 23.145 1.00 73.00 341 LEU A N 1
ATOM 2827 C CA . LEU A 1 341 ? -28.564 -6.443 21.807 1.00 73.00 341 LEU A CA 1
ATOM 2828 C C . LEU A 1 341 ? -28.800 -7.935 21.555 1.00 73.00 341 LEU A C 1
ATOM 2830 O O . LEU A 1 341 ? -29.178 -8.307 20.447 1.00 73.00 341 LEU A O 1
ATOM 2834 N N . SER A 1 342 ? -28.623 -8.788 22.568 1.00 71.69 342 SER A N 1
ATOM 2835 C CA . SER A 1 342 ? -28.906 -10.219 22.431 1.00 71.69 342 SER A CA 1
ATOM 2836 C C . SER A 1 342 ? -30.394 -10.503 22.233 1.00 71.69 342 SER A C 1
ATOM 2838 O O . SER A 1 342 ? -30.731 -11.389 21.454 1.00 71.69 342 SER A O 1
ATOM 2840 N N . ALA A 1 343 ? -31.289 -9.737 22.869 1.00 68.38 343 ALA A N 1
ATOM 2841 C CA . ALA A 1 343 ? -32.731 -9.879 22.668 1.00 68.38 343 ALA A CA 1
ATOM 2842 C C . ALA A 1 343 ? -33.116 -9.602 21.203 1.00 68.38 343 ALA A C 1
ATOM 2844 O O . ALA A 1 343 ? -33.790 -10.418 20.580 1.00 68.38 343 ALA A O 1
ATOM 2845 N N . ILE A 1 344 ? -32.559 -8.537 20.617 1.00 62.53 344 ILE A N 1
ATOM 2846 C CA . ILE A 1 344 ? -32.776 -8.155 19.213 1.00 62.53 344 ILE A CA 1
ATOM 2847 C C . ILE A 1 344 ? -32.204 -9.202 18.234 1.00 62.53 344 ILE A C 1
ATOM 2849 O O . ILE A 1 344 ? -32.822 -9.500 17.214 1.00 62.53 344 ILE A O 1
ATOM 2853 N N . GLU A 1 345 ? -31.034 -9.792 18.518 1.00 57.88 345 GLU A N 1
ATOM 2854 C CA . GLU A 1 345 ? -30.494 -10.904 17.708 1.00 57.88 345 GLU A CA 1
ATOM 2855 C C . GLU A 1 345 ? -31.383 -12.152 17.755 1.00 57.88 345 GLU A C 1
ATOM 2857 O O . GLU A 1 345 ? -31.451 -12.897 16.776 1.00 57.88 345 GLU A O 1
ATOM 2862 N N . THR A 1 346 ? -32.048 -12.392 18.887 1.00 57.88 346 THR A N 1
ATOM 2863 C CA . THR A 1 346 ? -32.928 -13.551 19.062 1.00 57.88 346 THR A CA 1
ATOM 2864 C C . THR A 1 346 ? -34.234 -13.349 18.294 1.00 57.88 346 THR A C 1
ATOM 2866 O O . THR A 1 346 ? -34.646 -14.250 17.573 1.00 57.88 346 THR A O 1
ATOM 2869 N N . GLU A 1 347 ? -34.822 -12.150 18.352 1.00 50.34 347 GLU A N 1
ATOM 2870 C CA . GLU A 1 347 ? -36.015 -11.784 17.574 1.00 50.34 347 GLU A CA 1
ATOM 2871 C C . GLU A 1 347 ? -35.765 -11.860 16.059 1.00 50.34 347 GLU A C 1
ATOM 2873 O O . GLU A 1 347 ? -36.533 -12.498 15.345 1.00 50.34 347 GLU A O 1
ATOM 2878 N N . ASN A 1 348 ? -34.654 -11.308 15.558 1.00 52.16 348 ASN A N 1
ATOM 2879 C CA . ASN A 1 348 ? -34.351 -11.345 14.119 1.00 52.16 348 ASN A CA 1
ATOM 2880 C C . ASN A 1 348 ? -34.141 -12.773 13.585 1.00 52.16 348 ASN A C 1
ATOM 2882 O O . ASN A 1 348 ? -34.545 -13.070 12.463 1.00 52.16 348 ASN A O 1
ATOM 2886 N N . LYS A 1 349 ? -33.541 -13.668 14.384 1.00 54.94 349 LYS A N 1
ATOM 2887 C CA . LYS A 1 349 ? -33.395 -15.084 14.008 1.00 54.94 349 LYS A CA 1
ATOM 2888 C C . LYS A 1 349 ? -34.735 -15.808 13.939 1.00 54.94 349 LYS A C 1
ATOM 2890 O O . LYS A 1 349 ? -34.914 -16.637 13.053 1.00 54.94 349 LYS A O 1
ATOM 2895 N N . VAL A 1 350 ? -35.662 -15.516 14.852 1.00 52.88 350 VAL A N 1
ATOM 2896 C CA . VAL A 1 350 ? -37.009 -16.109 14.827 1.00 52.88 350 VAL A CA 1
ATOM 2897 C C . VAL A 1 350 ? -37.746 -15.677 13.557 1.00 52.88 350 VAL A C 1
ATOM 2899 O O . VAL A 1 350 ? -38.247 -16.535 12.840 1.00 52.88 350 VAL A O 1
ATOM 2902 N N . VAL A 1 351 ? -37.679 -14.391 13.196 1.00 49.28 351 VAL A N 1
ATOM 2903 C CA . VAL A 1 351 ? -38.307 -13.855 11.974 1.00 49.28 351 VAL A CA 1
ATOM 2904 C C . VAL A 1 351 ? -37.707 -14.450 10.691 1.00 49.28 351 VAL A C 1
ATOM 2906 O O . VAL A 1 351 ? -38.451 -14.809 9.783 1.00 49.28 351 VAL A O 1
ATOM 2909 N N . GLU A 1 352 ? -36.381 -14.610 10.593 1.00 43.91 352 GLU A N 1
ATOM 2910 C CA . GLU A 1 352 ? -35.763 -15.297 9.442 1.00 43.91 352 GLU A CA 1
ATOM 2911 C C . GLU A 1 352 ? -36.199 -16.767 9.342 1.00 43.91 352 GLU A C 1
ATO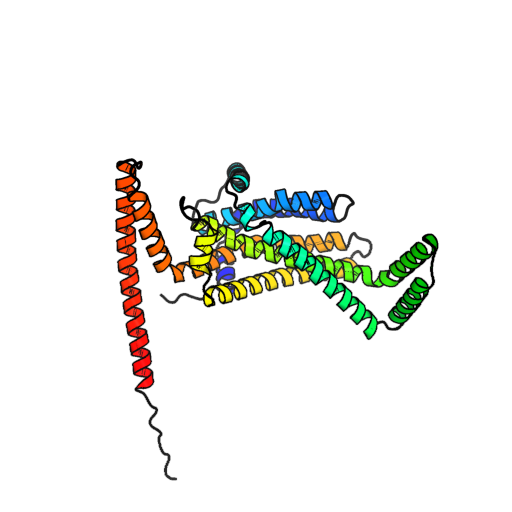M 2913 O O . GLU A 1 352 ? -36.418 -17.268 8.242 1.00 43.91 352 GLU A O 1
ATOM 2918 N N . THR A 1 353 ? -36.366 -17.452 10.476 1.00 52.94 353 THR A N 1
ATOM 2919 C CA . THR A 1 353 ? -36.796 -18.860 10.500 1.00 52.94 353 THR A CA 1
ATOM 2920 C C . THR A 1 353 ? -38.267 -19.002 10.096 1.00 52.94 353 THR A C 1
ATOM 2922 O O . THR A 1 353 ? -38.613 -19.916 9.352 1.00 52.94 353 THR A O 1
ATOM 2925 N N . GLU A 1 354 ? -39.124 -18.073 10.524 1.00 50.22 354 GLU A N 1
ATOM 2926 C CA . GLU A 1 354 ? -40.536 -18.012 10.128 1.00 50.22 354 GLU A CA 1
ATOM 2927 C C . GLU A 1 354 ? -40.700 -17.681 8.637 1.00 50.22 354 GLU A C 1
ATOM 2929 O O . GLU A 1 354 ? -41.485 -18.331 7.956 1.00 50.22 354 GLU A O 1
ATOM 2934 N N . LEU A 1 355 ? -39.904 -16.756 8.091 1.00 51.03 355 LEU A N 1
ATOM 2935 C CA . LEU A 1 355 ? -39.929 -16.416 6.661 1.00 51.03 355 LEU A CA 1
ATOM 2936 C C . LEU A 1 355 ? -39.451 -17.568 5.764 1.00 51.03 355 LEU A C 1
ATOM 2938 O O . LEU A 1 355 ? -39.982 -17.754 4.669 1.00 51.03 355 LEU A O 1
ATOM 2942 N N . VAL A 1 356 ? -38.464 -18.351 6.210 1.00 53.84 356 VAL A N 1
ATOM 2943 C CA . VAL A 1 356 ? -38.025 -19.563 5.497 1.00 53.84 356 VAL A CA 1
ATOM 2944 C C . VAL A 1 356 ? -39.105 -20.648 5.570 1.00 53.84 356 VAL A C 1
ATOM 2946 O O . VAL A 1 356 ? -39.413 -21.261 4.551 1.00 53.84 356 VAL A O 1
ATOM 2949 N N . ALA A 1 357 ? -39.760 -20.818 6.722 1.00 51.97 357 ALA A N 1
ATOM 2950 C CA . ALA A 1 357 ? -40.878 -21.751 6.866 1.00 51.97 357 ALA A CA 1
ATOM 2951 C C . ALA A 1 357 ? -42.115 -21.341 6.033 1.00 51.97 357 ALA A C 1
ATOM 2953 O O . ALA A 1 357 ? -42.791 -22.199 5.460 1.00 51.97 357 ALA A O 1
ATOM 2954 N N . GLU A 1 358 ? -42.399 -20.041 5.895 1.00 49.34 358 GLU A N 1
ATOM 2955 C CA . GLU A 1 358 ? -43.466 -19.517 5.024 1.00 49.34 358 GLU A CA 1
ATOM 2956 C C . GLU A 1 358 ? -43.142 -19.655 3.527 1.00 49.34 358 GLU A C 1
ATOM 2958 O O . GLU A 1 358 ? -44.046 -19.828 2.705 1.00 49.34 358 GLU A O 1
ATOM 2963 N N . ALA A 1 359 ? -41.861 -19.597 3.154 1.00 52.00 359 ALA A N 1
ATOM 2964 C CA . ALA A 1 359 ? -41.418 -19.814 1.779 1.00 52.00 359 ALA A CA 1
ATOM 2965 C C . ALA A 1 359 ? -41.478 -21.298 1.377 1.00 52.00 359 ALA A C 1
ATOM 2967 O O . ALA A 1 359 ? -41.822 -21.604 0.237 1.00 52.00 359 ALA A O 1
ATOM 2968 N N . GLU A 1 360 ? -41.212 -22.218 2.308 1.00 50.59 360 GLU A N 1
ATOM 2969 C CA . GLU A 1 360 ? -41.320 -23.668 2.083 1.00 50.59 360 GLU A CA 1
ATOM 2970 C C . GLU A 1 360 ? -42.772 -24.179 2.092 1.00 50.59 360 GLU A C 1
ATOM 2972 O O . GLU A 1 360 ? -43.062 -25.221 1.511 1.00 50.59 360 GLU A O 1
ATOM 2977 N N . THR A 1 361 ? -43.713 -23.437 2.684 1.00 51.28 361 THR A N 1
ATOM 2978 C CA . THR A 1 361 ? -45.143 -23.811 2.713 1.00 51.28 361 THR A CA 1
ATOM 2979 C C . THR A 1 361 ? -45.960 -23.276 1.533 1.00 51.28 361 THR A C 1
ATOM 2981 O O . THR A 1 361 ? -47.110 -23.681 1.349 1.00 51.28 361 THR A O 1
ATOM 2984 N N . LYS A 1 362 ? -45.386 -22.415 0.682 1.00 46.38 362 LYS A N 1
ATOM 2985 C CA . LYS A 1 362 ? -45.999 -21.970 -0.581 1.00 46.38 362 LYS A CA 1
ATOM 2986 C C . LYS A 1 362 ? -45.405 -22.719 -1.776 1.00 46.38 362 LYS A C 1
ATOM 2988 O O . LYS A 1 362 ? -44.686 -22.141 -2.588 1.00 46.38 362 LYS A O 1
ATOM 2993 N N . GLU A 1 363 ? -45.755 -23.996 -1.931 1.00 39.44 363 GLU A N 1
ATOM 2994 C CA . GLU A 1 363 ? -45.643 -24.645 -3.243 1.00 39.44 363 GLU A CA 1
ATOM 2995 C C . GLU A 1 363 ? -46.529 -23.896 -4.261 1.00 39.44 363 GLU A C 1
ATOM 2997 O O . GLU A 1 363 ? -47.688 -23.581 -3.960 1.00 39.44 363 GLU A O 1
ATOM 3002 N N . PRO A 1 364 ? -46.034 -23.591 -5.474 1.00 38.44 364 PRO A N 1
ATOM 3003 C CA . PRO A 1 364 ? -46.866 -22.988 -6.499 1.00 38.44 364 PRO A CA 1
ATOM 3004 C C . PRO A 1 364 ? -47.879 -24.035 -6.969 1.00 38.44 364 PRO A C 1
ATOM 3006 O O . PRO A 1 364 ? -47.502 -25.104 -7.455 1.00 38.44 364 PRO A O 1
ATOM 3009 N N . LYS A 1 365 ? -49.176 -23.722 -6.850 1.00 40.62 365 LYS A N 1
ATOM 3010 C CA . LYS A 1 365 ? -50.227 -24.464 -7.554 1.00 40.62 365 LYS A CA 1
ATOM 3011 C C . LYS A 1 365 ? -49.843 -24.519 -9.034 1.00 40.62 365 LYS A C 1
ATOM 3013 O O . LYS A 1 365 ? -49.824 -23.490 -9.701 1.00 40.62 365 LYS A O 1
ATOM 3018 N N . ARG A 1 366 ? -49.520 -25.714 -9.536 1.00 38.88 366 ARG A N 1
ATOM 3019 C CA . ARG A 1 366 ? -49.476 -25.983 -10.974 1.00 38.88 366 ARG A CA 1
ATOM 3020 C C . ARG A 1 366 ? -50.901 -25.833 -11.495 1.00 38.88 366 ARG A C 1
ATOM 3022 O O . ARG A 1 366 ? -51.723 -26.722 -11.285 1.00 38.88 366 ARG A O 1
ATOM 3029 N N . GLU A 1 367 ? -51.192 -24.704 -12.127 1.00 38.22 367 GLU A N 1
ATOM 3030 C CA . GLU A 1 367 ? -52.303 -24.619 -13.069 1.00 38.22 367 GLU A CA 1
ATOM 3031 C C . GLU A 1 367 ? -51.979 -25.582 -14.215 1.00 38.22 367 GLU A C 1
ATOM 3033 O O . GLU A 1 367 ? -50.979 -25.450 -14.919 1.00 38.22 367 GLU A O 1
ATOM 3038 N N . ILE A 1 368 ? -52.765 -26.653 -14.286 1.00 43.53 368 ILE A N 1
ATOM 3039 C CA . ILE A 1 368 ? -52.809 -27.550 -15.431 1.00 43.53 368 ILE A CA 1
ATOM 3040 C C . ILE A 1 368 ? -53.725 -26.845 -16.426 1.00 43.53 368 ILE A C 1
ATOM 3042 O O . ILE A 1 368 ? -54.941 -26.864 -16.253 1.00 43.53 368 ILE A O 1
ATOM 3046 N N . ASP A 1 369 ? -53.138 -26.204 -17.433 1.00 38.00 369 ASP A N 1
ATOM 3047 C CA . ASP A 1 369 ? -53.881 -25.744 -18.602 1.00 38.00 369 ASP A CA 1
ATOM 3048 C C . ASP A 1 369 ? -54.334 -26.972 -19.402 1.00 38.00 369 ASP A C 1
ATOM 3050 O O . ASP A 1 369 ? -53.566 -27.586 -20.147 1.00 38.00 369 ASP A O 1
ATOM 3054 N N . SER A 1 370 ? -55.596 -27.352 -19.208 1.00 40.72 370 SER A N 1
ATOM 3055 C CA . SER A 1 370 ? -56.349 -28.213 -20.115 1.00 40.72 370 SER A CA 1
ATOM 3056 C C . SER A 1 370 ? -57.337 -27.368 -20.923 1.00 40.72 370 SER A C 1
ATOM 3058 O O . SER A 1 370 ? -58.251 -26.787 -20.343 1.00 40.72 370 SER A O 1
ATOM 3060 N N . GLU A 1 371 ? -57.155 -27.404 -22.247 1.00 38.81 371 GLU A N 1
ATOM 3061 C CA . GLU A 1 371 ? -58.126 -27.115 -23.321 1.00 38.81 371 GLU A CA 1
ATOM 3062 C C . GLU A 1 371 ? -58.553 -25.652 -23.562 1.00 38.81 371 GLU A C 1
ATOM 3064 O O . GLU A 1 371 ? -59.453 -25.115 -22.917 1.00 38.81 371 GLU A O 1
ATOM 3069 N N . ASN A 1 372 ? -57.986 -25.042 -24.614 1.00 35.16 372 ASN A N 1
ATOM 3070 C CA . ASN A 1 372 ? -58.649 -24.941 -25.931 1.00 35.16 372 ASN A CA 1
ATOM 3071 C C . ASN A 1 372 ? -57.703 -24.445 -27.031 1.00 35.16 372 ASN A C 1
ATOM 3073 O O . ASN A 1 372 ? -57.062 -23.389 -26.830 1.00 35.16 372 ASN A O 1
#

Radius of gyration: 28.27 Å; Cα contacts (8 Å, |Δi|>4): 236; chains: 1; bounding box: 98×52×80 Å